Protein AF-A0A1I7S7J5-F1 (afdb_monomer_lite)

Organism: Bursaphelenchus xylophilus (NCBI:txid6326)

Structure (mmCIF, N/CA/C/O backbone):
data_AF-A0A1I7S7J5-F1
#
_entry.id   AF-A0A1I7S7J5-F1
#
loop_
_atom_site.group_PDB
_atom_site.id
_atom_site.type_symbol
_atom_site.label_atom_id
_atom_site.label_alt_id
_atom_site.label_comp_id
_atom_site.label_asym_id
_atom_site.label_entity_id
_atom_site.label_seq_id
_atom_site.pdbx_PDB_ins_code
_atom_site.Cartn_x
_atom_site.Cartn_y
_atom_site.Cartn_z
_atom_site.occupancy
_atom_site.B_iso_or_equiv
_atom_site.auth_seq_id
_atom_site.auth_comp_id
_atom_site.auth_asym_id
_atom_site.auth_atom_id
_atom_site.pdbx_PDB_model_num
ATOM 1 N N . MET A 1 1 ? -36.003 3.820 9.749 1.00 61.28 1 MET A N 1
ATOM 2 C CA . MET A 1 1 ? -36.556 2.445 9.796 1.00 61.28 1 MET A CA 1
ATOM 3 C C . MET A 1 1 ? -35.470 1.401 9.605 1.00 61.28 1 MET A C 1
ATOM 5 O O . MET A 1 1 ? -35.300 0.583 10.490 1.00 61.28 1 MET A O 1
ATOM 9 N N . PHE A 1 2 ? -34.703 1.450 8.512 1.00 73.94 2 PHE A N 1
ATOM 10 C CA . PHE A 1 2 ? -33.714 0.410 8.192 1.00 73.94 2 PHE A CA 1
ATOM 11 C C . PHE A 1 2 ? -32.561 0.244 9.200 1.00 73.94 2 PHE A C 1
ATOM 13 O O . PHE A 1 2 ? -32.012 -0.849 9.291 1.00 73.94 2 PHE A O 1
ATOM 20 N N . LEU A 1 3 ? -32.242 1.285 9.982 1.00 80.06 3 LEU A N 1
ATOM 21 C CA . LEU A 1 3 ? -31.241 1.225 11.055 1.00 80.06 3 LEU A CA 1
ATOM 22 C C . LEU A 1 3 ? -31.742 0.599 12.364 1.00 80.06 3 LEU A C 1
ATOM 24 O O . LEU A 1 3 ? -30.927 0.306 13.228 1.00 80.06 3 LEU A O 1
ATOM 28 N N . PHE A 1 4 ? -33.052 0.405 12.549 1.00 82.25 4 PHE A N 1
ATOM 29 C CA . PHE A 1 4 ? -33.548 -0.169 13.799 1.00 82.25 4 PHE A CA 1
ATOM 30 C C . PHE A 1 4 ? -33.227 -1.677 13.847 1.00 82.25 4 PHE A C 1
ATOM 32 O O . PHE A 1 4 ? -33.572 -2.376 12.887 1.00 82.25 4 PHE A O 1
ATOM 39 N N . PRO A 1 5 ? -32.599 -2.197 14.920 1.00 84.88 5 PRO A N 1
ATOM 40 C CA . PRO A 1 5 ? -32.248 -3.613 15.021 1.00 84.88 5 PRO A CA 1
ATOM 41 C C . PRO A 1 5 ? -33.494 -4.498 15.022 1.00 84.88 5 PRO A C 1
ATOM 43 O O . PRO A 1 5 ? -34.408 -4.321 15.830 1.00 84.88 5 PRO A O 1
ATOM 46 N N . GLN A 1 6 ? -33.524 -5.500 14.149 1.00 84.44 6 GLN A N 1
ATOM 47 C CA . GLN A 1 6 ? -34.589 -6.497 14.128 1.00 84.44 6 GLN A CA 1
ATOM 48 C C . GLN A 1 6 ? -34.577 -7.337 15.406 1.00 84.44 6 GLN A C 1
ATOM 50 O O . GLN A 1 6 ? -35.642 -7.674 15.921 1.00 84.44 6 GLN A O 1
ATOM 55 N N . LYS A 1 7 ? -33.397 -7.621 15.967 1.00 84.94 7 LYS A N 1
ATOM 56 C CA . LYS A 1 7 ? -33.289 -8.350 17.237 1.00 84.94 7 LYS A CA 1
ATOM 57 C C . LYS A 1 7 ? -33.946 -7.607 18.403 1.00 84.94 7 LYS A C 1
ATOM 59 O O . LYS A 1 7 ? -34.554 -8.248 19.255 1.00 84.94 7 LYS A O 1
ATOM 64 N N . ALA A 1 8 ? -33.926 -6.271 18.405 1.00 83.12 8 ALA A N 1
ATOM 65 C CA . ALA A 1 8 ? -34.649 -5.484 19.406 1.00 83.12 8 ALA A CA 1
ATOM 66 C C . ALA A 1 8 ? -36.178 -5.650 19.279 1.00 83.12 8 ALA A C 1
ATOM 68 O O . ALA A 1 8 ? -36.872 -5.752 20.289 1.00 83.12 8 ALA A O 1
ATOM 69 N N . LEU A 1 9 ? -36.704 -5.761 18.051 1.00 83.56 9 LEU A N 1
ATOM 70 C CA . LEU A 1 9 ? -38.131 -6.028 17.813 1.00 83.56 9 LEU A CA 1
ATOM 71 C C . LEU A 1 9 ? -38.544 -7.415 18.307 1.00 83.56 9 LEU A C 1
ATOM 73 O O . LEU A 1 9 ? -39.596 -7.562 18.924 1.00 83.56 9 LEU A O 1
ATOM 77 N N . VAL A 1 10 ? -37.703 -8.425 18.068 1.00 83.06 10 VAL A N 1
ATOM 78 C CA . VAL A 1 10 ? -37.949 -9.804 18.524 1.00 83.06 10 VAL A CA 1
ATOM 79 C C . VAL A 1 10 ? -38.017 -9.878 20.051 1.00 83.06 10 VAL A C 1
ATOM 81 O O . VAL A 1 10 ? -38.804 -10.650 20.591 1.00 83.06 10 VAL A O 1
ATOM 84 N N . ARG A 1 11 ? -37.262 -9.029 20.756 1.00 80.06 11 ARG A N 1
ATOM 85 C CA . ARG A 1 11 ? -37.282 -8.929 22.222 1.00 80.06 11 ARG A CA 1
ATOM 86 C C . ARG A 1 11 ? -38.403 -8.044 22.786 1.00 80.06 11 ARG A C 1
ATOM 88 O O . ARG A 1 11 ? -38.412 -7.760 23.979 1.00 80.06 11 ARG A O 1
ATOM 95 N N . GLY A 1 12 ? -39.364 -7.634 21.956 1.00 77.00 12 GLY A N 1
ATOM 96 C CA . GLY A 1 12 ? -40.575 -6.939 22.399 1.00 77.00 12 GLY A CA 1
ATOM 97 C C . GLY A 1 12 ? -40.443 -5.421 22.542 1.00 77.00 12 GLY A C 1
ATOM 98 O O . GLY A 1 12 ? -41.333 -4.794 23.114 1.00 77.00 12 GLY A O 1
ATOM 99 N N . VAL A 1 13 ? -39.376 -4.804 22.019 1.00 78.56 13 VAL A N 1
ATOM 100 C CA . VAL A 1 13 ? -39.244 -3.339 22.012 1.00 78.56 13 VAL A CA 1
ATOM 101 C C . VAL A 1 13 ? -40.207 -2.743 20.982 1.00 78.56 13 VAL A C 1
ATOM 103 O O . VAL A 1 13 ? -40.106 -3.018 19.785 1.00 78.56 13 VAL A O 1
ATOM 106 N N . SER A 1 14 ? -41.145 -1.905 21.433 1.00 73.25 14 SER A N 1
ATOM 107 C CA . SER A 1 14 ? -42.100 -1.230 20.550 1.00 73.25 14 SER A CA 1
ATOM 108 C C . SER A 1 14 ? -41.447 -0.070 19.796 1.00 73.25 14 SER A C 1
ATOM 110 O O . SER A 1 14 ? -40.882 0.833 20.415 1.00 73.25 14 SER A O 1
ATOM 112 N N . LEU A 1 15 ? -41.594 -0.046 18.470 1.00 74.44 15 LEU A N 1
ATOM 113 C CA . LEU A 1 15 ? -41.206 1.094 17.637 1.00 74.44 15 LEU A CA 1
ATOM 114 C C . LEU A 1 15 ? -42.117 2.291 17.920 1.00 74.44 15 LEU A C 1
ATOM 116 O O . LEU A 1 15 ? -43.295 2.277 17.562 1.00 74.44 15 LEU A O 1
ATOM 120 N N . GLN A 1 16 ? -41.563 3.343 18.517 1.00 74.62 16 GLN A N 1
ATOM 121 C CA . GLN A 1 16 ? -42.233 4.637 18.575 1.00 74.62 16 GLN A CA 1
ATOM 122 C C . GLN A 1 16 ? -42.064 5.324 17.220 1.00 74.62 16 GLN A C 1
ATOM 124 O O . GLN A 1 16 ? -40.948 5.537 16.757 1.00 74.62 16 GLN A O 1
ATOM 129 N N . ILE A 1 17 ? -43.175 5.601 16.542 1.00 77.12 17 ILE A N 1
ATOM 130 C CA . ILE A 1 17 ? -43.172 6.252 15.234 1.00 77.12 17 ILE A CA 1
ATOM 131 C C . ILE A 1 17 ? -43.688 7.672 15.420 1.00 77.12 17 ILE A C 1
ATOM 133 O O . ILE A 1 17 ? -44.834 7.862 15.822 1.00 77.12 17 ILE A O 1
ATOM 137 N N . GLU A 1 18 ? -42.859 8.657 15.087 1.00 76.56 18 GLU A N 1
ATOM 138 C CA . GLU A 1 18 ? -43.246 10.062 15.096 1.00 76.56 18 GLU A CA 1
ATOM 139 C C . GLU A 1 18 ? -43.580 10.503 13.661 1.00 76.56 18 GLU A C 1
ATOM 141 O O . GLU A 1 18 ? -42.694 10.577 12.801 1.00 76.56 18 GLU A O 1
ATOM 146 N N . PRO A 1 19 ? -44.861 10.762 13.344 1.00 70.00 19 PRO A N 1
ATOM 147 C CA . PRO A 1 19 ? -45.235 11.266 12.033 1.00 70.00 19 PRO A CA 1
ATOM 148 C C . PRO A 1 19 ? -44.874 12.754 11.919 1.00 70.00 19 PRO A C 1
ATOM 150 O O . PRO A 1 19 ? -45.478 13.607 12.569 1.00 70.00 19 PRO A O 1
ATOM 153 N N . GLN A 1 20 ? -43.914 13.087 11.054 1.00 72.81 20 GLN A N 1
ATOM 154 C CA . GLN A 1 20 ? -43.698 14.454 10.573 1.00 72.81 20 GLN A CA 1
ATOM 155 C C . GLN A 1 20 ? -44.439 14.665 9.245 1.00 72.81 20 GLN A C 1
ATOM 157 O O . GLN A 1 20 ? -44.692 13.709 8.516 1.00 72.81 20 GLN A O 1
ATOM 162 N N . LYS A 1 21 ? -44.768 15.928 8.922 1.00 60.84 21 LYS A N 1
ATOM 163 C CA . LYS A 1 21 ? -45.687 16.322 7.829 1.00 60.84 21 LYS A CA 1
ATOM 164 C C . LYS A 1 21 ? -45.470 15.598 6.486 1.00 60.84 21 LYS A C 1
ATOM 166 O O . LYS A 1 21 ? -46.463 15.328 5.830 1.00 60.84 21 LYS A O 1
ATOM 171 N N . ASP A 1 22 ? -44.230 15.225 6.145 1.00 69.06 22 ASP A N 1
ATOM 172 C CA . ASP A 1 22 ? -43.885 14.464 4.928 1.00 69.06 22 ASP A CA 1
ATOM 173 C C . ASP A 1 22 ? -42.917 13.279 5.173 1.00 69.06 22 ASP A C 1
ATOM 175 O O . ASP A 1 22 ? -42.373 12.708 4.224 1.00 69.06 22 ASP A O 1
ATOM 179 N N . LYS A 1 23 ? -42.619 12.921 6.436 1.00 70.62 23 LYS A N 1
ATOM 180 C CA . LYS A 1 23 ? -41.615 11.892 6.781 1.00 70.62 23 LYS A CA 1
ATOM 181 C C . LYS A 1 23 ? -41.987 11.114 8.038 1.00 70.62 23 LYS A C 1
ATOM 183 O O . LYS A 1 23 ? -42.498 11.665 9.003 1.00 70.62 23 LYS A O 1
ATOM 188 N N . ILE A 1 24 ? -41.641 9.832 8.042 1.00 74.56 24 ILE A N 1
ATOM 189 C CA . ILE A 1 24 ? -41.693 8.974 9.227 1.00 74.56 24 ILE A CA 1
ATOM 190 C C . ILE A 1 24 ? -40.340 9.102 9.942 1.00 74.56 24 ILE A C 1
ATOM 192 O O . ILE A 1 24 ? -39.336 8.610 9.418 1.00 74.56 24 ILE A O 1
ATOM 196 N N . SER A 1 25 ? -40.291 9.764 11.104 1.00 69.12 25 SER A N 1
ATOM 197 C CA . SER A 1 25 ? -39.109 9.749 11.975 1.00 69.12 25 SER A CA 1
ATOM 198 C C . SER A 1 25 ? -39.245 8.633 13.005 1.00 69.12 25 SER A C 1
ATOM 200 O O . SER A 1 25 ? -40.279 8.469 13.649 1.00 69.12 25 SER A O 1
ATOM 202 N N . ILE A 1 26 ? -38.195 7.825 13.119 1.00 73.75 26 ILE A N 1
ATOM 203 C CA . ILE A 1 26 ? -38.079 6.786 14.141 1.00 73.75 26 ILE A CA 1
ATOM 204 C C . ILE A 1 26 ? -36.909 7.221 15.021 1.00 73.75 26 ILE A C 1
ATOM 206 O O . ILE A 1 26 ? -35.827 7.429 14.460 1.00 73.75 26 ILE A O 1
ATOM 210 N N . PRO A 1 27 ? -37.115 7.396 16.337 1.00 74.25 27 PRO A N 1
ATOM 211 C CA . PRO A 1 27 ? -36.052 7.772 17.247 1.00 74.25 27 PRO A CA 1
ATOM 212 C C . PRO A 1 27 ? -34.992 6.671 17.292 1.00 74.25 27 PRO A C 1
ATOM 214 O O . PRO A 1 27 ? -35.269 5.488 17.062 1.00 74.25 27 PRO A O 1
ATOM 217 N N . MET A 1 28 ? -33.761 7.079 17.575 1.00 76.44 28 MET A N 1
ATOM 218 C CA . MET A 1 28 ? -32.652 6.154 17.762 1.00 76.44 28 MET A CA 1
ATOM 219 C C . MET A 1 28 ? -32.898 5.233 18.960 1.00 76.44 28 MET A C 1
ATOM 221 O O . MET A 1 28 ? -33.593 5.586 19.915 1.00 76.44 28 MET A O 1
ATOM 225 N N . ILE A 1 29 ? -32.351 4.020 18.883 1.00 81.75 29 ILE A N 1
ATOM 226 C CA . ILE A 1 29 ? -32.473 3.030 19.952 1.00 81.75 29 ILE A CA 1
ATOM 227 C C . ILE A 1 29 ? -31.782 3.537 21.229 1.00 81.75 29 ILE A C 1
ATOM 229 O O . ILE A 1 29 ? -30.736 4.178 21.170 1.00 81.75 29 ILE A O 1
ATOM 233 N N . SER A 1 30 ? -32.384 3.263 22.390 1.00 82.38 30 SER A N 1
ATOM 234 C CA . SER A 1 30 ? -31.824 3.648 23.691 1.00 82.38 30 SER A CA 1
ATOM 235 C C . SER A 1 30 ? -30.464 2.989 23.939 1.00 82.38 30 SER A C 1
ATOM 237 O O . SER A 1 30 ? -30.290 1.802 23.663 1.00 82.38 30 SER A O 1
ATOM 239 N N . ILE A 1 31 ? -29.543 3.739 24.552 1.00 82.25 31 ILE A N 1
ATOM 240 C CA . ILE A 1 31 ? -28.198 3.277 24.928 1.00 82.25 31 ILE A CA 1
ATOM 241 C C . ILE A 1 31 ? -28.264 2.016 25.805 1.00 82.25 31 ILE A C 1
ATOM 243 O O . ILE A 1 31 ? -27.487 1.092 25.599 1.00 82.25 31 ILE A O 1
ATOM 247 N N . HIS A 1 32 ? -29.243 1.914 26.713 1.00 81.31 32 HIS A N 1
ATOM 248 C CA . HIS A 1 32 ? -29.390 0.748 27.596 1.00 81.31 32 HIS A CA 1
ATOM 249 C C . HIS A 1 32 ? -29.667 -0.560 26.841 1.00 81.31 32 HIS A C 1
ATOM 251 O O . HIS A 1 32 ? -29.297 -1.632 27.308 1.00 81.31 32 HIS A O 1
ATOM 257 N N . LEU A 1 33 ? -30.313 -0.484 25.673 1.00 82.19 33 LEU A N 1
ATOM 258 C CA . LEU A 1 33 ? -30.558 -1.650 24.819 1.00 82.19 33 LEU A CA 1
ATOM 259 C C . LEU A 1 33 ? -29.338 -1.990 23.954 1.00 82.19 33 LEU A C 1
ATOM 261 O O . LEU A 1 33 ? -29.201 -3.130 23.524 1.00 82.19 33 LEU A O 1
ATOM 265 N N . LEU A 1 34 ? -28.462 -1.013 23.700 1.00 83.69 34 LEU A N 1
ATOM 266 C CA . LEU A 1 34 ? -27.206 -1.201 22.970 1.00 83.69 34 LEU A CA 1
ATOM 267 C C . LEU A 1 34 ? -26.094 -1.807 23.833 1.00 83.69 34 LEU A C 1
ATOM 269 O O . LEU A 1 34 ? -25.092 -2.250 23.284 1.00 83.69 34 LEU A O 1
ATOM 273 N N . SER A 1 35 ? -26.263 -1.862 25.157 1.00 81.88 35 SER A N 1
ATOM 274 C CA . SER A 1 35 ? -25.363 -2.614 26.039 1.00 81.88 35 SER A CA 1
ATOM 275 C C . SER A 1 35 ? -25.429 -4.127 25.798 1.00 81.88 35 SER A C 1
ATOM 277 O O . SER A 1 35 ? -24.507 -4.840 26.179 1.00 81.88 35 SER A O 1
ATOM 279 N N . ASP A 1 36 ? -26.495 -4.627 25.164 1.00 85.69 36 ASP A N 1
ATOM 280 C CA . ASP A 1 36 ? -26.590 -6.029 24.768 1.00 85.69 36 ASP A CA 1
ATOM 281 C C . ASP A 1 36 ? -25.830 -6.289 23.461 1.00 85.69 36 ASP A C 1
ATOM 283 O O . ASP A 1 36 ? -26.126 -5.695 22.417 1.00 85.69 36 ASP A O 1
ATOM 287 N N . PHE A 1 37 ? -24.893 -7.236 23.513 1.00 86.81 37 PHE A N 1
ATOM 288 C CA . PHE A 1 37 ? -24.047 -7.622 22.388 1.00 86.81 37 PHE A CA 1
ATOM 289 C C . PHE A 1 37 ? -24.837 -7.983 21.121 1.00 86.81 37 PHE A C 1
ATOM 291 O O . PHE A 1 37 ? -24.465 -7.581 20.016 1.00 86.81 37 PHE A O 1
ATOM 298 N N . GLU A 1 38 ? -25.939 -8.727 21.238 1.00 87.38 38 GLU A N 1
ATOM 299 C CA . GLU A 1 38 ? -26.677 -9.192 20.066 1.00 87.38 38 GLU A CA 1
ATOM 300 C C . GLU A 1 38 ? -27.387 -8.046 19.351 1.00 87.38 38 GLU A C 1
ATOM 302 O O . GLU A 1 38 ? -27.398 -8.006 18.115 1.00 87.38 38 GLU A O 1
ATOM 307 N N . ILE A 1 39 ? -27.989 -7.142 20.129 1.00 89.06 39 ILE A N 1
ATOM 308 C CA . ILE A 1 39 ? -28.694 -5.964 19.620 1.00 89.06 39 ILE A CA 1
ATOM 309 C C . ILE A 1 39 ? -27.687 -5.003 18.992 1.00 89.06 39 ILE A C 1
ATOM 311 O O . ILE A 1 39 ? -27.927 -4.522 17.882 1.00 89.06 39 ILE A O 1
ATOM 315 N N . LEU A 1 40 ? -26.550 -4.778 19.656 1.00 90.12 40 LEU A N 1
ATOM 316 C CA . LEU A 1 40 ? -25.463 -3.954 19.140 1.00 90.12 40 LEU A CA 1
ATOM 317 C C . LEU A 1 40 ? -24.906 -4.519 17.829 1.00 90.12 40 LEU A C 1
ATOM 319 O O . LEU A 1 40 ? -24.760 -3.785 16.859 1.00 90.12 40 LEU A O 1
ATOM 323 N N . SER A 1 41 ? -24.666 -5.826 17.748 1.00 90.75 41 SER A N 1
ATOM 324 C CA . SER A 1 41 ? -24.162 -6.467 16.528 1.00 90.75 41 SER A CA 1
ATOM 325 C C . SER A 1 41 ? -25.105 -6.283 15.326 1.00 90.75 41 SER A C 1
ATOM 327 O O . SER A 1 41 ? -24.659 -5.876 14.252 1.00 90.75 41 SER A O 1
ATOM 329 N N . ASP A 1 42 ? -26.417 -6.493 15.501 1.00 90.25 42 ASP A N 1
ATOM 330 C CA . ASP A 1 42 ? -27.421 -6.263 14.441 1.00 90.25 42 ASP A CA 1
ATOM 331 C C . ASP A 1 42 ? -27.533 -4.772 14.075 1.00 90.25 42 ASP A C 1
ATOM 333 O O . ASP A 1 42 ? -27.651 -4.415 12.900 1.00 90.25 42 ASP A O 1
ATOM 337 N N . PHE A 1 43 ? -27.429 -3.880 15.065 1.00 91.06 43 PHE A N 1
ATOM 338 C CA . PHE A 1 43 ? -27.383 -2.437 14.838 1.00 91.06 43 PHE A CA 1
ATOM 339 C C . PHE A 1 43 ? -26.194 -2.031 13.955 1.00 91.06 43 PHE A C 1
ATOM 341 O O . PHE A 1 43 ? -26.357 -1.315 12.965 1.00 91.06 43 PHE A O 1
ATOM 348 N N . LEU A 1 44 ? -25.003 -2.539 14.271 1.00 91.50 44 LEU A N 1
ATOM 349 C CA . LEU A 1 44 ? -23.766 -2.205 13.573 1.00 91.50 44 LEU A CA 1
ATOM 350 C C . LEU A 1 44 ? -23.709 -2.763 12.158 1.00 91.50 44 LEU A C 1
ATOM 352 O O . LEU A 1 44 ? -23.295 -2.050 11.247 1.00 91.50 44 LEU A O 1
ATOM 356 N N . GLN A 1 45 ? -24.176 -3.993 11.938 1.00 90.12 45 GLN A N 1
ATOM 357 C CA . GLN A 1 45 ? -24.266 -4.557 10.587 1.00 90.12 45 GLN A CA 1
ATOM 358 C C . GLN A 1 45 ? -25.095 -3.662 9.656 1.00 90.12 45 GLN A C 1
ATOM 360 O O . GLN A 1 45 ? -24.730 -3.458 8.499 1.00 90.12 45 GLN A O 1
ATOM 365 N N . ARG A 1 46 ? -26.181 -3.069 10.166 1.00 89.94 46 ARG A N 1
ATOM 366 C CA . ARG A 1 46 ? -27.029 -2.143 9.398 1.00 89.94 46 ARG A CA 1
ATOM 367 C C . ARG A 1 46 ? -26.332 -0.820 9.129 1.00 89.94 46 ARG A C 1
ATOM 369 O O . ARG A 1 46 ? -26.432 -0.319 8.012 1.00 89.94 46 ARG A O 1
ATOM 376 N N . ILE A 1 47 ? -25.627 -0.277 10.121 1.00 90.25 47 ILE A N 1
ATOM 377 C CA . ILE A 1 47 ? -24.840 0.949 9.958 1.00 90.25 47 ILE A CA 1
ATOM 378 C C . ILE A 1 47 ? -23.750 0.751 8.904 1.00 90.25 47 ILE A C 1
ATOM 380 O O . ILE A 1 47 ? -23.634 1.574 8.008 1.00 90.25 47 ILE A O 1
ATOM 384 N N . PHE A 1 48 ? -22.989 -0.342 8.953 1.00 89.19 48 PHE A N 1
ATOM 385 C CA . PHE A 1 48 ? -21.909 -0.581 7.992 1.00 89.19 48 PHE A CA 1
ATOM 386 C C . PHE A 1 48 ? -22.399 -0.950 6.593 1.00 89.19 48 PHE A C 1
ATOM 388 O O . PHE A 1 48 ? -21.700 -0.696 5.615 1.00 89.19 48 PHE A O 1
ATOM 395 N N . LEU A 1 49 ? -23.601 -1.516 6.473 1.00 88.44 49 LEU A N 1
ATOM 396 C CA . LEU A 1 49 ? -24.203 -1.791 5.173 1.00 88.44 49 LEU A CA 1
ATOM 397 C C . LEU A 1 49 ? -24.761 -0.522 4.519 1.00 88.44 49 LEU A C 1
ATOM 399 O O . LEU A 1 49 ? -24.544 -0.302 3.331 1.00 88.44 49 LEU A O 1
ATOM 403 N N . LEU A 1 50 ? -25.506 0.286 5.278 1.00 87.88 50 LEU A N 1
ATOM 404 C CA . LEU A 1 50 ? -26.266 1.427 4.754 1.00 87.88 50 LEU A CA 1
ATOM 405 C C . LEU A 1 50 ? -25.505 2.749 4.830 1.00 87.88 50 LEU A C 1
ATOM 407 O O . LEU A 1 50 ? -25.840 3.688 4.109 1.00 87.88 50 LEU A O 1
ATOM 411 N N . GLY A 1 51 ? -24.540 2.835 5.738 1.00 87.94 51 GLY A N 1
ATOM 412 C CA . GLY A 1 51 ? -23.854 4.065 6.063 1.00 87.94 51 GLY A CA 1
ATOM 413 C C . GLY A 1 51 ? -24.757 5.099 6.739 1.00 87.94 51 GLY A C 1
ATOM 414 O O . GLY A 1 51 ? -25.769 4.783 7.377 1.00 87.94 51 GLY A O 1
ATOM 415 N N . TRP A 1 52 ? -24.390 6.368 6.595 1.00 88.94 52 TRP A N 1
ATOM 416 C CA . TRP A 1 52 ? -25.146 7.506 7.116 1.00 88.94 52 TRP A CA 1
ATOM 417 C C . TRP A 1 52 ? -25.228 8.616 6.066 1.00 88.94 52 TRP A C 1
ATOM 419 O O . TRP A 1 52 ? -24.376 8.748 5.197 1.00 88.94 52 TRP A O 1
ATOM 429 N N . THR A 1 53 ? -26.301 9.406 6.128 1.00 84.81 53 THR A N 1
ATOM 430 C CA . THR A 1 53 ? -26.644 10.386 5.076 1.00 84.81 53 THR A CA 1
ATOM 431 C C . THR A 1 53 ? -26.563 11.833 5.543 1.00 84.81 53 THR A C 1
ATOM 433 O O . THR A 1 53 ? -26.451 12.746 4.729 1.00 84.81 53 THR A O 1
ATOM 436 N N . LYS A 1 54 ? -26.663 12.064 6.856 1.00 85.06 54 LYS A N 1
ATOM 437 C CA . LYS A 1 54 ? -26.680 13.397 7.463 1.00 85.06 54 LYS A CA 1
ATOM 438 C C . LYS A 1 54 ? -25.700 13.466 8.622 1.00 85.06 54 LYS A C 1
ATOM 440 O O . LYS A 1 54 ? -25.559 12.499 9.364 1.00 85.06 54 LYS A O 1
ATOM 445 N N . LYS A 1 55 ? -25.149 14.657 8.855 1.00 85.50 55 LYS A N 1
ATOM 446 C CA . LYS A 1 55 ? -24.326 14.958 10.033 1.00 85.50 55 LYS A CA 1
ATOM 447 C C . LYS A 1 55 ? -25.027 14.633 11.356 1.00 85.50 55 LYS A C 1
ATOM 449 O O . LYS A 1 55 ? -24.444 13.955 12.187 1.00 85.50 55 LYS A O 1
ATOM 454 N N . SER A 1 56 ? -26.291 15.030 11.518 1.00 86.69 56 SER A N 1
ATOM 455 C CA . SER A 1 56 ? -27.041 14.739 12.751 1.00 86.69 56 SER A CA 1
ATOM 456 C C . SER A 1 56 ? -27.155 13.234 13.018 1.00 86.69 56 SER A C 1
ATOM 458 O O . SER A 1 56 ? -27.041 12.789 14.149 1.00 86.69 56 SER A O 1
ATOM 460 N N . GLN A 1 57 ? -27.316 12.435 11.958 1.00 88.19 57 GLN A N 1
ATOM 461 C CA . GLN A 1 57 ? -27.372 10.979 12.052 1.00 88.19 57 GLN A CA 1
ATOM 462 C C . GLN A 1 57 ? -26.020 10.395 12.482 1.00 88.19 57 GLN A C 1
ATOM 464 O O . GLN A 1 57 ? -25.991 9.472 13.290 1.00 88.19 57 GLN A O 1
ATOM 469 N N . PHE A 1 58 ? -24.911 10.935 11.965 1.00 90.12 58 PHE A N 1
ATOM 470 C CA . PHE A 1 58 ? -23.567 10.572 12.417 1.00 90.12 58 PHE A CA 1
ATOM 471 C C . PHE A 1 58 ? -23.384 10.874 13.910 1.00 90.12 58 PHE A C 1
ATOM 473 O O . PHE A 1 58 ? -22.994 9.980 14.652 1.00 90.12 58 PHE A O 1
ATOM 480 N N . GLU A 1 59 ? -23.721 12.087 14.358 1.00 89.75 59 GLU A N 1
ATOM 481 C CA . GLU A 1 59 ? -23.574 12.516 15.757 1.00 89.75 59 GLU A CA 1
ATOM 482 C C . GLU A 1 59 ? -24.440 11.679 16.716 1.00 89.75 59 GLU A C 1
ATOM 484 O O . GLU A 1 59 ? -23.964 11.250 17.764 1.00 89.75 59 GLU A O 1
ATOM 489 N N . GLU A 1 60 ? -25.686 11.373 16.344 1.00 89.38 60 GLU A N 1
ATOM 490 C CA . GLU A 1 60 ? -26.580 10.517 17.139 1.00 89.38 60 GLU A CA 1
ATOM 491 C C . GLU A 1 60 ? -26.049 9.079 17.275 1.00 89.38 60 GLU A C 1
ATOM 493 O O . GLU A 1 60 ? -26.055 8.514 18.375 1.00 89.38 60 GLU A O 1
ATOM 498 N N . ILE A 1 61 ? -25.572 8.481 16.173 1.00 90.44 61 ILE A N 1
ATOM 499 C CA . ILE A 1 61 ? -24.953 7.145 16.191 1.00 90.44 61 ILE A CA 1
ATOM 500 C C . ILE A 1 61 ? -23.676 7.179 17.036 1.00 90.44 61 ILE A C 1
ATOM 502 O O . ILE A 1 61 ? -23.487 6.312 17.889 1.00 90.44 61 ILE A O 1
ATOM 506 N N . TRP A 1 62 ? -22.830 8.191 16.829 1.00 91.94 62 TRP A N 1
ATOM 507 C CA . TRP A 1 62 ? -21.573 8.376 17.547 1.00 91.94 62 TRP A CA 1
ATOM 508 C C . TRP A 1 62 ? -21.794 8.432 19.057 1.00 91.94 62 TRP A C 1
ATOM 510 O O . TRP A 1 62 ? -21.228 7.623 19.786 1.00 91.94 62 TRP A O 1
ATOM 520 N N . MET A 1 63 ? -22.676 9.318 19.527 1.00 91.00 63 MET A N 1
ATOM 521 C CA . MET A 1 63 ? -22.964 9.474 20.956 1.00 91.00 63 MET A CA 1
ATOM 522 C C . MET A 1 63 ? -23.558 8.208 21.578 1.00 91.00 63 MET A C 1
ATOM 524 O O . MET A 1 63 ? -23.254 7.889 22.726 1.00 91.00 63 MET A O 1
ATOM 528 N N . SER A 1 64 ? -24.368 7.462 20.823 1.00 90.81 64 SER A N 1
ATOM 529 C CA .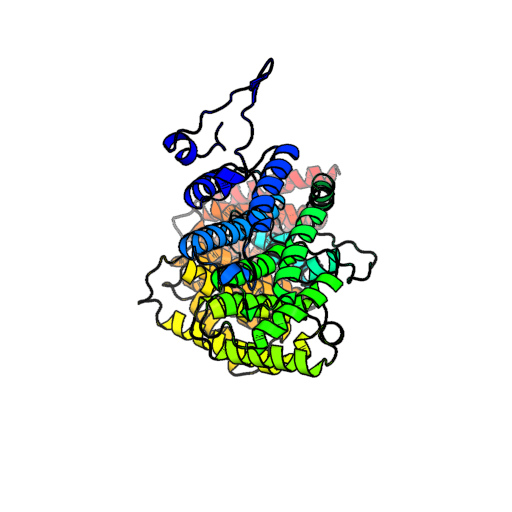 SER A 1 64 ? -24.945 6.201 21.300 1.00 90.81 64 SER A CA 1
ATOM 530 C C . SER A 1 64 ? -23.869 5.131 21.515 1.00 90.81 64 SER A C 1
ATOM 532 O O . SER A 1 64 ? -23.847 4.482 22.559 1.00 90.81 64 SER A O 1
ATOM 534 N N . LEU A 1 65 ? -22.951 4.973 20.555 1.00 92.56 65 LEU A N 1
ATOM 535 C CA . LEU A 1 65 ? -21.833 4.025 20.645 1.00 92.56 65 LEU A CA 1
ATOM 536 C C . LEU A 1 65 ? -20.805 4.448 21.699 1.00 92.56 65 LEU A C 1
ATOM 538 O O . LEU A 1 65 ? -20.309 3.612 22.452 1.00 92.56 65 LEU A O 1
ATOM 542 N N . PHE A 1 66 ? -20.522 5.746 21.792 1.00 91.94 66 PHE A N 1
ATOM 543 C CA . PHE A 1 66 ? -19.628 6.294 22.804 1.00 91.94 66 PHE A CA 1
ATOM 544 C C . PHE A 1 66 ? -20.197 6.107 24.218 1.00 91.94 66 PHE A C 1
ATOM 546 O O . PHE A 1 66 ? -19.457 5.765 25.131 1.00 91.94 66 PHE A O 1
ATOM 553 N N . GLY A 1 67 ? -21.518 6.217 24.403 1.00 91.19 67 GLY A N 1
ATOM 554 C CA . GLY A 1 67 ? -22.170 5.910 25.681 1.00 91.19 67 GLY A CA 1
ATOM 555 C C . GLY A 1 67 ? -21.989 4.454 26.132 1.00 91.19 67 GLY A C 1
ATOM 556 O O . GLY A 1 67 ? -21.763 4.202 27.318 1.00 91.19 67 GLY A O 1
ATOM 557 N N . VAL A 1 68 ? -22.020 3.498 25.193 1.00 90.19 68 VAL A N 1
ATOM 558 C CA . VAL A 1 68 ? -21.680 2.089 25.476 1.00 90.19 68 VAL A CA 1
ATOM 559 C C . VAL A 1 68 ? -20.212 1.976 25.894 1.00 90.19 68 VAL A C 1
ATOM 561 O O . VAL A 1 68 ? -19.910 1.345 26.902 1.00 90.19 68 VAL A O 1
ATOM 564 N N . LEU A 1 69 ? -19.308 2.654 25.180 1.00 90.75 69 LEU A N 1
ATOM 565 C CA . LEU A 1 69 ? -17.876 2.663 25.478 1.00 90.75 69 LEU A CA 1
ATOM 566 C C . LEU A 1 69 ? -17.551 3.250 26.864 1.00 90.75 69 LEU A C 1
ATOM 568 O O . LEU A 1 69 ? -16.726 2.696 27.586 1.00 90.75 69 LEU A O 1
ATOM 572 N N . CYS A 1 70 ? -18.207 4.337 27.270 1.00 87.44 70 CYS A N 1
ATOM 573 C CA . CYS A 1 70 ? -18.013 4.947 28.590 1.00 87.44 70 CYS A CA 1
ATOM 574 C C . CYS A 1 70 ? -18.475 4.053 29.749 1.00 87.44 70 CYS A C 1
ATOM 576 O O . CYS A 1 70 ? -18.112 4.312 30.890 1.00 87.44 70 CYS A O 1
ATOM 578 N N . SER A 1 71 ? -19.260 3.010 29.467 1.00 85.19 71 SER A N 1
ATOM 579 C CA . SER A 1 71 ? -19.730 2.037 30.460 1.00 85.19 71 SER A CA 1
ATOM 580 C C . SER A 1 71 ? -18.779 0.838 30.611 1.00 85.19 71 SER A C 1
ATOM 582 O O . SER A 1 71 ? -19.164 -0.179 31.181 1.00 85.19 71 SER A O 1
ATOM 584 N N . THR A 1 72 ? -17.563 0.921 30.059 1.00 86.19 72 THR A N 1
ATOM 585 C CA . THR A 1 72 ? -16.580 -0.170 30.114 1.00 86.19 72 THR A CA 1
ATOM 586 C C . THR A 1 72 ? -16.077 -0.365 31.548 1.00 86.19 72 THR A C 1
ATOM 588 O O . THR A 1 72 ? -15.535 0.590 32.103 1.00 86.19 72 THR A O 1
ATOM 591 N N . PRO A 1 73 ? -16.184 -1.576 32.128 1.00 82.38 73 PRO A N 1
ATOM 592 C CA . PRO A 1 73 ? -15.672 -1.846 33.467 1.00 82.38 73 PRO A CA 1
ATOM 593 C C . PRO A 1 73 ? -14.137 -1.861 33.472 1.00 82.38 73 PRO A C 1
ATOM 595 O O . PRO A 1 73 ? -13.518 -2.501 32.616 1.00 82.38 73 PRO A O 1
ATOM 598 N N . ILE A 1 74 ? -13.508 -1.171 34.431 1.00 76.81 74 ILE A N 1
ATOM 599 C CA . ILE A 1 74 ? -12.037 -1.047 34.516 1.00 76.81 74 ILE A CA 1
ATOM 600 C C . ILE A 1 74 ? -11.534 -1.364 35.932 1.00 76.81 74 ILE A C 1
ATOM 602 O O . ILE A 1 74 ? -12.147 -1.015 36.942 1.00 76.81 74 ILE A O 1
ATOM 606 N N . GLY A 1 75 ? -10.364 -2.004 36.017 1.00 75.31 75 GLY A N 1
ATOM 607 C CA . GLY A 1 75 ? -9.631 -2.183 37.270 1.00 75.31 75 GLY A CA 1
ATOM 608 C C . GLY A 1 75 ? -10.400 -3.022 38.291 1.00 75.31 75 GLY A C 1
ATOM 609 O O . GLY A 1 75 ? -10.681 -4.194 38.054 1.00 75.31 75 GLY A O 1
ATOM 610 N N . ASN A 1 76 ? -10.733 -2.428 39.439 1.00 70.44 76 ASN A N 1
ATOM 611 C CA . ASN A 1 76 ? -11.407 -3.130 40.538 1.00 70.44 76 ASN A CA 1
ATOM 612 C C . ASN A 1 76 ? -12.831 -3.587 40.176 1.00 70.44 76 ASN A C 1
ATOM 614 O O . ASN A 1 76 ? -13.325 -4.546 40.762 1.00 70.44 76 ASN A O 1
ATOM 618 N N . GLU A 1 77 ? -13.475 -2.948 39.195 1.00 73.56 77 GLU A N 1
ATOM 619 C CA . GLU A 1 77 ? -14.816 -3.322 38.720 1.00 73.56 77 GLU A CA 1
ATOM 620 C C . GLU A 1 77 ? -14.825 -4.684 38.012 1.00 73.56 77 GLU A C 1
ATOM 622 O O . GLU A 1 77 ? -15.844 -5.369 37.991 1.00 73.56 77 GLU A O 1
ATOM 627 N N . LEU A 1 78 ? -13.669 -5.126 37.503 1.00 73.50 78 LEU A N 1
ATOM 628 C CA . LEU A 1 78 ? -13.500 -6.445 36.888 1.00 73.50 78 LEU A CA 1
ATOM 629 C C . LEU A 1 78 ? -13.542 -7.592 37.911 1.00 73.50 78 LEU A C 1
ATOM 631 O O . LEU A 1 78 ? -13.670 -8.749 37.522 1.00 73.50 78 LEU A O 1
ATOM 635 N N . GLN A 1 79 ? -13.424 -7.289 39.209 1.00 69.62 79 GLN A N 1
ATOM 636 C CA . GLN A 1 79 ? -13.461 -8.272 40.300 1.00 69.62 79 GLN A CA 1
ATOM 637 C C . GLN A 1 79 ? -14.867 -8.441 40.908 1.00 69.62 79 GLN A C 1
ATOM 639 O O . GLN A 1 79 ? -15.000 -9.039 41.975 1.00 69.62 79 GLN A O 1
ATOM 644 N N . GLY A 1 80 ? -15.905 -7.894 40.265 1.00 69.38 80 GLY A N 1
ATOM 645 C CA . GLY A 1 80 ? -17.292 -7.996 40.725 1.00 69.38 80 GLY A CA 1
ATOM 646 C C . GLY A 1 80 ? -17.845 -9.429 40.731 1.00 69.38 80 GLY A C 1
ATOM 647 O O . GLY A 1 80 ? -17.335 -10.318 40.051 1.00 69.38 80 GLY A O 1
ATOM 648 N N . GLU A 1 81 ? -18.915 -9.648 41.503 1.00 62.59 81 GLU A N 1
ATOM 649 C CA . GLU A 1 81 ? -19.538 -10.971 41.689 1.00 62.59 81 GLU A CA 1
ATOM 650 C C . GLU A 1 81 ? -20.228 -11.495 40.409 1.00 62.59 81 GLU A C 1
ATOM 652 O O . GLU A 1 81 ? -20.215 -12.699 40.147 1.00 62.59 81 GLU A O 1
ATOM 657 N N . ASP A 1 82 ? -20.750 -10.601 39.559 1.00 79.06 82 ASP A N 1
ATOM 658 C CA . ASP A 1 82 ? -21.475 -10.939 38.324 1.00 79.06 82 ASP A CA 1
ATOM 659 C C . ASP A 1 82 ? -20.554 -11.013 37.093 1.00 79.06 82 ASP A C 1
ATOM 661 O O . ASP A 1 82 ? -20.641 -10.222 36.149 1.00 79.06 82 ASP A O 1
ATOM 665 N N . VAL A 1 83 ? -19.676 -12.020 37.080 1.00 80.00 83 VAL A N 1
ATOM 666 C CA . VAL A 1 83 ? -18.680 -12.249 36.012 1.00 80.00 83 VAL A CA 1
ATOM 667 C C . VAL A 1 83 ? -19.309 -12.281 34.612 1.00 80.00 83 VAL A C 1
ATOM 669 O O . VAL A 1 83 ? -18.743 -11.728 33.672 1.00 80.00 83 VAL A O 1
ATOM 672 N N . GLN A 1 84 ? -20.491 -12.886 34.457 1.00 80.81 84 GLN A N 1
ATOM 673 C CA . GLN A 1 84 ? -21.153 -12.996 33.152 1.00 80.81 84 GLN A CA 1
ATOM 674 C C . GLN A 1 84 ? -21.562 -11.627 32.592 1.00 80.81 84 GLN A C 1
ATOM 676 O O . GLN A 1 84 ? -21.350 -11.354 31.414 1.00 80.81 84 GLN A O 1
ATOM 681 N N . GLN A 1 85 ? -22.095 -10.745 33.440 1.00 82.62 85 GLN A N 1
ATOM 682 C CA . GLN A 1 85 ? -22.516 -9.410 33.024 1.00 82.62 85 GLN A CA 1
ATOM 683 C C . GLN A 1 85 ? -21.312 -8.539 32.644 1.00 82.62 85 GLN A C 1
ATOM 685 O O . GLN A 1 85 ? -21.376 -7.792 31.670 1.00 82.62 85 GLN A O 1
ATOM 690 N N . ILE A 1 86 ? -20.199 -8.680 33.371 1.00 83.81 86 ILE A N 1
ATOM 691 C CA . ILE A 1 86 ? -18.931 -8.006 33.060 1.00 83.81 86 ILE A CA 1
ATOM 692 C C . ILE A 1 86 ? -18.401 -8.471 31.697 1.00 83.81 86 ILE A C 1
ATOM 694 O O . ILE A 1 86 ? -18.000 -7.645 30.879 1.00 83.81 86 ILE A O 1
ATOM 698 N N . VAL A 1 87 ? -18.427 -9.778 31.419 1.00 85.56 87 VAL A N 1
ATOM 699 C CA . VAL A 1 87 ? -17.995 -10.333 30.124 1.00 85.56 87 VAL A CA 1
ATOM 700 C C . VAL A 1 87 ? -18.857 -9.804 28.977 1.00 85.56 87 VAL A C 1
ATOM 702 O O . VAL A 1 87 ? -18.314 -9.365 27.960 1.00 85.56 87 VAL A O 1
ATOM 705 N N . ASP A 1 88 ? -20.180 -9.780 29.147 1.00 84.88 88 ASP A N 1
ATOM 706 C CA . ASP A 1 88 ? -21.098 -9.268 28.128 1.00 84.88 88 ASP A CA 1
ATOM 707 C C . ASP A 1 88 ? -20.856 -7.769 27.871 1.00 84.88 88 ASP A C 1
ATOM 709 O O . ASP A 1 88 ? -20.742 -7.352 26.715 1.00 84.88 88 ASP A O 1
ATOM 713 N N . GLN A 1 89 ? -20.654 -6.968 28.923 1.00 86.69 89 GLN A N 1
ATOM 714 C CA . GLN A 1 89 ? -20.302 -5.548 28.806 1.00 86.69 89 GLN A CA 1
ATOM 715 C C . GLN A 1 89 ? -18.956 -5.331 28.107 1.00 86.69 89 GLN A C 1
ATOM 717 O O . GLN A 1 89 ? -18.866 -4.506 27.204 1.00 86.69 89 GLN A O 1
ATOM 722 N N . LEU A 1 90 ? -17.920 -6.099 28.453 1.00 88.50 90 LEU A N 1
ATOM 723 C CA . LEU A 1 90 ? -16.610 -6.020 27.799 1.00 88.50 90 LEU A CA 1
ATOM 724 C C . LEU A 1 90 ? -16.680 -6.390 26.316 1.00 88.50 90 LEU A C 1
ATOM 726 O O . LEU A 1 90 ? -16.005 -5.772 25.486 1.00 88.50 90 LEU A O 1
ATOM 730 N N . SER A 1 91 ? -17.504 -7.380 25.966 1.00 88.81 91 SER A N 1
ATOM 731 C CA . SER A 1 91 ? -17.736 -7.754 24.571 1.00 88.81 91 SER A CA 1
ATOM 732 C C . SER A 1 91 ? -18.430 -6.627 23.798 1.00 88.81 91 SER A C 1
ATOM 734 O O . SER A 1 91 ? -18.013 -6.298 22.684 1.00 88.81 91 SER A O 1
ATOM 736 N N . ALA A 1 92 ? -19.414 -5.963 24.416 1.00 90.50 92 ALA A N 1
ATOM 737 C CA . ALA A 1 92 ? -20.091 -4.804 23.848 1.00 90.50 92 ALA A CA 1
ATOM 738 C C . ALA A 1 92 ? -19.137 -3.609 23.697 1.00 90.50 92 ALA A C 1
ATOM 740 O O . ALA A 1 92 ? -19.125 -2.982 22.641 1.00 90.50 92 ALA A O 1
ATOM 741 N N . SER A 1 93 ? -18.278 -3.340 24.685 1.00 91.94 93 SER A N 1
ATOM 742 C CA . SER A 1 93 ? -17.243 -2.302 24.612 1.00 91.94 93 SER A CA 1
ATOM 743 C C . SER A 1 93 ? -16.222 -2.572 23.510 1.00 91.94 93 SER A C 1
ATOM 745 O O . SER A 1 93 ? -15.881 -1.666 22.754 1.00 91.94 93 SER A O 1
ATOM 747 N N . THR A 1 94 ? -15.768 -3.820 23.367 1.00 93.44 94 THR A N 1
ATOM 748 C CA . THR A 1 94 ? -14.838 -4.220 22.297 1.00 93.44 94 THR A CA 1
ATOM 749 C C . THR A 1 94 ? -15.463 -3.968 20.924 1.00 93.44 94 THR A C 1
ATOM 751 O O . THR A 1 94 ? -14.843 -3.359 20.052 1.00 93.44 94 THR A O 1
ATOM 754 N N . LEU A 1 95 ? -16.727 -4.359 20.755 1.00 93.56 95 LEU A N 1
ATOM 755 C CA . LEU A 1 95 ? -17.478 -4.130 19.526 1.00 93.56 95 LEU A CA 1
ATOM 756 C C . LEU A 1 95 ? -17.766 -2.634 19.288 1.00 93.56 95 LEU A C 1
ATOM 758 O O . LEU A 1 95 ? -17.735 -2.176 18.147 1.00 93.56 95 LEU A O 1
ATOM 762 N N . ALA A 1 96 ? -17.994 -1.855 20.348 1.00 94.38 96 ALA A N 1
ATOM 763 C CA . ALA A 1 96 ? -18.160 -0.406 20.274 1.00 94.38 96 ALA A CA 1
ATOM 764 C C . ALA A 1 96 ? -16.872 0.297 19.817 1.00 94.38 96 ALA A C 1
ATOM 766 O O . ALA A 1 96 ? -16.952 1.217 19.005 1.00 94.38 96 ALA A O 1
ATOM 767 N N . VAL A 1 97 ? -15.689 -0.157 20.256 1.00 95.44 97 VAL A N 1
ATOM 768 C CA . VAL A 1 97 ? -14.402 0.344 19.738 1.00 95.44 97 VAL A CA 1
ATOM 769 C C . VAL A 1 97 ? -14.322 0.133 18.229 1.00 95.44 97 VAL A C 1
ATOM 771 O O . VAL A 1 97 ? -14.114 1.097 17.496 1.00 95.44 97 VAL A O 1
ATOM 774 N N . GLU A 1 98 ? -14.551 -1.095 17.750 1.00 94.00 98 GLU A N 1
ATOM 775 C CA . GLU A 1 98 ? -14.519 -1.394 16.312 1.00 94.00 98 GLU A CA 1
ATOM 776 C C . GLU A 1 98 ? -15.558 -0.581 15.528 1.00 94.00 98 GLU A C 1
ATOM 778 O O . GLU A 1 98 ? -15.284 -0.099 14.425 1.00 94.00 98 GLU A O 1
ATOM 783 N N . ALA A 1 99 ? -16.737 -0.377 16.118 1.00 94.06 99 ALA A N 1
ATOM 784 C CA . ALA A 1 99 ? -17.796 0.430 15.542 1.00 94.06 99 ALA A CA 1
ATOM 785 C C . ALA A 1 99 ? -17.398 1.899 15.371 1.00 94.06 99 ALA A C 1
ATOM 787 O O . ALA A 1 99 ? -17.595 2.473 14.300 1.00 94.06 99 ALA A O 1
ATOM 788 N N . LEU A 1 100 ? -16.825 2.503 16.414 1.00 95.25 100 LEU A N 1
ATOM 789 C CA . LEU A 1 100 ? -16.371 3.893 16.409 1.00 95.25 100 LEU A CA 1
ATOM 790 C C . LEU A 1 100 ? -15.216 4.086 15.416 1.00 95.25 100 LEU A C 1
ATOM 792 O O . LEU A 1 100 ? -15.233 5.045 14.640 1.00 95.25 100 LEU A O 1
ATOM 796 N N . THR A 1 101 ? -14.275 3.137 15.346 1.00 94.94 101 THR A N 1
ATOM 797 C CA . THR A 1 101 ? -13.239 3.101 14.299 1.00 94.94 101 THR A CA 1
ATOM 798 C C . THR A 1 101 ? -13.862 3.065 12.903 1.00 94.94 101 THR A C 1
ATOM 800 O O . THR A 1 101 ? -13.482 3.832 12.017 1.00 94.94 101 THR A O 1
ATOM 803 N N . GLY A 1 102 ? -14.848 2.195 12.692 1.00 92.88 102 GLY A N 1
ATOM 804 C CA . GLY A 1 102 ? -15.561 2.077 11.426 1.00 92.88 102 GLY A CA 1
ATOM 805 C C . GLY A 1 102 ? -16.338 3.347 11.046 1.00 92.88 102 GLY A C 1
ATOM 806 O O . GLY A 1 102 ? -16.330 3.765 9.892 1.00 92.88 102 GLY A O 1
ATOM 807 N N . MET A 1 103 ? -16.971 4.011 12.013 1.00 92.31 103 MET A N 1
ATOM 808 C CA . MET A 1 103 ? -17.687 5.273 11.801 1.00 92.31 103 MET A CA 1
ATOM 809 C C . MET A 1 103 ? -16.748 6.404 11.378 1.00 92.31 103 MET A C 1
ATOM 811 O O . MET A 1 103 ? -17.045 7.120 10.418 1.00 92.31 103 MET A O 1
ATOM 815 N N . LEU A 1 104 ? -15.600 6.537 12.051 1.00 92.19 104 LEU A N 1
ATOM 816 C CA . LEU A 1 104 ? -14.576 7.514 11.681 1.00 92.19 104 LEU A CA 1
ATOM 817 C C . LEU A 1 104 ? -13.962 7.195 10.320 1.00 92.19 104 LEU A C 1
ATOM 819 O O . LEU A 1 104 ? -13.829 8.094 9.496 1.00 92.19 104 LEU A O 1
ATOM 823 N N . THR A 1 105 ? -13.662 5.931 10.020 1.00 91.19 105 THR A N 1
ATOM 824 C CA . THR A 1 105 ? -13.160 5.576 8.684 1.00 91.19 105 THR A CA 1
ATOM 825 C C . THR A 1 105 ? -14.182 5.873 7.594 1.00 91.19 105 THR A C 1
ATOM 827 O O . THR A 1 105 ? -13.804 6.455 6.587 1.00 91.19 105 THR A O 1
ATOM 830 N N . MET A 1 106 ? -15.479 5.601 7.783 1.00 89.94 106 MET A N 1
ATOM 831 C CA . MET A 1 106 ? -16.519 5.963 6.803 1.00 89.94 106 MET A CA 1
ATOM 832 C C . MET A 1 106 ? -16.587 7.469 6.499 1.00 89.94 106 MET A C 1
ATOM 834 O O . MET A 1 106 ? -17.045 7.849 5.419 1.00 89.94 106 MET A O 1
ATOM 838 N N . SER A 1 107 ? -16.105 8.337 7.395 1.00 88.62 107 SER A N 1
ATOM 839 C CA . SER A 1 107 ? -15.969 9.772 7.102 1.00 88.62 107 SER A CA 1
ATOM 840 C C . SER A 1 107 ? -14.910 10.078 6.027 1.00 88.62 107 SER A C 1
ATOM 842 O O . SER A 1 107 ? -14.975 11.120 5.385 1.00 88.62 107 SER A O 1
ATOM 844 N N . LEU A 1 108 ? -13.986 9.144 5.766 1.00 86.75 108 LEU A N 1
ATOM 845 C CA . LEU A 1 108 ? -12.929 9.240 4.750 1.00 86.75 108 LEU A CA 1
ATOM 846 C C . LEU A 1 108 ? -13.384 8.795 3.345 1.00 86.75 108 LEU A C 1
ATOM 848 O O . LEU A 1 108 ? -12.579 8.784 2.408 1.00 86.75 108 LEU A O 1
ATOM 852 N N . LEU A 1 109 ? -14.647 8.388 3.183 1.00 87.75 109 LEU A N 1
ATOM 853 C CA . LEU A 1 109 ? -15.206 7.960 1.900 1.00 87.75 109 LEU A CA 1
ATOM 854 C C . LEU A 1 109 ? -15.388 9.142 0.929 1.00 87.75 109 LEU A C 1
ATOM 856 O O . LEU A 1 109 ? -15.890 10.200 1.298 1.00 87.75 109 LEU A O 1
ATOM 860 N N . TYR A 1 110 ? -15.020 8.935 -0.340 1.00 82.19 110 TYR A N 1
ATOM 861 C CA . TYR A 1 110 ? -15.137 9.918 -1.427 1.00 82.19 110 TYR A CA 1
ATOM 862 C C . TYR A 1 110 ? -15.999 9.371 -2.582 1.00 82.19 110 TYR A C 1
ATOM 864 O O . TYR A 1 110 ? -15.769 8.231 -2.990 1.00 82.19 110 TYR A O 1
ATOM 872 N N . PRO A 1 111 ? -16.940 10.141 -3.171 1.00 80.19 111 PRO A N 1
ATOM 873 C CA . PRO A 1 111 ? -17.119 11.589 -3.044 1.00 80.19 111 PRO A CA 1
ATOM 874 C C . PRO A 1 111 ? -18.011 12.047 -1.893 1.00 80.19 111 PRO A C 1
ATOM 876 O O . PRO A 1 111 ? -17.974 13.227 -1.590 1.00 80.19 111 PRO A O 1
ATOM 879 N N . THR A 1 112 ? -18.810 11.175 -1.280 1.00 83.44 112 THR A N 1
ATOM 880 C CA . THR A 1 112 ? -19.714 11.529 -0.175 1.00 83.44 112 THR A CA 1
ATOM 881 C C . THR A 1 112 ? -19.376 10.717 1.076 1.00 83.44 112 THR A C 1
ATOM 883 O O . THR A 1 112 ? -19.389 9.481 1.007 1.00 83.44 112 THR A O 1
ATOM 886 N N . PRO A 1 113 ? -19.091 11.364 2.222 1.00 85.38 113 PRO A N 1
ATOM 887 C CA . PRO A 1 113 ? -18.737 10.654 3.441 1.00 85.38 113 PRO A CA 1
ATOM 888 C C . PRO A 1 113 ? -19.959 9.901 3.975 1.00 85.38 113 PRO A C 1
ATOM 890 O O . PRO A 1 113 ? -21.093 10.362 3.840 1.00 85.38 113 PRO A O 1
ATOM 893 N N . GLY A 1 114 ? -19.730 8.715 4.535 1.00 85.50 114 GLY A N 1
ATOM 894 C CA . GLY A 1 114 ? -20.802 7.854 5.029 1.00 85.50 114 GLY A CA 1
ATOM 895 C C . GLY A 1 114 ? -21.570 7.065 3.965 1.00 85.50 114 GLY A C 1
ATOM 896 O O . GLY A 1 114 ? -22.323 6.185 4.354 1.00 85.50 114 GLY A O 1
ATOM 897 N N . ASP A 1 115 ? -21.387 7.302 2.659 1.00 87.75 115 ASP A N 1
ATOM 898 C CA . ASP A 1 115 ? -22.046 6.515 1.599 1.00 87.75 115 ASP A CA 1
ATOM 899 C C . ASP A 1 115 ? -21.194 5.306 1.190 1.00 87.75 115 ASP A C 1
ATOM 901 O O . ASP A 1 115 ? -20.249 5.420 0.415 1.00 87.75 115 ASP A O 1
ATOM 905 N N . THR A 1 116 ? -21.542 4.119 1.675 1.00 85.94 116 THR A N 1
ATOM 906 C CA . THR A 1 116 ? -20.807 2.876 1.391 1.00 85.94 116 THR A CA 1
ATOM 907 C C . THR A 1 116 ? -21.043 2.327 -0.021 1.00 85.94 116 THR A C 1
ATOM 909 O O . THR A 1 116 ? -20.273 1.488 -0.492 1.00 85.94 116 THR A O 1
ATOM 912 N N . VAL A 1 117 ? -22.080 2.791 -0.730 1.00 86.62 117 VAL A N 1
ATOM 913 C CA . VAL A 1 117 ? -22.482 2.250 -2.036 1.00 86.62 117 VAL A CA 1
ATOM 914 C C . VAL A 1 117 ? -21.751 2.963 -3.165 1.00 86.62 117 VAL A C 1
ATOM 916 O O . VAL A 1 117 ? -21.124 2.305 -4.004 1.00 86.62 117 VAL A O 1
ATOM 919 N N . ASN A 1 118 ? -21.796 4.298 -3.179 1.00 86.88 118 ASN A N 1
ATOM 920 C CA . ASN A 1 118 ? -21.244 5.093 -4.282 1.00 86.88 118 ASN A CA 1
ATOM 921 C C . ASN A 1 118 ? -19.833 5.615 -4.010 1.00 86.88 118 ASN A C 1
ATOM 923 O O . ASN A 1 118 ? -19.112 5.918 -4.963 1.00 86.88 118 ASN A O 1
ATOM 927 N N . SER A 1 119 ? -19.426 5.708 -2.744 1.00 86.81 119 SER A N 1
ATOM 928 C CA . SER A 1 119 ? -18.110 6.228 -2.386 1.00 86.81 119 SER A CA 1
ATOM 929 C C . SER A 1 119 ? -17.080 5.123 -2.184 1.00 86.81 119 SER A C 1
ATOM 931 O O . SER A 1 119 ? -17.405 3.964 -1.916 1.00 86.81 119 SER A O 1
ATOM 933 N N . ARG A 1 120 ? -15.806 5.485 -2.332 1.00 87.38 120 ARG A N 1
ATOM 934 C CA . ARG A 1 120 ? -14.642 4.617 -2.136 1.00 87.38 120 ARG A CA 1
ATOM 935 C C . ARG A 1 120 ? -13.586 5.327 -1.297 1.00 87.38 120 ARG A C 1
ATOM 937 O O . ARG A 1 120 ? -13.508 6.556 -1.276 1.00 87.38 120 ARG A O 1
ATOM 944 N N . PHE A 1 121 ? -12.763 4.543 -0.615 1.00 88.00 121 PHE A N 1
ATOM 945 C CA . PHE A 1 121 ? -11.590 5.026 0.094 1.00 88.00 121 PHE A CA 1
ATOM 946 C C . PHE A 1 121 ? -10.520 5.476 -0.894 1.00 88.00 121 PHE A C 1
ATOM 948 O O . PHE A 1 121 ? -10.166 4.762 -1.835 1.00 88.00 121 PHE A O 1
ATOM 955 N N . MET A 1 122 ? -9.994 6.673 -0.657 1.00 82.25 122 MET A N 1
ATOM 956 C CA . MET A 1 122 ? -8.949 7.259 -1.482 1.00 82.25 122 MET A CA 1
ATOM 957 C C . MET A 1 122 ? -7.575 6.873 -0.948 1.00 82.25 122 MET A C 1
ATOM 959 O O . MET A 1 122 ? -7.170 7.334 0.116 1.00 82.25 122 MET A O 1
ATOM 963 N N . ILE A 1 123 ? -6.826 6.110 -1.740 1.00 84.50 123 ILE A N 1
ATOM 964 C CA . ILE A 1 123 ? -5.443 5.759 -1.415 1.00 84.50 123 ILE A CA 1
ATOM 965 C C . ILE A 1 123 ? -4.554 6.987 -1.641 1.00 84.50 123 ILE A C 1
ATOM 967 O O . ILE A 1 123 ? -4.478 7.523 -2.753 1.00 84.50 123 ILE A O 1
ATOM 971 N N . LYS A 1 124 ? -3.848 7.428 -0.598 1.00 83.69 124 LYS A N 1
ATOM 972 C CA . LYS A 1 124 ? -2.769 8.413 -0.712 1.00 83.69 124 LYS A CA 1
ATOM 973 C C . LYS A 1 124 ? -1.485 7.669 -1.032 1.00 83.69 124 LYS A C 1
ATOM 975 O O . LYS A 1 124 ? -0.942 6.916 -0.227 1.00 83.69 124 LYS A O 1
ATOM 980 N N . THR A 1 125 ? -1.024 7.859 -2.256 1.00 82.81 125 THR A N 1
ATOM 981 C CA . THR A 1 125 ? 0.084 7.090 -2.802 1.00 82.81 125 THR A CA 1
ATOM 982 C C . THR A 1 125 ? 1.394 7.364 -2.075 1.00 82.81 125 THR A C 1
ATOM 984 O O . THR A 1 125 ? 1.675 8.480 -1.629 1.00 82.81 125 THR A O 1
ATOM 987 N N . ARG A 1 126 ? 2.218 6.320 -1.979 1.00 81.31 126 ARG A N 1
ATOM 988 C CA . ARG A 1 126 ? 3.569 6.364 -1.411 1.00 81.31 126 ARG A CA 1
ATOM 989 C C . ARG A 1 126 ? 4.544 7.120 -2.302 1.00 81.31 126 ARG A C 1
ATOM 991 O O . ARG A 1 126 ? 5.415 7.816 -1.796 1.00 81.31 126 ARG A O 1
ATOM 998 N N . GLN A 1 127 ? 4.384 6.981 -3.615 1.00 71.62 127 GLN A N 1
ATOM 999 C CA . GLN A 1 127 ? 5.122 7.752 -4.609 1.00 71.62 127 GLN A CA 1
ATOM 1000 C C . GLN A 1 127 ? 4.378 9.049 -4.910 1.00 71.62 127 GLN A C 1
ATOM 1002 O O . GLN A 1 127 ? 3.163 9.054 -5.138 1.00 71.62 127 GLN A O 1
ATOM 1007 N N . THR A 1 128 ? 5.123 10.144 -4.958 1.00 63.19 128 THR A N 1
ATOM 1008 C CA . THR A 1 128 ? 4.676 11.409 -5.532 1.00 63.19 128 THR A CA 1
ATOM 1009 C C . THR A 1 128 ? 5.275 11.562 -6.926 1.00 63.19 128 THR A C 1
ATOM 1011 O O . THR A 1 128 ? 6.207 10.861 -7.317 1.00 63.19 128 THR A O 1
ATOM 1014 N N . ARG A 1 129 ? 4.750 12.500 -7.716 1.00 56.66 129 ARG A N 1
ATOM 1015 C CA . ARG A 1 129 ? 5.322 12.819 -9.032 1.00 56.66 129 ARG A CA 1
ATOM 1016 C C . ARG A 1 129 ? 6.794 13.246 -8.936 1.00 56.66 129 ARG A C 1
ATOM 1018 O O . ARG A 1 129 ? 7.559 12.991 -9.860 1.00 56.66 129 ARG A O 1
ATOM 1025 N N . ASP A 1 130 ? 7.173 13.855 -7.816 1.00 58.34 130 ASP A N 1
ATOM 1026 C CA . ASP A 1 130 ? 8.543 14.286 -7.548 1.00 58.34 130 ASP A CA 1
ATOM 1027 C C . ASP A 1 130 ? 9.448 13.139 -7.077 1.00 58.34 130 ASP A C 1
ATOM 1029 O O . ASP A 1 130 ? 10.666 13.270 -7.167 1.00 58.34 130 ASP A O 1
ATOM 1033 N N . SER A 1 131 ? 8.886 11.982 -6.693 1.00 65.31 131 SER A N 1
ATOM 1034 C CA . SER A 1 131 ? 9.663 10.759 -6.432 1.00 65.31 131 SER A CA 1
ATOM 1035 C C . SER A 1 131 ? 10.430 10.282 -7.668 1.00 65.31 131 SER A C 1
ATOM 1037 O O . SER A 1 131 ? 11.464 9.635 -7.539 1.00 65.31 131 SER A O 1
ATOM 1039 N N . TYR A 1 132 ? 9.957 10.628 -8.871 1.00 75.94 132 TYR A N 1
ATOM 1040 C CA . TYR A 1 132 ? 10.611 10.285 -10.130 1.00 75.94 132 TYR A CA 1
ATOM 1041 C C . TYR A 1 132 ? 10.986 11.537 -10.913 1.00 75.94 132 TYR A C 1
ATOM 1043 O O . TYR A 1 132 ? 10.239 12.000 -11.779 1.00 75.94 132 TYR A O 1
ATOM 1051 N N . LEU A 1 133 ? 12.200 12.046 -10.685 1.00 78.75 133 LEU A N 1
ATOM 1052 C CA . LEU A 1 133 ? 12.756 13.172 -11.449 1.00 78.75 133 LEU A CA 1
ATOM 1053 C C . LEU A 1 133 ? 12.686 12.937 -12.969 1.00 78.75 133 LEU A C 1
ATOM 1055 O O . LEU A 1 133 ? 12.456 13.875 -13.737 1.00 78.75 133 LEU A O 1
ATOM 1059 N N . PHE A 1 134 ? 12.811 11.678 -13.401 1.00 82.88 134 PHE A N 1
ATOM 1060 C CA . PHE A 1 134 ? 12.632 11.256 -14.789 1.00 82.88 134 PHE A CA 1
ATOM 1061 C C . PHE A 1 134 ? 11.272 11.679 -15.370 1.00 82.88 134 PHE A C 1
ATOM 1063 O O . PHE A 1 134 ? 11.227 12.256 -16.455 1.00 82.88 134 PHE A O 1
ATOM 1070 N N . LEU A 1 135 ? 10.166 11.490 -14.642 1.00 82.56 135 LEU A N 1
ATOM 1071 C CA . LEU A 1 135 ? 8.808 11.784 -15.127 1.00 82.56 135 LEU A CA 1
ATOM 1072 C C . LEU A 1 135 ? 8.542 13.282 -15.334 1.00 82.56 135 LEU A C 1
ATOM 1074 O O . LEU A 1 135 ? 7.627 13.665 -16.071 1.00 82.56 135 LEU A O 1
ATOM 1078 N N . ASN A 1 136 ? 9.346 14.148 -14.718 1.00 82.75 136 ASN A N 1
ATOM 1079 C CA . ASN A 1 136 ? 9.265 15.588 -14.933 1.00 82.75 136 ASN A CA 1
ATOM 1080 C C . ASN A 1 136 ? 9.886 16.023 -16.272 1.00 82.75 136 ASN A C 1
ATOM 1082 O O . ASN A 1 136 ? 9.520 17.089 -16.787 1.00 82.75 136 ASN A O 1
ATOM 1086 N N . SER A 1 137 ? 10.741 15.187 -16.871 1.00 85.94 137 SER A N 1
ATOM 1087 C CA . SER A 1 137 ? 11.357 15.425 -18.176 1.00 85.94 137 SER A CA 1
ATOM 1088 C C . SER A 1 137 ? 10.371 15.242 -19.339 1.00 85.94 137 SER A C 1
ATOM 1090 O O . SER A 1 137 ? 9.284 14.674 -19.203 1.00 85.94 137 SER A O 1
ATOM 1092 N N . LEU A 1 138 ? 10.759 15.715 -20.527 1.00 83.50 138 LEU A N 1
ATOM 1093 C CA . LEU A 1 138 ? 9.975 15.513 -21.746 1.00 83.50 138 LEU A CA 1
ATOM 1094 C C . LEU A 1 138 ? 9.863 14.022 -22.106 1.00 83.50 138 LEU A C 1
ATOM 1096 O O . LEU A 1 138 ? 8.778 13.570 -22.463 1.00 83.50 138 LEU A O 1
ATOM 1100 N N . ASN A 1 139 ? 10.945 13.254 -21.958 1.00 83.25 139 ASN A N 1
ATOM 1101 C CA . ASN A 1 139 ? 10.958 11.818 -22.253 1.00 83.25 139 ASN A CA 1
ATOM 1102 C C . ASN A 1 139 ? 10.172 11.011 -21.213 1.00 83.25 139 ASN A C 1
ATOM 1104 O O . ASN A 1 139 ? 9.452 10.091 -21.588 1.00 83.25 139 ASN A O 1
ATOM 1108 N N . GLY A 1 140 ? 10.207 11.401 -19.936 1.00 84.12 140 GLY A N 1
ATOM 1109 C CA . GLY A 1 140 ? 9.394 10.767 -18.900 1.00 84.12 140 GLY A CA 1
ATOM 1110 C C . GLY A 1 140 ? 7.894 10.982 -19.102 1.00 84.12 140 GLY A C 1
ATOM 1111 O O . GLY A 1 140 ? 7.104 10.054 -18.938 1.00 84.12 140 GLY A O 1
ATOM 1112 N N . ARG A 1 141 ? 7.479 12.167 -19.571 1.00 83.94 141 ARG A N 1
ATOM 1113 C CA . ARG A 1 141 ? 6.078 12.408 -19.971 1.00 83.94 141 ARG A CA 1
ATOM 1114 C C . ARG A 1 141 ? 5.661 11.541 -21.156 1.00 83.94 141 ARG A C 1
ATOM 1116 O O . ARG A 1 141 ? 4.547 11.026 -21.161 1.00 83.94 141 ARG A O 1
ATOM 1123 N N . LYS A 1 142 ? 6.544 11.362 -22.143 1.00 83.25 142 LYS A N 1
ATOM 1124 C CA . LYS A 1 142 ? 6.298 10.467 -23.284 1.00 83.25 142 LYS A CA 1
ATOM 1125 C C . LYS A 1 142 ? 6.181 9.007 -22.850 1.00 83.25 142 LYS A C 1
ATOM 1127 O O . LYS A 1 142 ? 5.271 8.324 -23.313 1.00 83.25 142 LYS A O 1
ATOM 1132 N N . ALA A 1 143 ? 7.023 8.560 -21.917 1.00 84.94 143 ALA A N 1
ATOM 1133 C CA . ALA A 1 143 ? 6.925 7.229 -21.323 1.00 84.94 143 ALA A CA 1
ATOM 1134 C C . ALA A 1 143 ? 5.571 7.023 -20.624 1.00 84.94 143 ALA A C 1
ATOM 1136 O O . ALA A 1 143 ? 4.894 6.030 -20.878 1.00 84.94 143 ALA A O 1
ATOM 1137 N N . ALA A 1 144 ? 5.120 8.000 -19.830 1.00 85.06 144 ALA A N 1
ATOM 1138 C CA . ALA A 1 144 ? 3.819 7.950 -19.161 1.00 85.06 144 ALA A CA 1
ATOM 1139 C C . ALA A 1 144 ? 2.636 7.903 -20.133 1.00 85.06 144 ALA A C 1
ATOM 1141 O O . ALA A 1 144 ? 1.737 7.080 -19.965 1.00 85.06 144 ALA A O 1
ATOM 1142 N N . ILE A 1 145 ? 2.649 8.734 -21.177 1.00 84.50 145 ILE A N 1
ATOM 1143 C CA . ILE A 1 145 ? 1.613 8.714 -22.219 1.00 84.50 145 ILE A CA 1
ATOM 1144 C C . ILE A 1 145 ? 1.616 7.361 -22.935 1.00 84.50 145 ILE A C 1
ATOM 1146 O O . ILE A 1 145 ? 0.562 6.748 -23.092 1.00 84.50 145 ILE A O 1
ATOM 1150 N N . SER A 1 146 ? 2.794 6.857 -23.300 1.00 83.12 146 SER A N 1
ATOM 1151 C CA . SER A 1 146 ? 2.919 5.577 -23.996 1.00 83.12 146 SER A CA 1
ATOM 1152 C C . SER A 1 146 ? 2.361 4.440 -23.151 1.00 83.12 146 SER A C 1
ATOM 1154 O O . SER A 1 146 ? 1.505 3.689 -23.612 1.00 83.12 146 SER A O 1
ATOM 1156 N N . ARG A 1 147 ? 2.740 4.379 -21.873 1.00 85.69 147 ARG A N 1
ATOM 1157 C CA . ARG A 1 147 ? 2.202 3.406 -20.924 1.00 85.69 147 ARG A CA 1
ATOM 1158 C C . ARG A 1 147 ? 0.681 3.497 -20.800 1.00 85.69 147 ARG A C 1
ATOM 1160 O O . ARG A 1 147 ? 0.015 2.473 -20.875 1.00 85.69 147 ARG A O 1
ATOM 1167 N N . THR A 1 148 ? 0.108 4.698 -20.681 1.00 84.31 148 THR A N 1
ATOM 1168 C CA . THR A 1 148 ? -1.359 4.844 -20.562 1.00 84.31 148 THR A CA 1
ATOM 1169 C C . THR A 1 148 ? -2.117 4.337 -21.774 1.00 84.31 148 THR A C 1
ATOM 1171 O O . THR A 1 148 ? -3.203 3.782 -21.627 1.00 84.31 148 THR A O 1
ATOM 1174 N N . GLN A 1 149 ? -1.536 4.500 -22.962 1.00 81.88 149 GLN A N 1
ATOM 1175 C CA . GLN A 1 149 ? -2.123 4.030 -24.209 1.00 81.88 149 GLN A CA 1
ATOM 1176 C C . GLN A 1 149 ? -2.054 2.505 -24.285 1.00 81.88 149 GLN A C 1
ATOM 1178 O O . GLN A 1 149 ? -3.049 1.865 -24.614 1.00 81.88 149 GLN A O 1
ATOM 1183 N N . VAL A 1 150 ? -0.911 1.924 -23.909 1.00 80.25 150 VAL A N 1
ATOM 1184 C CA . VAL A 1 150 ? -0.695 0.472 -23.901 1.00 80.25 150 VAL A CA 1
ATOM 1185 C C . VAL A 1 150 ? -1.548 -0.240 -22.838 1.00 80.25 150 VAL A C 1
ATOM 1187 O O . VAL A 1 150 ? -2.123 -1.289 -23.122 1.00 80.25 150 VAL A O 1
ATOM 1190 N N . GLU A 1 151 ? -1.675 0.329 -21.638 1.00 76.38 151 GLU A N 1
ATOM 1191 C CA . GLU A 1 151 ? -2.404 -0.264 -20.501 1.00 76.38 151 GLU A CA 1
ATOM 1192 C C . GLU A 1 151 ? -3.888 0.161 -20.437 1.00 76.38 151 GLU A C 1
ATOM 1194 O O . GLU A 1 151 ? -4.634 -0.332 -19.596 1.00 76.38 151 GLU A O 1
ATOM 1199 N N . ASN A 1 152 ? -4.346 1.028 -21.353 1.00 75.06 152 ASN A N 1
ATOM 1200 C CA . ASN A 1 152 ? -5.711 1.574 -21.408 1.00 75.06 152 ASN A CA 1
ATOM 1201 C C . ASN A 1 152 ? -6.155 2.257 -20.097 1.00 75.06 152 ASN A C 1
ATOM 1203 O O . ASN A 1 152 ? -7.289 2.102 -19.639 1.00 75.06 152 ASN A O 1
ATOM 1207 N N . SER A 1 153 ? -5.241 3.019 -19.500 1.00 74.00 153 SER A N 1
ATOM 1208 C CA . SER A 1 153 ? -5.440 3.725 -18.232 1.00 74.00 153 SER A CA 1
ATOM 1209 C C . SER A 1 153 ? -5.865 5.177 -18.458 1.00 74.00 153 SER A C 1
ATOM 1211 O O . SER A 1 153 ? -5.426 5.830 -19.403 1.00 74.00 153 SER A O 1
ATOM 1213 N N . PHE A 1 154 ? -6.685 5.721 -17.555 1.00 65.00 154 PHE A N 1
ATOM 1214 C CA . PHE A 1 154 ? -7.316 7.035 -17.737 1.00 65.00 154 PHE A CA 1
ATOM 1215 C C . PHE A 1 154 ? -6.403 8.241 -17.456 1.00 65.00 154 PHE A C 1
ATOM 1217 O O . PHE A 1 154 ? -6.677 9.326 -17.969 1.00 65.00 154 PHE A O 1
ATOM 1224 N N . ASN A 1 155 ? -5.339 8.094 -16.651 1.00 73.56 155 ASN A N 1
ATOM 1225 C CA . ASN A 1 155 ? -4.530 9.236 -16.207 1.00 73.56 155 ASN A CA 1
ATOM 1226 C C . ASN A 1 155 ? -3.003 9.006 -16.315 1.00 73.56 155 ASN A C 1
ATOM 1228 O O . ASN A 1 155 ? -2.448 8.233 -15.530 1.00 73.56 155 ASN A O 1
ATOM 1232 N N . PRO A 1 156 ? -2.289 9.730 -17.204 1.00 68.25 156 PRO A N 1
ATOM 1233 C CA . PRO A 1 156 ? -0.831 9.638 -17.333 1.00 68.25 156 PRO A CA 1
ATOM 1234 C C . PRO A 1 156 ? -0.059 10.148 -16.124 1.00 68.25 156 PRO A C 1
ATOM 1236 O O . PRO A 1 156 ? 1.049 9.685 -15.878 1.00 68.25 156 PRO A O 1
ATOM 1239 N N . ALA A 1 157 ? -0.615 11.081 -15.352 1.00 67.00 157 ALA A N 1
ATOM 1240 C CA . ALA A 1 157 ? 0.095 11.644 -14.208 1.00 67.00 157 ALA A CA 1
ATOM 1241 C C . ALA A 1 157 ? 0.174 10.677 -13.015 1.00 67.00 157 ALA A C 1
ATOM 1243 O O . ALA A 1 157 ? 1.062 10.826 -12.183 1.00 67.00 157 ALA A O 1
ATOM 1244 N N . GLN A 1 158 ? -0.747 9.711 -12.932 1.00 72.31 158 GLN A N 1
ATOM 1245 C CA . GLN A 1 158 ? -0.903 8.821 -11.775 1.00 72.31 158 GLN A CA 1
ATOM 1246 C C . GLN A 1 158 ? -0.497 7.368 -12.052 1.00 72.31 158 GLN A C 1
ATOM 1248 O O . GLN A 1 158 ? -0.467 6.547 -11.140 1.00 72.31 158 GLN A O 1
ATOM 1253 N N . ILE A 1 159 ? -0.161 7.032 -13.299 1.00 77.31 159 ILE A N 1
ATOM 1254 C CA . ILE A 1 159 ? 0.098 5.640 -13.687 1.00 77.31 159 ILE A CA 1
ATOM 1255 C C . ILE A 1 159 ? 1.329 5.039 -12.991 1.00 77.31 159 ILE A C 1
ATOM 1257 O O . ILE 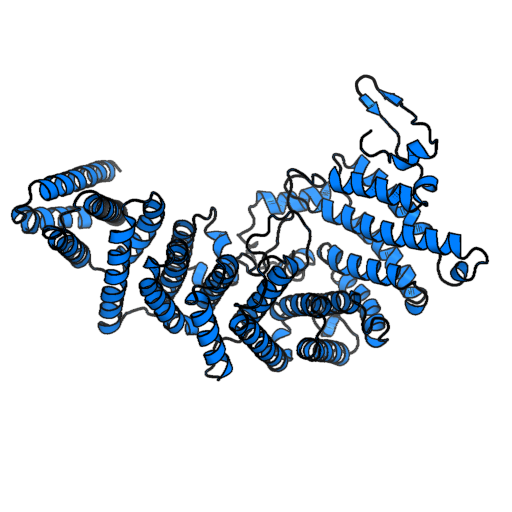A 1 159 ? 1.348 3.858 -12.664 1.00 77.31 159 ILE A O 1
ATOM 1261 N N . PHE A 1 160 ? 2.334 5.872 -12.711 1.00 78.94 160 PHE A N 1
ATOM 1262 C CA . PHE A 1 160 ? 3.535 5.482 -11.972 1.00 78.94 160 PHE A CA 1
ATOM 1263 C C . PHE A 1 160 ? 3.426 5.709 -10.466 1.00 78.94 160 PHE A C 1
ATOM 1265 O O . PHE A 1 160 ? 4.349 5.331 -9.766 1.00 78.94 160 PHE A O 1
ATOM 1272 N N . SER A 1 161 ? 2.361 6.343 -9.965 1.00 76.81 161 SER A N 1
ATOM 1273 C CA . SER A 1 161 ? 2.233 6.632 -8.532 1.00 76.81 161 SER A CA 1
ATOM 1274 C C . SER A 1 161 ? 1.457 5.563 -7.767 1.00 76.81 161 SER A C 1
ATOM 1276 O O . SER A 1 161 ? 1.379 5.639 -6.549 1.00 76.81 161 SER A O 1
ATOM 1278 N N . ALA A 1 162 ? 0.830 4.598 -8.444 1.00 81.44 162 ALA A N 1
ATOM 1279 C CA . ALA A 1 162 ? 0.014 3.586 -7.783 1.00 81.44 162 ALA A CA 1
ATOM 1280 C C . ALA A 1 162 ? 0.849 2.692 -6.846 1.00 81.44 162 ALA A C 1
ATOM 1282 O O . ALA A 1 162 ? 1.892 2.164 -7.228 1.00 81.44 162 ALA A O 1
ATOM 1283 N N . ASN A 1 163 ? 0.348 2.486 -5.628 1.00 86.81 163 ASN A N 1
ATOM 1284 C CA . ASN A 1 163 ? 0.933 1.564 -4.657 1.00 86.81 163 ASN A CA 1
ATOM 1285 C C . ASN A 1 163 ? 0.833 0.121 -5.185 1.00 86.81 163 ASN A C 1
ATOM 1287 O O . ASN A 1 163 ? -0.267 -0.341 -5.497 1.00 86.81 163 ASN A O 1
ATOM 1291 N N . LEU A 1 164 ? 1.967 -0.583 -5.283 1.00 87.25 164 LEU A N 1
ATOM 1292 C CA . LEU A 1 164 ? 2.041 -1.937 -5.850 1.00 87.25 164 LEU A CA 1
ATOM 1293 C C . LEU A 1 164 ? 1.175 -2.934 -5.063 1.00 87.25 164 LEU A C 1
ATOM 1295 O O . LEU A 1 164 ? 0.489 -3.769 -5.654 1.00 87.25 164 LEU A O 1
ATOM 1299 N N . GLU A 1 165 ? 1.125 -2.784 -3.739 1.00 88.06 165 GLU A N 1
ATOM 1300 C CA . GLU A 1 165 ? 0.342 -3.617 -2.832 1.00 88.06 165 GLU A CA 1
ATOM 1301 C C . GLU A 1 165 ? -1.172 -3.396 -2.975 1.00 88.06 165 GLU A C 1
ATOM 1303 O O . GLU A 1 165 ? -1.966 -4.255 -2.600 1.00 88.06 165 GLU A O 1
ATOM 1308 N N . LYS A 1 166 ? -1.591 -2.265 -3.561 1.00 86.31 166 LYS A N 1
ATOM 1309 C CA . LYS A 1 166 ? -3.002 -1.912 -3.794 1.00 86.31 166 LYS A CA 1
ATOM 1310 C C . LYS A 1 166 ? -3.405 -1.963 -5.270 1.00 86.31 166 LYS A C 1
ATOM 1312 O O . LYS A 1 166 ? -4.471 -1.466 -5.637 1.00 86.31 166 LYS A O 1
ATOM 1317 N N . LEU A 1 167 ? -2.592 -2.572 -6.134 1.00 81.19 167 LEU A N 1
ATOM 1318 C CA . LEU A 1 167 ? -2.968 -2.779 -7.533 1.00 81.19 167 LEU A CA 1
ATOM 1319 C C . LEU A 1 167 ? -4.238 -3.644 -7.616 1.00 81.19 167 LEU A C 1
ATOM 1321 O O . LEU A 1 167 ? -4.301 -4.722 -7.017 1.00 81.19 167 LEU A O 1
ATOM 1325 N N . ALA A 1 168 ? -5.230 -3.161 -8.372 1.00 74.75 168 ALA A N 1
ATOM 1326 C CA . ALA A 1 168 ? -6.584 -3.720 -8.490 1.00 74.75 168 ALA A CA 1
ATOM 1327 C C . ALA A 1 168 ? -7.448 -3.671 -7.210 1.00 74.75 168 ALA A C 1
ATOM 1329 O O . ALA A 1 168 ? -8.416 -4.415 -7.104 1.00 74.75 168 ALA A O 1
ATOM 1330 N N . ALA A 1 169 ? -7.125 -2.811 -6.238 1.00 76.75 169 ALA A N 1
ATOM 1331 C CA . ALA A 1 169 ? -8.020 -2.562 -5.111 1.00 76.75 169 ALA A CA 1
ATOM 1332 C C . ALA A 1 169 ? -9.199 -1.667 -5.535 1.00 76.75 169 ALA A C 1
ATOM 1334 O O . ALA A 1 169 ? -8.995 -0.551 -6.012 1.00 76.75 169 ALA A O 1
ATOM 1335 N N . ASP A 1 170 ? -10.429 -2.118 -5.279 1.00 75.38 170 ASP A N 1
ATOM 1336 C CA . ASP A 1 170 ? -11.660 -1.380 -5.614 1.00 75.38 170 ASP A CA 1
ATOM 1337 C C . ASP A 1 170 ? -11.944 -0.191 -4.680 1.00 75.38 170 ASP A C 1
ATOM 1339 O O . ASP A 1 170 ? -12.928 0.525 -4.865 1.00 75.38 170 ASP A O 1
ATOM 1343 N N . GLY A 1 171 ? -11.126 0.001 -3.639 1.00 81.50 171 GLY A N 1
ATOM 1344 C CA . GLY A 1 171 ? -11.304 1.056 -2.636 1.00 81.50 171 GLY A CA 1
ATOM 1345 C C . GLY A 1 171 ? -12.528 0.863 -1.734 1.00 81.50 171 GLY A C 1
ATOM 1346 O O . GLY A 1 171 ? -12.966 1.813 -1.100 1.00 81.50 171 GLY A O 1
ATOM 1347 N N . GLN A 1 172 ? -13.115 -0.337 -1.672 1.00 84.06 172 GLN A N 1
ATOM 1348 C CA . GLN A 1 172 ? -14.295 -0.608 -0.834 1.00 84.06 172 GLN A CA 1
ATOM 1349 C C . GLN A 1 172 ? -13.964 -0.798 0.651 1.00 84.06 172 GLN A C 1
ATOM 1351 O O . GLN A 1 172 ? -14.809 -0.545 1.502 1.00 84.06 172 GLN A O 1
ATOM 1356 N N . LYS A 1 173 ? -12.748 -1.256 0.969 1.00 85.69 173 LYS A N 1
ATOM 1357 C CA . LYS A 1 173 ? -12.301 -1.510 2.343 1.00 85.69 173 LYS A CA 1
ATOM 1358 C C . LYS A 1 173 ? -11.144 -0.592 2.713 1.00 85.69 173 LYS A C 1
ATOM 1360 O O . LYS A 1 173 ? -10.224 -0.387 1.915 1.00 85.69 173 LYS A O 1
ATOM 1365 N N . TYR A 1 174 ? -11.180 -0.082 3.939 1.00 89.31 174 TYR A N 1
ATOM 1366 C CA . TYR A 1 174 ? -10.022 0.560 4.542 1.00 89.31 174 TYR A CA 1
ATOM 1367 C C . TYR A 1 174 ? -9.007 -0.518 4.928 1.00 89.31 174 TYR A C 1
ATOM 1369 O O . TYR A 1 174 ? -9.389 -1.576 5.422 1.00 89.31 174 TYR A O 1
ATOM 1377 N N . ALA A 1 175 ? -7.726 -0.280 4.671 1.00 87.69 175 ALA A N 1
ATOM 1378 C CA . ALA A 1 175 ? -6.675 -1.278 4.860 1.00 87.69 175 ALA A CA 1
ATOM 1379 C C . ALA A 1 175 ? -5.376 -0.603 5.314 1.00 87.69 175 ALA A C 1
ATOM 1381 O O . ALA A 1 175 ? -5.258 0.616 5.260 1.00 87.69 175 ALA A O 1
ATOM 1382 N N . LEU A 1 176 ? -4.377 -1.382 5.721 1.00 90.62 176 LEU A N 1
ATOM 1383 C CA . LEU A 1 176 ? -3.058 -0.833 6.044 1.00 90.62 176 LEU A CA 1
ATOM 1384 C C . LEU A 1 176 ? -2.404 -0.222 4.792 1.00 90.62 176 LEU A C 1
ATOM 1386 O O . LEU A 1 176 ? -2.593 -0.720 3.672 1.00 90.62 176 LEU A O 1
ATOM 1390 N N . GLY A 1 177 ? -1.653 0.869 4.973 1.00 86.31 177 GLY A N 1
ATOM 1391 C CA . GLY A 1 177 ? -0.985 1.583 3.878 1.00 86.31 177 GLY A CA 1
ATOM 1392 C C . GLY A 1 177 ? -1.904 2.435 2.991 1.00 86.31 177 GLY A C 1
ATOM 1393 O O . GLY A 1 177 ? -1.598 2.629 1.814 1.00 86.31 177 GLY A O 1
ATOM 1394 N N . GLN A 1 178 ? -3.039 2.909 3.521 1.00 88.44 178 GLN A N 1
ATOM 1395 C CA . GLN A 1 178 ? -3.921 3.868 2.833 1.00 88.44 178 GLN A CA 1
ATOM 1396 C C . GLN A 1 178 ? -3.289 5.257 2.724 1.00 88.44 178 GLN A C 1
ATOM 1398 O O . GLN A 1 178 ? -3.535 5.965 1.748 1.00 88.44 178 GLN A O 1
ATOM 1403 N N . THR A 1 179 ? -2.458 5.633 3.696 1.00 88.50 179 THR A N 1
ATOM 1404 C CA . THR A 1 179 ? -1.711 6.891 3.703 1.00 88.50 179 THR A CA 1
ATOM 1405 C C . THR A 1 179 ? -0.220 6.671 3.476 1.00 88.50 179 THR A C 1
ATOM 1407 O O . THR A 1 179 ? 0.326 5.608 3.769 1.00 88.50 179 THR A O 1
ATOM 1410 N N . SER A 1 180 ? 0.466 7.693 2.971 1.00 89.25 180 SER A N 1
ATOM 1411 C CA . SER A 1 180 ? 1.925 7.718 2.888 1.00 89.25 180 SER A CA 1
ATOM 1412 C C . SER A 1 180 ? 2.524 8.634 3.949 1.00 89.25 180 SER A C 1
ATOM 1414 O O . SER A 1 180 ? 1.870 9.590 4.363 1.00 89.25 180 SER A O 1
ATOM 1416 N N . VAL A 1 181 ? 3.785 8.392 4.337 1.00 88.06 181 VAL A N 1
ATOM 1417 C CA . VAL A 1 181 ? 4.528 9.282 5.257 1.00 88.06 181 VAL A CA 1
ATOM 1418 C C . VAL A 1 181 ? 4.470 10.735 4.778 1.00 88.06 181 VAL A C 1
ATOM 1420 O O . VAL A 1 181 ? 4.122 11.628 5.540 1.00 88.06 181 VAL A O 1
ATOM 1423 N N . PHE A 1 182 ? 4.698 10.961 3.480 1.00 84.12 182 PHE A N 1
ATOM 1424 C CA . PHE A 1 182 ? 4.661 12.296 2.880 1.00 84.12 182 PHE A CA 1
ATOM 1425 C C . PHE A 1 182 ? 3.308 13.002 3.060 1.00 84.12 182 PHE A C 1
ATOM 1427 O O . PHE A 1 182 ? 3.258 14.205 3.312 1.00 84.12 182 PHE A O 1
ATOM 1434 N N . TYR A 1 183 ? 2.198 12.268 2.934 1.00 84.56 183 TYR A N 1
ATOM 1435 C CA . TYR A 1 183 ? 0.875 12.830 3.195 1.00 84.56 183 TYR A CA 1
ATOM 1436 C C . TYR A 1 183 ? 0.702 13.190 4.673 1.00 84.56 183 TYR A C 1
ATOM 1438 O O . TYR A 1 183 ? 0.200 14.272 4.971 1.00 84.56 183 TYR A O 1
ATOM 1446 N N . LEU A 1 184 ? 1.162 12.336 5.586 1.00 87.06 184 LEU A N 1
ATOM 1447 C CA . LEU A 1 184 ? 1.067 12.591 7.023 1.00 87.06 184 LEU A CA 1
ATOM 1448 C C . LEU A 1 184 ? 1.898 13.814 7.425 1.00 87.06 184 LEU A C 1
ATOM 1450 O O . LEU A 1 184 ? 1.348 14.708 8.057 1.00 87.06 184 LEU A O 1
ATOM 1454 N N . TRP A 1 185 ? 3.133 13.954 6.933 1.00 84.81 185 TRP A N 1
ATOM 1455 C CA . TRP A 1 185 ? 3.926 15.174 7.139 1.00 84.81 185 TRP A CA 1
ATOM 1456 C C . TRP A 1 185 ? 3.272 16.435 6.564 1.00 84.81 185 TRP A C 1
ATOM 1458 O O . TRP A 1 185 ? 3.467 17.532 7.087 1.00 84.81 185 TRP A O 1
ATOM 1468 N N . SER A 1 186 ? 2.485 16.302 5.488 1.00 82.38 186 SER A N 1
ATOM 1469 C CA . SER A 1 186 ? 1.747 17.436 4.919 1.00 82.38 186 SER A CA 1
ATOM 1470 C C . SER A 1 186 ? 0.579 17.892 5.792 1.00 82.38 186 SER A C 1
ATOM 1472 O O . SER A 1 186 ? 0.251 19.076 5.777 1.00 82.38 186 SER A O 1
ATOM 1474 N N . ILE A 1 187 ? -0.038 16.974 6.544 1.00 81.38 187 ILE A N 1
ATOM 1475 C CA . ILE A 1 187 ? -1.124 17.292 7.478 1.00 81.38 187 ILE A CA 1
ATOM 1476 C C . ILE A 1 187 ? -0.553 17.817 8.794 1.00 81.38 187 ILE A C 1
ATOM 1478 O O . ILE A 1 187 ? -1.043 18.824 9.293 1.00 81.38 187 ILE A O 1
ATOM 1482 N N . THR A 1 188 ? 0.492 17.177 9.328 1.00 81.69 188 THR A N 1
ATOM 1483 C CA . THR A 1 188 ? 1.104 17.563 10.611 1.00 81.69 188 THR A CA 1
ATOM 1484 C C . THR A 1 188 ? 1.938 18.840 10.529 1.00 81.69 188 THR A C 1
ATOM 1486 O O . THR A 1 188 ? 2.383 19.351 11.552 1.00 81.69 188 THR A O 1
ATOM 1489 N N . GLY A 1 189 ? 2.163 19.371 9.323 1.00 76.50 189 GLY A N 1
ATOM 1490 C CA . GLY A 1 189 ? 2.915 20.608 9.111 1.00 76.50 189 GLY A CA 1
ATOM 1491 C C . GLY A 1 189 ? 4.435 20.458 9.222 1.00 76.50 189 GLY A C 1
ATOM 1492 O O . GLY A 1 189 ? 5.126 21.468 9.305 1.00 76.50 189 GLY A O 1
ATOM 1493 N N . GLU A 1 190 ? 4.960 19.230 9.196 1.00 74.88 190 GLU A N 1
ATOM 1494 C CA . GLU A 1 190 ? 6.408 18.951 9.241 1.00 74.88 190 GLU A CA 1
ATOM 1495 C C . GLU A 1 190 ? 7.100 19.199 7.887 1.00 74.88 190 GLU A C 1
ATOM 1497 O O . GLU A 1 190 ? 8.305 19.434 7.826 1.00 74.88 190 GLU A O 1
ATOM 1502 N N . LEU A 1 191 ? 6.352 19.196 6.777 1.00 67.31 191 LEU A N 1
ATOM 1503 C CA . LEU A 1 191 ? 6.886 19.659 5.495 1.00 67.31 191 LEU A CA 1
ATOM 1504 C C . LEU A 1 191 ? 6.978 21.189 5.498 1.00 67.31 191 LEU A C 1
ATOM 1506 O O . LEU A 1 191 ? 5.950 21.870 5.483 1.00 67.31 191 LEU A O 1
ATOM 1510 N N . GLU A 1 192 ? 8.200 21.734 5.430 1.00 49.88 192 GLU A N 1
ATOM 1511 C CA . GLU A 1 192 ? 8.391 23.161 5.157 1.00 49.88 192 GLU A CA 1
ATOM 1512 C C . GLU A 1 192 ? 7.573 23.558 3.913 1.00 49.88 192 GLU A C 1
ATOM 1514 O O . GLU A 1 192 ? 7.601 22.834 2.905 1.00 49.88 192 GLU A O 1
ATOM 1519 N N . PRO A 1 193 ? 6.863 24.705 3.926 1.00 42.69 193 PRO A N 1
ATOM 1520 C CA . PRO A 1 193 ? 6.135 25.201 2.769 1.00 42.69 193 PRO A CA 1
ATOM 1521 C C . PRO A 1 193 ? 7.133 25.704 1.721 1.00 42.69 193 PRO A C 1
ATOM 1523 O O . PRO A 1 193 ? 7.254 26.896 1.439 1.00 42.69 193 PRO A O 1
ATOM 1526 N N . THR A 1 194 ? 7.860 24.785 1.092 1.00 36.19 194 THR A N 1
ATOM 1527 C CA . THR A 1 194 ? 8.497 25.062 -0.183 1.00 36.19 194 THR A CA 1
ATOM 1528 C C . THR A 1 194 ? 7.377 25.476 -1.137 1.00 36.19 194 THR A C 1
ATOM 1530 O O . THR A 1 194 ? 6.301 24.879 -1.169 1.00 36.19 194 THR A O 1
ATOM 1533 N N . ASN A 1 195 ? 7.595 26.571 -1.867 1.00 33.50 195 ASN A N 1
ATOM 1534 C CA . ASN A 1 195 ? 6.611 27.316 -2.670 1.00 33.50 195 ASN A CA 1
ATOM 1535 C C . ASN A 1 195 ? 5.982 26.543 -3.856 1.00 33.50 195 ASN A C 1
ATOM 1537 O O . ASN A 1 195 ? 5.602 27.120 -4.876 1.00 33.50 195 ASN A O 1
ATOM 1541 N N . LYS A 1 196 ? 5.853 25.223 -3.762 1.00 36.66 196 LYS A N 1
ATOM 1542 C CA . LYS A 1 196 ? 5.159 24.363 -4.706 1.00 36.66 196 LYS A CA 1
ATOM 1543 C C . LYS A 1 196 ? 4.296 23.391 -3.914 1.00 36.66 196 LYS A C 1
ATOM 1545 O O . LYS A 1 196 ? 4.724 22.295 -3.578 1.00 36.66 196 LYS A O 1
ATOM 1550 N N . LYS A 1 197 ? 3.041 23.792 -3.675 1.00 33.41 197 LYS A N 1
ATOM 1551 C CA . LYS A 1 197 ? 1.959 22.846 -3.362 1.00 33.41 197 LYS A CA 1
ATOM 1552 C C . LYS A 1 197 ? 2.102 21.639 -4.304 1.00 33.41 197 LYS A C 1
ATOM 1554 O O . LYS A 1 197 ? 2.242 21.883 -5.508 1.00 33.41 197 LYS A O 1
ATOM 1559 N N . PRO A 1 198 ? 2.065 20.386 -3.815 1.00 36.81 198 PRO A N 1
ATOM 1560 C CA . PRO A 1 198 ? 2.222 19.207 -4.656 1.00 36.81 198 PRO A CA 1
ATOM 1561 C C . PRO A 1 198 ? 1.182 19.241 -5.778 1.00 36.81 198 PRO A C 1
ATOM 1563 O O . PRO A 1 198 ? -0.017 19.037 -5.580 1.00 36.81 198 PRO A O 1
ATOM 1566 N N . SER A 1 199 ? 1.644 19.576 -6.982 1.00 36.06 199 SER A N 1
ATOM 1567 C CA . SER A 1 199 ? 0.813 19.686 -8.174 1.00 36.06 199 SER A CA 1
ATOM 1568 C C . SER A 1 199 ? 0.480 18.281 -8.673 1.00 36.06 199 SER A C 1
ATOM 1570 O O . SER A 1 199 ? 1.156 17.739 -9.546 1.00 36.06 199 SER A O 1
ATOM 1572 N N . GLY A 1 200 ? -0.527 17.662 -8.060 1.00 42.62 200 GLY A N 1
ATOM 1573 C CA . GLY A 1 200 ? -0.908 16.282 -8.366 1.00 42.62 200 GLY A CA 1
ATOM 1574 C C . GLY A 1 200 ? -2.237 15.813 -7.778 1.00 42.62 200 GLY A C 1
ATOM 1575 O O . GLY A 1 200 ? -2.850 14.919 -8.358 1.00 42.62 200 GLY A O 1
ATOM 1576 N N . MET A 1 201 ? -2.741 16.429 -6.704 1.00 39.16 201 MET A N 1
ATOM 1577 C CA . MET A 1 201 ? -4.158 16.275 -6.368 1.00 39.16 201 MET A CA 1
ATOM 1578 C C . MET A 1 201 ? -4.976 17.226 -7.252 1.00 39.16 201 MET A C 1
ATOM 1580 O O . MET A 1 201 ? -4.583 18.387 -7.416 1.00 39.16 201 MET A O 1
ATOM 1584 N N . PRO A 1 202 ? -6.099 16.780 -7.850 1.00 34.59 202 PRO A N 1
ATOM 1585 C CA . PRO A 1 202 ? -7.051 17.712 -8.435 1.00 34.59 202 PRO A CA 1
ATOM 1586 C C . PRO A 1 202 ? -7.352 18.775 -7.376 1.00 34.59 202 PRO A C 1
ATOM 1588 O O . PRO A 1 202 ? -7.682 18.417 -6.248 1.00 34.59 202 PRO A O 1
ATOM 1591 N N . LYS A 1 203 ? -7.223 20.066 -7.714 1.00 38.62 203 LYS A N 1
ATOM 1592 C CA . LYS A 1 203 ? -7.505 21.178 -6.782 1.00 38.62 203 LYS A CA 1
ATOM 1593 C C . LYS A 1 203 ? -8.872 21.004 -6.093 1.00 38.62 203 LYS A C 1
ATOM 1595 O O . LYS A 1 203 ? -9.008 21.278 -4.915 1.00 38.62 203 LYS A O 1
ATOM 1600 N N . SER A 1 204 ? -9.824 20.391 -6.799 1.00 43.34 204 SER A N 1
ATOM 1601 C CA . SER A 1 204 ? -11.148 20.008 -6.303 1.00 43.34 204 SER A CA 1
ATOM 1602 C C . SER A 1 204 ? -11.176 18.968 -5.169 1.00 43.34 204 SER A C 1
ATOM 1604 O O . SER A 1 204 ? -12.177 18.913 -4.474 1.00 43.34 204 SER A O 1
ATOM 1606 N N . VAL A 1 205 ? -10.162 18.114 -4.995 1.00 42.94 205 VAL A N 1
ATOM 1607 C CA . VAL A 1 205 ? -10.187 16.982 -4.041 1.00 42.94 205 VAL A CA 1
ATOM 1608 C C . VAL A 1 205 ? -9.477 17.330 -2.735 1.00 42.94 205 VAL A C 1
ATOM 1610 O O . VAL A 1 205 ? -9.938 16.935 -1.671 1.00 42.94 205 VAL A O 1
ATOM 1613 N N . SER A 1 206 ? -8.381 18.091 -2.792 1.00 44.16 206 SER A N 1
ATOM 1614 C CA . SER A 1 206 ? -7.728 18.611 -1.582 1.00 44.16 206 SER A CA 1
ATOM 1615 C C . SER A 1 206 ? -8.609 19.640 -0.882 1.00 44.16 206 SER A C 1
ATOM 1617 O O . SER A 1 206 ? -8.804 19.534 0.323 1.00 44.16 206 SER A O 1
ATOM 1619 N N . ASP A 1 207 ? -9.206 20.562 -1.644 1.00 39.66 207 ASP A N 1
ATOM 1620 C CA . ASP A 1 207 ? -10.154 21.535 -1.099 1.00 39.66 207 ASP A CA 1
ATOM 1621 C C . ASP A 1 207 ? -11.417 20.831 -0.569 1.00 39.66 207 ASP A C 1
ATOM 1623 O O . ASP A 1 207 ? -11.914 21.217 0.480 1.00 39.66 207 ASP A O 1
ATOM 1627 N N . TYR A 1 208 ? -11.879 19.747 -1.213 1.00 45.69 208 TYR A N 1
ATOM 1628 C CA . TYR A 1 208 ? -13.021 18.957 -0.734 1.00 45.69 208 TYR A CA 1
ATOM 1629 C C . TYR A 1 208 ? -12.723 18.150 0.531 1.00 45.69 208 TYR A C 1
ATOM 1631 O O . TYR A 1 208 ? -13.569 18.101 1.403 1.00 45.69 208 TYR A O 1
ATOM 1639 N N . LEU A 1 209 ? -11.560 17.506 0.668 1.00 48.12 209 LEU A N 1
ATOM 1640 C CA . LEU A 1 209 ? -11.238 16.745 1.885 1.00 48.12 209 LEU A CA 1
ATOM 1641 C C . LEU A 1 209 ? -11.051 17.666 3.090 1.00 48.12 209 LEU A C 1
ATOM 1643 O O . LEU A 1 209 ? -11.514 17.342 4.179 1.00 48.12 209 LEU A O 1
ATOM 1647 N N . ILE A 1 210 ? -10.448 18.837 2.867 1.00 49.94 210 ILE A N 1
ATOM 1648 C CA . ILE A 1 210 ? -10.395 19.898 3.871 1.00 49.94 210 ILE A CA 1
ATOM 1649 C C . ILE A 1 210 ? -11.827 20.378 4.175 1.00 49.94 210 ILE A C 1
ATOM 1651 O O . ILE A 1 210 ? -12.197 20.457 5.340 1.00 49.94 210 ILE A O 1
ATOM 1655 N N . GLN A 1 211 ? -12.678 20.590 3.163 1.00 41.88 211 GLN A N 1
ATOM 1656 C CA . GLN A 1 211 ? -14.081 20.987 3.362 1.00 41.88 211 GLN A CA 1
ATOM 1657 C C . GLN A 1 211 ? -14.953 19.913 4.051 1.00 41.88 211 GLN A C 1
ATOM 1659 O O . GLN A 1 211 ? -15.777 20.231 4.905 1.00 41.88 211 GLN A O 1
ATOM 1664 N N . ALA A 1 212 ? -14.753 18.632 3.749 1.00 44.41 212 ALA A N 1
ATOM 1665 C CA . ALA A 1 212 ? -15.470 17.511 4.350 1.00 44.41 212 ALA A CA 1
ATOM 1666 C C . ALA A 1 212 ? -15.080 17.336 5.825 1.00 44.41 212 ALA A C 1
ATOM 1668 O O . ALA A 1 212 ? -15.948 17.067 6.655 1.00 44.41 212 ALA A O 1
ATOM 1669 N N . SER A 1 213 ? -13.806 17.584 6.161 1.00 48.12 213 SER A N 1
ATOM 1670 C CA . SER A 1 213 ? -13.348 17.695 7.552 1.00 48.12 213 SER A CA 1
ATOM 1671 C C . SER A 1 213 ? -13.824 18.968 8.261 1.00 48.12 213 SER A C 1
ATOM 1673 O O . SER A 1 213 ? -13.815 19.010 9.485 1.00 48.12 213 SER A O 1
ATOM 1675 N N . THR A 1 214 ? -14.254 20.008 7.531 1.00 49.81 214 THR A N 1
ATOM 1676 C CA . THR A 1 214 ? -14.820 21.220 8.153 1.00 49.81 214 THR A CA 1
ATOM 1677 C C . THR A 1 214 ? -16.322 21.118 8.415 1.00 49.81 214 THR A C 1
ATOM 1679 O O . THR A 1 214 ? -16.814 21.770 9.333 1.00 49.81 214 THR A O 1
ATOM 1682 N N . ASP A 1 215 ? -17.053 20.290 7.660 1.00 58.91 215 ASP A N 1
ATOM 1683 C CA . ASP A 1 215 ? -18.497 20.114 7.860 1.00 58.91 215 ASP A CA 1
ATOM 1684 C C . ASP A 1 215 ? -18.823 19.099 8.972 1.00 58.91 215 ASP A C 1
ATOM 1686 O O . ASP A 1 215 ? -19.808 19.283 9.692 1.00 58.91 215 ASP A O 1
ATOM 1690 N N . LEU A 1 216 ? -17.999 18.065 9.176 1.00 69.75 216 LEU A N 1
ATOM 1691 C CA . LEU A 1 216 ? -18.129 17.072 10.254 1.00 69.75 216 LEU A CA 1
ATOM 1692 C C . LEU A 1 216 ? -17.023 17.267 11.292 1.00 69.75 216 LEU A C 1
ATOM 1694 O O . LEU A 1 216 ? -15.854 17.307 10.931 1.00 69.75 216 LEU A O 1
ATOM 1698 N N . ASP A 1 217 ? -17.368 17.323 12.583 1.00 75.38 217 ASP A N 1
ATOM 1699 C CA . ASP A 1 217 ? -16.368 17.445 13.654 1.00 75.38 217 ASP A CA 1
ATOM 1700 C C . ASP A 1 217 ? -15.729 16.083 13.991 1.00 75.38 217 ASP A C 1
ATOM 1702 O O . ASP A 1 217 ? -15.896 15.498 15.068 1.00 75.38 217 ASP A O 1
ATOM 1706 N N . THR A 1 218 ? -15.017 15.527 13.011 1.00 81.81 218 THR A N 1
ATOM 1707 C CA . THR A 1 218 ? -14.299 14.257 13.158 1.00 81.81 218 THR A CA 1
ATOM 1708 C C . THR A 1 218 ? -13.093 14.396 14.080 1.00 81.81 218 THR A C 1
ATOM 1710 O O . THR A 1 218 ? -12.692 13.411 14.690 1.00 81.81 218 THR A O 1
ATOM 1713 N N . VAL A 1 219 ? -12.532 15.603 14.217 1.00 83.81 219 VAL A N 1
ATOM 1714 C CA . VAL A 1 219 ? -11.371 15.876 15.075 1.00 83.81 219 VAL A CA 1
ATOM 1715 C C . VAL A 1 219 ? -11.748 15.757 16.551 1.00 83.81 219 VAL A C 1
ATOM 1717 O O . VAL A 1 219 ? -11.055 15.062 17.292 1.00 83.81 219 VAL A O 1
ATOM 1720 N N . SER A 1 220 ? -12.858 16.359 16.991 1.00 86.75 220 SER A N 1
ATOM 1721 C CA . SER A 1 220 ? -13.324 16.197 18.378 1.00 86.75 220 SER A CA 1
ATOM 1722 C C . SER A 1 220 ? -13.745 14.755 18.673 1.00 86.75 220 SER A C 1
ATOM 1724 O O . SER A 1 220 ? -13.439 14.215 19.737 1.00 86.75 220 SER A O 1
ATOM 1726 N N . SER A 1 221 ? -14.384 14.097 17.702 1.00 90.56 221 SER A N 1
ATOM 1727 C CA . SER A 1 221 ? -14.749 12.676 17.791 1.00 90.56 221 SER A CA 1
ATOM 1728 C C . SER A 1 221 ? -13.502 11.798 17.979 1.00 90.56 221 SER A C 1
ATOM 1730 O O . SER A 1 221 ? -13.437 10.976 18.888 1.00 90.56 221 SER A O 1
ATOM 1732 N N . LEU A 1 222 ? -12.456 12.035 17.188 1.00 91.12 222 LEU A N 1
ATOM 1733 C CA . LEU A 1 222 ? -11.176 11.345 17.313 1.00 91.12 222 LEU A CA 1
ATOM 1734 C C . LEU A 1 222 ? -10.524 11.598 18.680 1.00 91.12 222 LEU A C 1
ATOM 1736 O O . LEU A 1 222 ? -10.146 10.648 19.358 1.00 91.12 222 LEU A O 1
ATOM 1740 N N . LYS A 1 223 ? -10.442 12.859 19.121 1.00 90.31 223 LYS A N 1
ATOM 1741 C CA . LYS A 1 223 ? -9.845 13.222 20.417 1.00 90.31 223 LYS A CA 1
ATOM 1742 C C . LYS A 1 223 ? -10.554 12.540 21.587 1.00 90.31 223 LYS A C 1
ATOM 1744 O O . LYS A 1 223 ? -9.883 11.898 22.386 1.00 90.31 223 LYS A O 1
ATOM 1749 N N . SER A 1 224 ? -11.887 12.590 21.634 1.00 91.25 224 SER A N 1
ATOM 1750 C CA . SER A 1 224 ? -12.671 11.948 22.704 1.00 91.25 224 SER A CA 1
ATOM 1751 C C . SER A 1 224 ? -12.477 10.426 22.770 1.00 91.25 224 SER A C 1
ATOM 1753 O O . SER A 1 224 ? -12.371 9.861 23.859 1.00 91.25 224 SER A O 1
ATOM 1755 N N . LEU A 1 225 ? -12.359 9.747 21.622 1.00 94.00 225 LEU A N 1
ATOM 1756 C CA . LEU A 1 225 ? -12.051 8.314 21.577 1.00 94.00 225 LEU A CA 1
ATOM 1757 C C . LEU A 1 225 ? -10.652 8.012 22.136 1.00 94.00 225 LEU A C 1
ATOM 1759 O O . LEU A 1 225 ? -10.484 7.079 22.921 1.00 94.00 225 LEU A O 1
ATOM 1763 N N . PHE A 1 226 ? -9.654 8.807 21.754 1.00 93.25 226 PHE A N 1
ATOM 1764 C CA . PHE A 1 226 ? -8.277 8.622 22.209 1.00 93.25 226 PHE A CA 1
ATOM 1765 C C . PHE A 1 226 ? -8.071 8.999 23.676 1.00 93.25 226 PHE A C 1
ATOM 1767 O O . PHE A 1 226 ? -7.301 8.329 24.353 1.00 93.25 226 PHE A O 1
ATOM 1774 N N . GLU A 1 227 ? -8.781 9.997 24.201 1.00 92.81 227 GLU A N 1
ATOM 1775 C CA . GLU A 1 227 ? -8.797 10.306 25.637 1.00 92.81 227 GLU A CA 1
ATOM 1776 C C . GLU A 1 227 ? -9.236 9.097 26.467 1.00 92.81 227 GLU A C 1
ATOM 1778 O O . GLU A 1 227 ? -8.618 8.791 27.487 1.00 92.81 227 GLU A O 1
ATOM 1783 N N . ASN A 1 228 ? -10.236 8.355 25.988 1.00 91.38 228 ASN A N 1
ATOM 1784 C CA . ASN A 1 228 ? -10.666 7.123 26.636 1.00 91.38 228 ASN A CA 1
ATOM 1785 C C . ASN A 1 228 ? -9.599 6.016 26.547 1.00 91.38 228 ASN A C 1
ATOM 1787 O O . ASN A 1 228 ? -9.337 5.332 27.534 1.00 91.38 228 ASN A O 1
ATOM 1791 N N . PHE A 1 229 ? -8.914 5.875 25.406 1.00 92.62 229 PHE A N 1
ATOM 1792 C CA . PHE A 1 229 ? -7.772 4.959 25.303 1.00 92.62 229 PHE A CA 1
ATOM 1793 C C . PHE A 1 229 ? -6.645 5.346 26.264 1.00 92.62 229 PHE A C 1
ATOM 1795 O O . PHE A 1 229 ? -6.123 4.483 26.962 1.00 92.62 229 PHE A O 1
ATOM 1802 N N . PHE A 1 230 ? -6.288 6.628 26.350 1.00 91.75 230 PHE A N 1
ATOM 1803 C CA . PHE A 1 230 ? -5.260 7.105 27.277 1.00 91.75 230 PHE A CA 1
ATOM 1804 C C . PHE A 1 230 ? -5.629 6.808 28.724 1.00 91.75 230 PHE A C 1
ATOM 1806 O O . PHE A 1 230 ? -4.792 6.292 29.457 1.00 91.75 230 PHE A O 1
ATOM 1813 N N . HIS A 1 231 ? -6.888 7.025 29.104 1.00 90.31 231 HIS A N 1
ATOM 1814 C CA . HIS A 1 231 ? -7.382 6.653 30.424 1.00 90.31 231 HIS A CA 1
ATOM 1815 C C . HIS A 1 231 ? -7.189 5.154 30.715 1.00 90.31 231 HIS A C 1
ATOM 1817 O O . HIS A 1 231 ? -6.743 4.775 31.798 1.00 90.31 231 HIS A O 1
ATOM 1823 N N . TRP A 1 232 ? -7.466 4.289 29.738 1.00 88.50 232 TRP A N 1
ATOM 1824 C CA . TRP A 1 232 ? -7.253 2.846 29.862 1.00 88.50 232 TRP A CA 1
ATOM 1825 C C . TRP A 1 232 ? -5.776 2.461 29.991 1.00 88.50 232 TRP A C 1
ATOM 1827 O O . TRP A 1 232 ? -5.438 1.609 30.812 1.00 88.50 232 TRP A O 1
ATOM 1837 N N . PHE A 1 233 ? -4.890 3.087 29.213 1.00 87.31 233 PHE A N 1
ATOM 1838 C CA . PHE A 1 233 ? -3.451 2.837 29.303 1.00 87.31 233 PHE A CA 1
ATOM 1839 C C . PHE A 1 233 ? -2.867 3.326 30.639 1.00 87.31 233 PHE A C 1
ATOM 1841 O O . PHE A 1 233 ? -2.100 2.591 31.263 1.00 87.31 233 PHE A O 1
ATOM 1848 N N . GLU A 1 234 ? -3.272 4.511 31.111 1.00 86.94 234 GLU A N 1
ATOM 1849 C CA . GLU A 1 234 ? -2.816 5.121 32.372 1.00 86.94 234 GLU A CA 1
ATOM 1850 C C . GLU A 1 234 ? -3.246 4.322 33.611 1.00 86.94 234 GLU A C 1
ATOM 1852 O O . GLU A 1 234 ? -2.465 4.172 34.550 1.00 86.94 234 GLU A O 1
ATOM 1857 N N . ASN A 1 235 ? -4.447 3.735 33.597 1.00 81.81 235 ASN A N 1
ATOM 1858 C CA . ASN A 1 235 ? -4.922 2.850 34.669 1.00 81.81 235 ASN A CA 1
ATOM 1859 C C . ASN A 1 235 ? -4.261 1.456 34.659 1.00 81.81 235 ASN A C 1
ATOM 1861 O O . ASN A 1 235 ? -4.561 0.615 35.509 1.00 81.81 235 ASN A O 1
ATOM 1865 N N . GLY A 1 236 ? -3.340 1.210 33.724 1.00 73.88 236 GLY A N 1
ATOM 1866 C CA . GLY A 1 236 ? -2.551 -0.008 33.620 1.00 73.88 236 GLY A CA 1
ATOM 1867 C C . GLY A 1 236 ? -3.099 -0.966 32.570 1.00 73.88 236 GLY A C 1
ATOM 1868 O O . GLY A 1 236 ? -3.978 -1.784 32.848 1.00 73.88 236 GLY A O 1
ATOM 1869 N N . TYR A 1 237 ? -2.475 -0.963 31.391 1.00 76.81 237 TYR A N 1
ATOM 1870 C CA . TYR A 1 237 ? -2.838 -1.827 30.260 1.00 76.81 237 TYR A CA 1
ATOM 1871 C C . TYR A 1 237 ? -2.863 -3.328 30.582 1.00 76.81 237 TYR A C 1
ATOM 1873 O O . TYR A 1 237 ? -3.601 -4.074 29.954 1.00 76.81 237 TYR A O 1
ATOM 1881 N N . LYS A 1 238 ? -2.095 -3.785 31.581 1.00 74.94 238 LYS A N 1
ATOM 1882 C CA . LYS A 1 238 ? -2.072 -5.193 32.021 1.00 74.94 238 LYS A CA 1
ATOM 1883 C C . LYS A 1 238 ? -3.387 -5.650 32.652 1.00 74.94 238 LYS A C 1
ATOM 1885 O O . LYS A 1 238 ? -3.621 -6.848 32.762 1.00 74.94 238 LYS A O 1
ATOM 1890 N N . THR A 1 239 ? -4.204 -4.706 33.117 1.00 76.25 239 THR A N 1
ATOM 1891 C CA . THR A 1 239 ? -5.529 -4.983 33.684 1.00 76.25 239 THR A CA 1
ATOM 1892 C C . THR A 1 239 ? -6.624 -4.989 32.620 1.00 76.25 239 THR A C 1
ATOM 1894 O O . THR A 1 239 ? -7.720 -5.475 32.887 1.00 76.25 239 THR A O 1
ATOM 1897 N N . LEU A 1 240 ? -6.333 -4.492 31.410 1.00 83.62 240 LEU A N 1
ATOM 1898 C CA . LEU A 1 240 ? -7.284 -4.511 30.309 1.00 83.62 240 LEU A CA 1
ATOM 1899 C C . LEU A 1 240 ? -7.420 -5.933 29.760 1.00 83.62 240 LEU A C 1
ATOM 1901 O O . LEU A 1 240 ? -6.415 -6.577 29.450 1.00 83.62 240 LEU A O 1
ATOM 1905 N N . PRO A 1 241 ? -8.653 -6.417 29.560 1.00 87.81 241 PRO A N 1
ATOM 1906 C CA . PRO A 1 241 ? -8.883 -7.665 28.855 1.00 87.81 241 PRO A CA 1
ATOM 1907 C C . PRO A 1 241 ? -8.259 -7.644 27.454 1.00 87.81 241 PRO A C 1
ATOM 1909 O O . PRO A 1 241 ? -8.422 -6.683 26.697 1.00 87.81 241 PRO A O 1
ATOM 1912 N N . LEU A 1 242 ? -7.589 -8.740 27.090 1.00 89.25 242 LEU A N 1
ATOM 1913 C CA . LEU A 1 242 ? -6.857 -8.877 25.827 1.00 89.25 242 LEU A CA 1
ATOM 1914 C C . LEU A 1 242 ? -7.678 -8.511 24.569 1.00 89.25 242 LEU A C 1
ATOM 1916 O O . LEU A 1 242 ? -7.131 -7.810 23.716 1.00 89.25 242 LEU A O 1
ATOM 1920 N N . PRO A 1 243 ? -8.969 -8.893 24.428 1.00 90.62 243 PRO A N 1
ATOM 1921 C CA . PRO A 1 243 ? -9.770 -8.502 23.263 1.00 90.62 243 PRO A CA 1
ATOM 1922 C C . PRO A 1 243 ? -9.943 -6.986 23.131 1.00 90.62 243 PRO A C 1
ATOM 1924 O O . PRO A 1 243 ? -9.841 -6.445 22.030 1.00 90.62 243 PRO A O 1
ATOM 1927 N N . LEU A 1 244 ? -10.147 -6.293 24.254 1.00 91.44 244 LEU A N 1
ATOM 1928 C CA . LEU A 1 244 ? -10.318 -4.844 24.278 1.00 91.44 244 LEU A CA 1
ATOM 1929 C C . LEU A 1 244 ? -8.999 -4.131 23.964 1.00 91.44 244 LEU A C 1
ATOM 1931 O O . LEU A 1 244 ? -8.984 -3.179 23.182 1.00 91.44 244 LEU A O 1
ATOM 1935 N N . LEU A 1 245 ? -7.882 -4.623 24.512 1.00 92.62 245 LEU A N 1
ATOM 1936 C CA . LEU A 1 245 ? -6.545 -4.126 24.183 1.00 92.62 245 LEU A CA 1
ATOM 1937 C C . LEU A 1 245 ? -6.244 -4.301 22.685 1.00 92.62 245 LEU A C 1
ATOM 1939 O O . LEU A 1 245 ? -5.824 -3.351 22.024 1.00 92.62 245 LEU A O 1
ATOM 1943 N N . ALA A 1 246 ? -6.513 -5.484 22.127 1.00 93.38 246 ALA A N 1
ATOM 1944 C CA . ALA A 1 246 ? -6.313 -5.770 20.709 1.00 93.38 246 ALA A CA 1
ATOM 1945 C C . ALA A 1 246 ? -7.183 -4.878 19.805 1.00 93.38 246 ALA A C 1
ATOM 1947 O O . ALA A 1 246 ? -6.678 -4.323 18.826 1.00 93.38 246 ALA A O 1
ATOM 1948 N N . ALA A 1 247 ? -8.462 -4.683 20.146 1.00 94.19 247 ALA A N 1
ATOM 1949 C CA . ALA A 1 247 ? -9.356 -3.779 19.421 1.00 94.19 247 ALA A CA 1
ATOM 1950 C C . ALA A 1 247 ? -8.894 -2.315 19.507 1.00 94.19 247 ALA A C 1
ATOM 1952 O O . ALA A 1 247 ? -8.948 -1.592 18.512 1.00 94.19 247 ALA A O 1
ATOM 1953 N N . SER A 1 248 ? -8.369 -1.894 20.660 1.00 94.94 248 SER A N 1
ATOM 1954 C CA . SER A 1 248 ? -7.810 -0.551 20.852 1.00 94.94 248 SER A CA 1
ATOM 1955 C C . SER A 1 248 ? -6.569 -0.335 19.984 1.00 94.94 248 SER A C 1
ATOM 1957 O O . SER A 1 248 ? -6.495 0.652 19.260 1.00 94.94 248 SER A O 1
ATOM 1959 N N . ILE A 1 249 ? -5.630 -1.288 19.956 1.00 95.69 249 ILE A N 1
ATOM 1960 C CA . ILE A 1 249 ? -4.431 -1.216 19.100 1.00 95.69 249 ILE A CA 1
ATOM 1961 C C . ILE A 1 249 ? -4.812 -1.209 17.615 1.00 95.69 249 ILE A C 1
ATOM 1963 O O . ILE A 1 249 ? -4.273 -0.416 16.844 1.00 95.69 249 ILE A O 1
ATOM 1967 N N . LYS A 1 250 ? -5.783 -2.034 17.205 1.00 95.50 250 LYS A N 1
ATOM 1968 C CA . LYS A 1 250 ? -6.332 -2.035 15.839 1.00 95.50 250 LYS A CA 1
ATOM 1969 C C . LYS A 1 250 ? -6.965 -0.688 15.479 1.00 95.50 250 LYS A C 1
ATOM 1971 O O . LYS A 1 250 ? -6.729 -0.176 14.386 1.00 95.50 250 LYS A O 1
ATOM 1976 N N . SER A 1 251 ? -7.727 -0.098 16.400 1.00 96.06 251 SER A N 1
ATOM 1977 C CA . SER A 1 251 ? -8.300 1.241 16.245 1.00 96.06 251 SER A CA 1
ATOM 1978 C C . SER A 1 251 ? -7.205 2.292 16.059 1.00 96.06 251 SER A C 1
ATOM 1980 O O . SER A 1 251 ? -7.261 3.071 15.111 1.00 96.06 251 SER A O 1
ATOM 1982 N N . ILE A 1 252 ? -6.152 2.253 16.882 1.00 96.25 252 ILE A N 1
ATOM 1983 C CA . ILE A 1 252 ? -4.993 3.148 16.773 1.00 96.25 252 ILE A CA 1
ATOM 1984 C C . ILE A 1 252 ? -4.284 2.987 15.418 1.00 96.25 252 ILE A C 1
ATOM 1986 O O . ILE A 1 252 ? -3.983 3.984 14.757 1.00 96.25 252 ILE A O 1
ATOM 1990 N N . ALA A 1 253 ? -4.061 1.752 14.962 1.00 95.56 253 ALA A N 1
ATOM 1991 C CA . ALA A 1 253 ? -3.407 1.471 13.682 1.00 95.56 253 ALA A CA 1
ATOM 1992 C C . ALA A 1 253 ? -4.141 2.112 12.496 1.00 95.56 253 ALA A C 1
ATOM 1994 O O . ALA A 1 253 ? -3.506 2.683 11.610 1.00 95.56 253 ALA A O 1
ATOM 1995 N N . ILE A 1 254 ? -5.474 2.058 12.510 1.00 93.94 254 ILE A N 1
ATOM 1996 C CA . ILE A 1 254 ? -6.334 2.591 11.451 1.00 93.94 254 ILE A CA 1
ATOM 1997 C C . ILE A 1 254 ? -6.502 4.112 11.575 1.00 93.94 254 ILE A C 1
ATOM 1999 O O . ILE A 1 254 ? -6.331 4.838 10.598 1.00 93.94 254 ILE A O 1
ATOM 2003 N N . LEU A 1 255 ? -6.828 4.611 12.769 1.00 94.00 255 LEU A N 1
ATOM 2004 C CA . LEU A 1 255 ? -7.180 6.017 12.989 1.00 94.00 255 LEU A CA 1
ATOM 2005 C C . LEU A 1 255 ? -5.976 6.947 13.101 1.00 94.00 255 LEU A C 1
ATOM 2007 O O . LEU A 1 255 ? -6.135 8.154 12.940 1.00 94.00 255 LEU A O 1
ATOM 2011 N N . SER A 1 256 ? -4.770 6.413 13.306 1.00 93.62 256 SER A N 1
ATOM 2012 C CA . SER A 1 256 ? -3.543 7.216 13.253 1.00 93.62 256 SER A CA 1
ATOM 2013 C C . SER A 1 256 ? -3.321 7.896 11.899 1.00 93.62 256 SER A C 1
ATOM 2015 O O . SER A 1 256 ? -2.479 8.771 11.791 1.00 93.62 256 SER A O 1
ATOM 2017 N N . ASP A 1 257 ? -4.052 7.520 10.847 1.00 90.25 257 ASP A N 1
ATOM 2018 C CA . ASP A 1 257 ? -4.067 8.233 9.563 1.00 90.25 257 ASP A CA 1
ATOM 2019 C C . ASP A 1 257 ? -4.792 9.591 9.607 1.00 90.25 257 ASP A C 1
ATOM 2021 O O . ASP A 1 257 ? -4.629 10.400 8.695 1.00 90.25 257 ASP A O 1
ATOM 2025 N N . MET A 1 258 ? -5.588 9.841 10.651 1.00 88.94 258 MET A N 1
ATOM 2026 C CA . MET A 1 258 ? -6.380 11.062 10.838 1.00 88.94 258 MET A CA 1
ATOM 2027 C C . MET A 1 258 ? -5.732 12.062 11.805 1.00 88.94 258 MET A C 1
ATOM 2029 O O . MET A 1 258 ? -6.321 13.107 12.073 1.00 88.94 258 MET A O 1
ATOM 2033 N N . PHE A 1 259 ? -4.559 11.750 12.362 1.00 89.50 259 PHE A N 1
ATOM 2034 C CA . PHE A 1 259 ? -3.880 12.640 13.302 1.00 89.50 259 PHE A CA 1
ATOM 2035 C C . PHE A 1 259 ? -3.368 13.894 12.594 1.00 89.50 259 PHE A C 1
ATOM 2037 O O . PHE A 1 259 ? -2.689 13.812 11.569 1.00 89.50 259 PHE A O 1
ATOM 2044 N N . ASP A 1 260 ? -3.671 15.041 13.189 1.00 84.25 260 ASP A N 1
ATOM 2045 C CA . ASP A 1 260 ? -3.256 16.369 12.750 1.00 84.25 260 ASP A CA 1
ATOM 2046 C C . ASP A 1 260 ? -2.069 16.926 13.550 1.00 84.25 260 ASP A C 1
ATOM 2048 O O . ASP A 1 260 ? -1.357 17.796 13.059 1.00 84.25 260 ASP A O 1
ATOM 2052 N N . ASP A 1 261 ? -1.819 16.398 14.749 1.00 86.38 261 ASP A N 1
ATOM 2053 C CA . ASP A 1 261 ? -0.748 16.837 15.644 1.00 86.38 261 ASP A CA 1
ATOM 2054 C C . ASP A 1 261 ? 0.332 15.760 15.819 1.00 86.38 261 ASP A C 1
ATOM 2056 O O . ASP A 1 261 ? 0.050 14.609 16.167 1.00 86.38 261 ASP A O 1
ATOM 2060 N N . ILE A 1 262 ? 1.595 16.151 15.637 1.00 88.94 262 ILE A N 1
ATOM 2061 C CA . ILE A 1 262 ? 2.748 15.278 15.855 1.00 88.94 262 ILE A CA 1
ATOM 2062 C C . ILE A 1 262 ? 2.896 14.832 17.316 1.00 88.94 262 ILE A C 1
ATOM 2064 O O . ILE A 1 262 ? 3.331 13.712 17.582 1.00 88.94 262 ILE A O 1
ATOM 2068 N N . GLN A 1 263 ? 2.481 15.664 18.274 1.00 90.44 263 GLN A N 1
ATOM 2069 C CA . GLN A 1 263 ? 2.549 15.328 19.699 1.00 90.44 263 GLN A CA 1
ATOM 2070 C C . GLN A 1 263 ? 1.641 14.147 20.049 1.00 90.44 263 GLN A C 1
ATOM 2072 O O . GLN A 1 263 ? 1.950 13.365 20.950 1.00 90.44 263 GLN A O 1
ATOM 2077 N N . LEU A 1 264 ? 0.545 13.969 19.304 1.00 91.00 264 LEU A N 1
ATOM 2078 C CA . LEU A 1 264 ? -0.340 12.825 19.477 1.00 91.00 264 LEU A CA 1
ATOM 2079 C C . LEU A 1 264 ? 0.368 11.517 19.099 1.00 91.00 264 LEU A C 1
ATOM 2081 O O . LEU A 1 264 ? 0.238 10.531 19.821 1.00 91.00 264 LEU A O 1
ATOM 2085 N N . TYR A 1 265 ? 1.176 11.519 18.034 1.00 93.06 265 TYR A N 1
ATOM 2086 C CA . TYR A 1 265 ? 1.994 10.362 17.660 1.00 93.06 265 TYR A CA 1
ATOM 2087 C C . TYR A 1 265 ? 3.016 10.012 18.745 1.00 93.06 265 TYR A C 1
ATOM 2089 O O . TYR A 1 265 ? 3.097 8.848 19.131 1.00 93.06 265 TYR A O 1
ATOM 2097 N N . VAL A 1 266 ? 3.743 11.004 19.275 1.00 93.44 266 VAL A N 1
ATOM 2098 C CA . VAL A 1 266 ? 4.723 10.810 20.364 1.00 93.44 266 VAL A CA 1
ATOM 2099 C C . VAL A 1 266 ? 4.049 10.219 21.602 1.00 93.44 266 VAL A C 1
ATOM 2101 O O . VAL A 1 266 ? 4.508 9.222 22.158 1.00 93.44 266 VAL A O 1
ATOM 2104 N N . ARG A 1 267 ? 2.915 10.796 22.019 1.00 93.31 267 ARG A N 1
ATOM 2105 C CA . ARG A 1 267 ? 2.186 10.334 23.205 1.00 93.31 267 ARG A CA 1
ATOM 2106 C C . ARG A 1 267 ? 1.688 8.897 23.043 1.00 93.31 267 ARG A C 1
ATOM 2108 O O . ARG A 1 267 ? 1.879 8.082 23.940 1.00 93.31 267 ARG A O 1
ATOM 2115 N N . VAL A 1 268 ? 1.060 8.576 21.909 1.00 94.75 268 VAL A N 1
ATOM 2116 C CA . VAL A 1 268 ? 0.564 7.216 21.636 1.00 94.75 268 VAL A CA 1
ATOM 2117 C C . VAL A 1 268 ? 1.731 6.228 21.541 1.00 94.75 268 VAL A C 1
ATOM 2119 O O . VAL A 1 268 ? 1.631 5.125 22.078 1.00 94.75 268 VAL A O 1
ATOM 2122 N N . TYR A 1 269 ? 2.843 6.620 20.913 1.00 94.81 269 TYR A N 1
ATOM 2123 C CA . TYR A 1 269 ? 4.058 5.808 20.842 1.00 94.81 269 TYR A CA 1
ATOM 2124 C C . TYR A 1 269 ? 4.555 5.410 22.236 1.00 94.81 269 TYR A C 1
ATOM 2126 O O . TYR A 1 269 ? 4.838 4.234 22.448 1.00 94.81 269 TYR A O 1
ATOM 2134 N N . GLY A 1 270 ? 4.575 6.342 23.197 1.00 92.94 270 GLY A N 1
ATOM 2135 C CA . GLY A 1 270 ? 4.967 6.065 24.583 1.00 92.94 270 GLY A CA 1
ATOM 2136 C C . GLY A 1 270 ? 4.182 4.908 25.215 1.00 92.94 270 GLY A C 1
ATOM 2137 O O . GLY A 1 270 ? 4.784 3.959 25.711 1.00 92.94 270 GLY A O 1
ATOM 2138 N N . TYR A 1 271 ? 2.847 4.919 25.119 1.00 93.38 271 TYR A N 1
ATOM 2139 C CA . TYR A 1 271 ? 2.022 3.827 25.659 1.00 93.38 271 TYR A CA 1
ATOM 2140 C C . TYR A 1 271 ? 2.215 2.506 24.899 1.00 93.38 271 TYR A C 1
ATOM 2142 O O . TYR A 1 271 ? 2.299 1.440 25.507 1.00 93.38 271 TYR A O 1
ATOM 2150 N N . LEU A 1 272 ? 2.301 2.551 23.566 1.00 94.44 272 LEU A N 1
ATOM 2151 C CA . LEU A 1 272 ? 2.494 1.346 22.751 1.00 94.44 272 LEU A CA 1
ATOM 2152 C C . LEU A 1 272 ? 3.871 0.705 22.980 1.00 94.44 272 LEU A C 1
ATOM 2154 O O . LEU A 1 272 ? 3.978 -0.522 23.018 1.00 94.44 272 LEU A O 1
ATOM 2158 N N . LYS A 1 273 ? 4.909 1.521 23.185 1.00 93.19 273 LYS A N 1
ATOM 2159 C CA . LYS A 1 273 ? 6.257 1.074 23.551 1.00 93.19 273 LYS A CA 1
ATOM 2160 C C . LYS A 1 273 ? 6.225 0.245 24.835 1.00 93.19 273 LYS A C 1
ATOM 2162 O O . LYS A 1 273 ? 6.820 -0.829 24.879 1.00 93.19 273 LYS A O 1
ATOM 2167 N N . GLU A 1 274 ? 5.506 0.695 25.862 1.00 91.38 274 GLU A N 1
ATOM 2168 C CA . GLU A 1 274 ? 5.387 -0.052 27.121 1.00 91.38 274 GLU A CA 1
ATOM 2169 C C . GLU A 1 274 ? 4.722 -1.420 26.928 1.00 91.38 274 GLU A C 1
ATOM 2171 O O . GLU A 1 274 ? 5.173 -2.416 27.502 1.00 91.38 274 GLU A O 1
ATOM 2176 N N . VAL A 1 275 ? 3.685 -1.492 26.084 1.00 91.69 275 VAL A N 1
ATOM 2177 C CA . VAL A 1 275 ? 3.034 -2.763 25.732 1.00 91.69 275 VAL A CA 1
ATOM 2178 C C . VAL A 1 275 ? 4.016 -3.689 25.011 1.00 91.69 275 VAL A C 1
ATOM 2180 O O . VAL A 1 275 ? 4.087 -4.869 25.359 1.00 91.69 275 VAL A O 1
ATOM 2183 N N . PHE A 1 276 ? 4.812 -3.166 24.074 1.00 91.44 276 PHE A N 1
ATOM 2184 C CA . PHE A 1 276 ? 5.817 -3.938 23.337 1.00 91.44 276 PHE A CA 1
ATOM 2185 C C . PHE A 1 276 ? 6.877 -4.540 24.268 1.00 91.44 276 PHE A C 1
ATOM 2187 O O . PHE A 1 276 ? 7.064 -5.755 24.290 1.00 91.44 276 PHE A O 1
ATOM 2194 N N . VAL A 1 277 ? 7.505 -3.712 25.109 1.00 90.38 277 VAL A N 1
ATOM 2195 C CA . VAL A 1 277 ? 8.578 -4.138 26.031 1.00 90.38 277 VAL A CA 1
ATOM 2196 C C . VAL A 1 277 ? 8.081 -5.142 27.076 1.00 90.38 277 VAL A C 1
ATOM 2198 O O . VAL A 1 277 ? 8.842 -5.971 27.569 1.00 90.38 277 VAL A O 1
ATOM 2201 N N . SER A 1 278 ? 6.793 -5.102 27.417 1.00 86.94 278 SER A N 1
ATOM 2202 C CA . SER A 1 278 ? 6.204 -6.036 28.379 1.00 86.94 278 SER A CA 1
ATOM 2203 C C . SER A 1 278 ? 5.994 -7.459 27.851 1.00 86.94 278 SER A C 1
ATOM 2205 O O . SER A 1 278 ? 5.624 -8.329 28.641 1.00 86.94 278 SER A O 1
ATOM 2207 N N . PHE A 1 279 ? 6.188 -7.694 26.544 1.00 85.25 279 PHE A N 1
ATOM 2208 C CA . PHE A 1 279 ? 5.906 -8.961 25.851 1.00 85.25 279 PHE A CA 1
ATOM 2209 C C . PHE A 1 279 ? 4.469 -9.480 26.046 1.00 85.25 279 PHE A C 1
ATOM 2211 O O . PHE A 1 279 ? 4.184 -10.659 25.852 1.00 85.25 279 PHE A O 1
ATOM 2218 N N . HIS A 1 280 ? 3.528 -8.602 26.407 1.00 85.19 280 HIS A N 1
ATOM 2219 C CA . HIS A 1 280 ? 2.164 -9.001 26.759 1.00 85.19 280 HIS A CA 1
ATOM 2220 C C . HIS A 1 280 ? 1.368 -9.583 25.580 1.00 85.19 280 HIS A C 1
ATOM 2222 O O . HIS A 1 280 ? 0.445 -10.366 25.785 1.00 85.19 280 HIS A O 1
ATOM 2228 N N . LEU A 1 281 ? 1.732 -9.217 24.348 1.00 87.00 281 LEU A N 1
ATOM 2229 C CA . LEU A 1 281 ? 1.095 -9.688 23.114 1.00 87.00 281 LEU A CA 1
ATOM 2230 C C . LEU A 1 281 ? 1.887 -10.792 22.403 1.00 87.00 281 LEU A C 1
ATOM 2232 O O . LEU A 1 281 ? 1.613 -11.065 21.238 1.00 87.00 281 LEU A O 1
ATOM 2236 N N . GLN A 1 282 ? 2.861 -11.418 23.067 1.0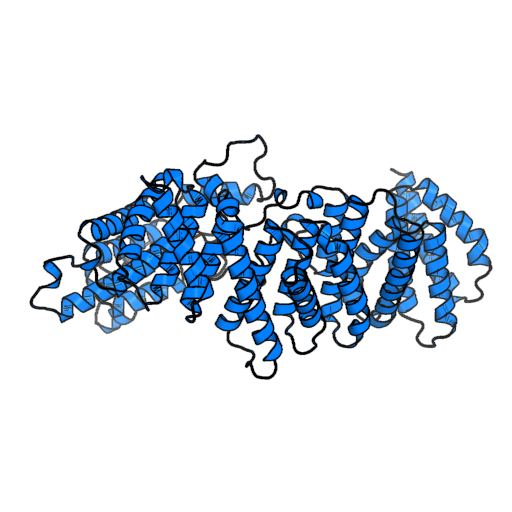0 85.25 282 GLN A N 1
ATOM 2237 C CA . GLN A 1 282 ? 3.659 -12.472 22.447 1.00 85.25 282 GLN A CA 1
ATOM 2238 C C . GLN A 1 282 ? 2.761 -13.617 21.943 1.00 85.25 282 GLN A C 1
ATOM 2240 O O . GLN A 1 282 ? 1.911 -14.116 22.682 1.00 85.25 282 GLN A O 1
ATOM 2245 N N . ASN A 1 283 ? 2.966 -14.042 20.691 1.00 85.56 283 ASN A N 1
ATOM 2246 C CA . ASN A 1 283 ? 2.164 -15.063 19.994 1.00 85.56 283 ASN A CA 1
ATOM 2247 C C . ASN A 1 283 ? 0.686 -14.680 19.771 1.00 85.56 283 ASN A C 1
ATOM 2249 O O . ASN A 1 283 ? -0.154 -15.554 19.552 1.00 85.56 283 ASN A O 1
ATOM 2253 N N . HIS A 1 284 ? 0.343 -13.392 19.843 1.00 91.44 284 HIS A N 1
ATOM 2254 C CA . HIS A 1 284 ? -0.997 -12.893 19.544 1.00 91.44 284 HIS A CA 1
ATOM 2255 C C . HIS A 1 284 ? -0.973 -12.039 18.264 1.00 91.44 284 HIS A C 1
ATOM 2257 O O . HIS A 1 284 ? -0.108 -11.173 18.137 1.00 91.44 284 HIS A O 1
ATOM 2263 N N . PRO A 1 285 ? -1.950 -12.159 17.341 1.00 91.12 285 PRO A N 1
ATOM 2264 C CA . PRO A 1 285 ? -1.934 -11.441 16.057 1.00 91.12 285 PRO A CA 1
ATOM 2265 C C . PRO A 1 285 ? -1.879 -9.911 16.203 1.00 91.12 285 PRO A C 1
ATOM 2267 O O . PRO A 1 285 ? -1.321 -9.215 15.356 1.00 91.12 285 PRO A O 1
ATOM 2270 N N . ALA A 1 286 ? -2.402 -9.362 17.306 1.00 93.06 286 ALA A N 1
ATOM 2271 C CA . ALA A 1 286 ? -2.301 -7.928 17.605 1.00 93.06 286 ALA A CA 1
ATOM 2272 C C . ALA A 1 286 ? -0.850 -7.422 17.748 1.00 93.06 286 ALA A C 1
ATOM 2274 O O . ALA A 1 286 ? -0.626 -6.221 17.600 1.00 93.06 286 ALA A O 1
ATOM 2275 N N . GLN A 1 287 ? 0.127 -8.307 17.978 1.00 93.94 287 GLN A N 1
ATOM 2276 C CA . GLN A 1 287 ? 1.552 -7.971 17.939 1.00 93.94 287 GLN A CA 1
ATOM 2277 C C . GLN A 1 287 ? 1.954 -7.389 16.579 1.00 93.94 287 GLN A C 1
ATOM 2279 O O . GLN A 1 287 ? 2.671 -6.395 16.530 1.00 93.94 287 GLN A O 1
ATOM 2284 N N . GLY A 1 288 ? 1.419 -7.919 15.474 1.00 93.50 288 GLY A N 1
ATOM 2285 C CA . GLY A 1 288 ? 1.665 -7.367 14.141 1.00 93.50 288 GLY A CA 1
ATOM 2286 C C . GLY A 1 288 ? 1.192 -5.919 14.012 1.00 93.50 288 GLY A C 1
ATOM 2287 O O . GLY A 1 288 ? 1.915 -5.063 13.504 1.00 93.50 288 GLY A O 1
ATOM 2288 N N . LEU A 1 289 ? -0.010 -5.618 14.512 1.00 96.00 289 LEU A N 1
ATOM 2289 C CA . LEU A 1 289 ? -0.571 -4.260 14.496 1.00 96.00 289 LEU A CA 1
ATOM 2290 C C . LEU A 1 289 ? 0.216 -3.305 15.402 1.00 96.00 289 LEU A C 1
ATOM 2292 O O . LEU A 1 289 ? 0.374 -2.132 15.067 1.00 96.00 289 LEU A O 1
ATOM 2296 N N . LEU A 1 290 ? 0.739 -3.806 16.522 1.00 96.06 290 LEU A N 1
ATOM 2297 C CA . LEU A 1 290 ? 1.633 -3.051 17.392 1.00 96.06 290 LEU A CA 1
ATOM 2298 C C . LEU A 1 290 ? 2.943 -2.697 16.670 1.00 96.06 290 LEU A C 1
ATOM 2300 O O . LEU A 1 290 ? 3.314 -1.523 16.640 1.00 96.06 290 LEU A O 1
ATOM 2304 N N . ASN A 1 291 ? 3.587 -3.678 16.027 1.00 95.44 291 ASN A N 1
ATOM 2305 C CA . ASN A 1 291 ? 4.792 -3.471 15.217 1.00 95.44 291 ASN A CA 1
ATOM 2306 C C . ASN A 1 291 ? 4.538 -2.452 14.098 1.00 95.44 291 ASN A C 1
ATOM 2308 O O . ASN A 1 291 ? 5.325 -1.527 13.901 1.00 95.44 291 ASN A O 1
ATOM 2312 N N . TYR A 1 292 ? 3.404 -2.578 13.402 1.00 96.44 292 TYR A N 1
ATOM 2313 C CA . TYR A 1 292 ? 2.973 -1.631 12.374 1.00 96.44 292 TYR A CA 1
ATOM 2314 C C . TYR A 1 292 ? 2.906 -0.194 12.906 1.00 96.44 292 TYR A C 1
ATOM 2316 O O . TYR A 1 292 ? 3.480 0.707 12.296 1.00 96.44 292 TYR A O 1
ATOM 2324 N N . CYS A 1 293 ? 2.232 0.025 14.041 1.00 96.38 293 CYS A N 1
ATOM 2325 C CA . CYS A 1 293 ? 2.104 1.349 14.650 1.00 96.38 293 CYS A CA 1
ATOM 2326 C C . CYS A 1 293 ? 3.462 1.932 15.039 1.00 96.38 293 CYS A C 1
ATOM 2328 O O . CYS A 1 293 ? 3.755 3.072 14.691 1.00 96.38 293 CYS A O 1
ATOM 2330 N N . LEU A 1 294 ? 4.297 1.153 15.732 1.00 96.00 294 LEU A N 1
ATOM 2331 C CA . LEU A 1 294 ? 5.593 1.619 16.225 1.00 96.00 294 LEU A CA 1
ATOM 2332 C C . LEU A 1 294 ? 6.534 1.985 15.067 1.00 96.00 294 LEU A C 1
ATOM 2334 O O . LEU A 1 294 ? 7.100 3.077 15.072 1.00 96.00 294 LEU A O 1
ATOM 2338 N N . LEU A 1 295 ? 6.613 1.150 14.024 1.00 95.75 295 LEU A N 1
ATOM 2339 C CA . LEU A 1 295 ? 7.394 1.444 12.815 1.00 95.75 295 LEU A CA 1
ATOM 2340 C C . LEU A 1 295 ? 6.838 2.647 12.040 1.00 95.75 295 LEU A C 1
ATOM 2342 O O . LEU A 1 295 ? 7.603 3.491 11.571 1.00 95.75 295 LEU A O 1
ATOM 2346 N N . LYS A 1 296 ? 5.509 2.759 11.920 1.00 95.00 296 LYS A N 1
ATOM 2347 C CA . LYS A 1 296 ? 4.858 3.906 11.274 1.00 95.00 296 LYS A CA 1
ATOM 2348 C C . LYS A 1 296 ? 5.170 5.207 12.015 1.00 95.00 296 LYS A C 1
ATOM 2350 O O . LYS A 1 296 ? 5.475 6.204 11.372 1.00 95.00 296 LYS A O 1
ATOM 2355 N N . PHE A 1 297 ? 5.093 5.218 13.343 1.00 94.81 297 PHE A N 1
ATOM 2356 C CA . PHE A 1 297 ? 5.341 6.423 14.139 1.00 94.81 297 PHE A CA 1
ATOM 2357 C C . PHE A 1 297 ? 6.820 6.796 14.127 1.00 94.81 297 PHE A C 1
ATOM 2359 O O . PHE A 1 297 ? 7.138 7.975 13.968 1.00 94.81 297 PHE A O 1
ATOM 2366 N N . ALA A 1 298 ? 7.708 5.798 14.163 1.00 93.06 298 ALA A N 1
ATOM 2367 C CA . ALA A 1 298 ? 9.137 6.007 13.971 1.00 93.06 298 ALA A CA 1
ATOM 2368 C C . ALA A 1 298 ? 9.469 6.658 12.627 1.00 93.06 298 ALA A C 1
ATOM 2370 O O . ALA A 1 298 ? 10.298 7.562 12.569 1.00 93.06 298 ALA A O 1
ATOM 2371 N N . ALA A 1 299 ? 8.762 6.269 11.567 1.00 91.50 299 ALA A N 1
ATOM 2372 C CA . ALA A 1 299 ? 8.929 6.864 10.250 1.00 91.50 299 ALA A CA 1
ATOM 2373 C C . ALA A 1 299 ? 8.415 8.314 10.131 1.00 91.50 299 ALA A C 1
ATOM 2375 O O . ALA A 1 299 ? 8.840 9.019 9.219 1.00 91.50 299 ALA A O 1
ATOM 2376 N N . ILE A 1 300 ? 7.484 8.745 10.992 1.00 89.94 300 ILE A N 1
ATOM 2377 C CA . ILE A 1 300 ? 6.840 10.070 10.919 1.00 89.94 300 ILE A CA 1
ATOM 2378 C C . ILE A 1 300 ? 7.555 11.103 11.796 1.00 89.94 300 ILE A C 1
ATOM 2380 O O . ILE A 1 300 ? 7.673 12.252 11.384 1.00 89.94 300 ILE A O 1
ATOM 2384 N N . VAL A 1 301 ? 7.964 10.729 13.010 1.00 87.75 301 VAL A N 1
ATOM 2385 C CA . VAL A 1 301 ? 8.360 11.686 14.060 1.00 87.75 301 VAL A CA 1
ATOM 2386 C C . VAL A 1 301 ? 9.874 11.894 14.176 1.00 87.75 301 VAL A C 1
ATOM 2388 O O . VAL A 1 301 ? 10.294 12.907 14.728 1.00 87.75 301 VAL A O 1
ATOM 2391 N N . ASP A 1 302 ? 10.669 10.975 13.623 1.00 83.38 302 ASP A N 1
ATOM 2392 C CA . ASP A 1 302 ? 12.106 10.782 13.872 1.00 83.38 302 ASP A CA 1
ATOM 2393 C C . ASP A 1 302 ? 12.436 10.260 15.282 1.00 83.38 302 ASP A C 1
ATOM 2395 O O . ASP A 1 302 ? 11.767 10.561 16.273 1.00 83.38 302 ASP A O 1
ATOM 2399 N N . LEU A 1 303 ? 13.508 9.464 15.384 1.00 85.06 303 LEU A N 1
ATOM 2400 C CA . LEU A 1 303 ? 13.878 8.743 16.613 1.00 85.06 303 LEU A CA 1
ATOM 2401 C C . LEU A 1 303 ? 14.199 9.672 17.793 1.00 85.06 303 LEU A C 1
ATOM 2403 O O . LEU A 1 303 ? 13.911 9.326 18.935 1.00 85.06 303 LEU A O 1
ATOM 2407 N N . GLU A 1 304 ? 14.755 10.857 17.527 1.00 83.56 304 GLU A N 1
ATOM 2408 C CA . GLU A 1 304 ? 15.139 11.833 18.560 1.00 83.56 304 GLU A CA 1
ATOM 2409 C C . GLU A 1 304 ? 13.942 12.472 19.272 1.00 83.56 304 GLU A C 1
ATOM 2411 O O . GLU A 1 304 ? 14.056 12.896 20.419 1.00 83.56 304 GLU A O 1
ATOM 2416 N N . ARG A 1 305 ? 12.792 12.567 18.594 1.00 84.88 305 ARG A N 1
ATOM 2417 C CA . ARG A 1 305 ? 11.576 13.202 19.130 1.00 84.88 305 ARG A CA 1
ATOM 2418 C C . ARG A 1 305 ? 10.603 12.194 19.737 1.00 84.88 305 ARG A C 1
ATOM 2420 O O . ARG A 1 305 ? 9.700 12.598 20.465 1.00 84.88 305 ARG A O 1
ATOM 2427 N N . LEU A 1 306 ? 10.762 10.908 19.425 1.00 84.56 306 LEU A N 1
ATOM 2428 C CA . LEU A 1 306 ? 9.906 9.834 19.934 1.00 84.56 306 LEU A CA 1
ATOM 2429 C C . LEU A 1 306 ? 10.165 9.504 21.397 1.00 84.56 306 LEU A C 1
ATOM 2431 O O . LEU A 1 306 ? 9.236 9.139 22.114 1.00 84.56 306 LEU A O 1
ATOM 2435 N N . ASP A 1 307 ? 11.427 9.567 21.811 1.00 81.62 307 ASP A N 1
ATOM 2436 C CA . ASP A 1 307 ? 11.860 9.039 23.093 1.00 81.62 307 ASP A CA 1
ATOM 2437 C C . ASP A 1 307 ? 12.918 9.927 23.737 1.00 81.62 307 ASP A C 1
ATOM 2439 O O . ASP A 1 307 ? 13.654 10.640 23.061 1.00 81.62 307 ASP A O 1
ATOM 2443 N N . SER A 1 308 ? 13.013 9.855 25.063 1.00 78.69 308 SER A N 1
ATOM 2444 C CA . SER A 1 308 ? 14.049 10.583 25.803 1.00 78.69 308 SER A CA 1
ATOM 2445 C C . SER A 1 308 ? 15.447 10.012 25.534 1.00 78.69 308 SER A C 1
ATOM 2447 O O . SER A 1 308 ? 16.422 10.760 25.581 1.00 78.69 308 SER A O 1
ATOM 2449 N N . ASP A 1 309 ? 15.547 8.705 25.249 1.00 82.81 309 ASP A N 1
ATOM 2450 C CA . ASP A 1 309 ? 16.772 8.052 24.771 1.00 82.81 309 ASP A CA 1
ATOM 2451 C C . ASP A 1 309 ? 16.583 7.536 23.329 1.00 82.81 309 ASP A C 1
ATOM 2453 O O . ASP A 1 309 ? 15.938 6.501 23.124 1.00 82.81 309 ASP A O 1
ATOM 2457 N N . PRO A 1 310 ? 17.177 8.193 22.314 1.00 79.31 310 PRO A N 1
ATOM 2458 C CA . PRO A 1 310 ? 17.032 7.776 20.917 1.00 79.31 310 PRO A CA 1
ATOM 2459 C C . PRO A 1 310 ? 17.605 6.374 20.658 1.00 79.31 310 PRO A C 1
ATOM 2461 O O . PRO A 1 310 ? 17.166 5.679 19.738 1.00 79.31 310 PRO A O 1
ATOM 2464 N N . ASN A 1 311 ? 18.554 5.910 21.482 1.00 86.19 311 ASN A N 1
ATOM 2465 C CA . ASN A 1 311 ? 19.118 4.568 21.338 1.00 86.19 311 ASN A CA 1
ATOM 2466 C C . ASN A 1 311 ? 18.113 3.476 21.702 1.00 86.19 311 ASN A C 1
ATOM 2468 O O . ASN A 1 311 ? 18.226 2.355 21.207 1.00 86.19 311 ASN A O 1
ATOM 2472 N N . GLU A 1 312 ? 17.156 3.767 22.582 1.00 87.00 312 GLU A N 1
ATOM 2473 C CA . GLU A 1 312 ? 16.127 2.805 22.957 1.00 87.00 312 GLU A CA 1
ATOM 2474 C C . GLU A 1 312 ? 15.131 2.611 21.813 1.00 87.00 312 GLU A C 1
ATOM 2476 O O . GLU A 1 312 ? 14.894 1.476 21.397 1.00 87.00 312 GLU A O 1
ATOM 2481 N N . ALA A 1 313 ? 14.641 3.708 21.228 1.00 86.62 313 ALA A N 1
ATOM 2482 C CA . ALA A 1 313 ? 13.790 3.664 20.041 1.00 86.62 313 ALA A CA 1
ATOM 2483 C C . ALA A 1 313 ? 14.482 2.929 18.880 1.00 86.62 313 ALA A C 1
ATOM 2485 O O . ALA A 1 313 ? 13.881 2.062 18.246 1.00 86.62 313 ALA A O 1
ATOM 2486 N N . ARG A 1 314 ? 15.778 3.191 18.661 1.00 89.44 314 ARG A N 1
ATOM 2487 C CA . ARG A 1 314 ? 16.577 2.471 17.662 1.00 89.44 314 ARG A CA 1
ATOM 2488 C C . ARG A 1 314 ? 16.639 0.966 17.926 1.00 89.44 314 ARG A C 1
ATOM 2490 O O . ARG A 1 314 ? 16.402 0.190 17.007 1.00 89.44 314 ARG A O 1
ATOM 2497 N N . LYS A 1 315 ? 16.911 0.546 19.168 1.00 91.44 315 LYS A N 1
ATOM 2498 C CA . LYS A 1 315 ? 16.956 -0.879 19.546 1.00 91.44 315 LYS A CA 1
ATOM 2499 C C . LYS A 1 315 ? 15.624 -1.587 19.314 1.00 91.44 315 LYS A C 1
ATOM 2501 O O . LYS A 1 315 ? 15.632 -2.738 18.896 1.00 91.44 315 LYS A O 1
ATOM 2506 N N . ILE A 1 316 ? 14.505 -0.910 19.578 1.00 91.88 316 ILE A N 1
ATOM 2507 C CA . ILE A 1 316 ? 13.157 -1.446 19.340 1.00 91.88 316 ILE A CA 1
ATOM 2508 C C . ILE A 1 316 ? 12.915 -1.650 17.840 1.00 91.88 316 ILE A C 1
ATOM 2510 O O . ILE A 1 316 ? 12.415 -2.695 17.425 1.00 91.88 316 ILE A O 1
ATOM 2514 N N . VAL A 1 317 ? 13.296 -0.677 17.009 1.00 92.62 317 VAL A N 1
ATOM 2515 C CA . VAL A 1 317 ? 13.191 -0.815 15.549 1.00 92.62 317 VAL A CA 1
ATOM 2516 C C . VAL A 1 317 ? 14.104 -1.938 15.044 1.00 92.62 317 VAL A C 1
ATOM 2518 O O . VAL A 1 317 ? 13.654 -2.779 14.269 1.00 92.62 317 VAL A O 1
ATOM 2521 N N . ASP A 1 318 ? 15.347 -2.015 15.529 1.00 92.19 318 ASP A N 1
ATOM 2522 C CA . ASP A 1 318 ? 16.284 -3.096 15.197 1.00 92.19 318 ASP A CA 1
ATOM 2523 C C . ASP A 1 318 ? 15.727 -4.478 15.576 1.00 92.19 318 ASP A C 1
ATOM 2525 O O . ASP A 1 318 ? 15.811 -5.407 14.769 1.00 92.19 318 ASP A O 1
ATOM 2529 N N . SER A 1 319 ? 15.114 -4.622 16.759 1.00 92.25 319 SER A N 1
ATOM 2530 C CA . SER A 1 319 ? 14.503 -5.891 17.167 1.00 92.25 319 SER A CA 1
ATOM 2531 C C . SER A 1 319 ? 13.329 -6.268 16.267 1.00 92.25 319 SER A C 1
ATOM 2533 O O . SER A 1 319 ? 13.265 -7.403 15.821 1.00 92.25 319 SER A O 1
ATOM 2535 N N . MET A 1 320 ? 12.459 -5.322 15.896 1.00 92.31 320 MET A N 1
ATOM 2536 C CA . MET A 1 320 ? 11.345 -5.604 14.975 1.00 92.31 320 MET A CA 1
ATOM 2537 C C . MET A 1 320 ? 11.815 -5.992 13.570 1.00 92.31 320 MET A C 1
ATOM 2539 O O . MET A 1 320 ? 11.192 -6.828 12.916 1.00 92.31 320 MET A O 1
ATOM 2543 N N . ILE A 1 321 ? 12.906 -5.390 13.082 1.00 92.56 321 ILE A N 1
ATOM 2544 C CA . ILE A 1 321 ? 13.499 -5.768 11.795 1.00 92.56 321 ILE A CA 1
ATOM 2545 C C . ILE A 1 321 ? 14.066 -7.191 11.874 1.00 92.56 321 ILE A C 1
ATOM 2547 O O . ILE A 1 321 ? 13.910 -7.953 10.919 1.00 92.56 321 ILE A O 1
ATOM 2551 N N . ALA A 1 322 ? 14.697 -7.560 12.993 1.00 90.75 322 ALA A N 1
ATOM 2552 C CA . ALA A 1 322 ? 15.176 -8.920 13.228 1.00 90.75 322 ALA A CA 1
ATOM 2553 C C . ALA A 1 322 ? 14.011 -9.923 13.319 1.00 90.75 322 ALA A C 1
ATOM 2555 O O . ALA A 1 322 ? 14.036 -10.942 12.630 1.00 90.75 322 ALA A O 1
ATOM 2556 N N . ASP A 1 323 ? 12.952 -9.592 14.059 1.00 88.25 323 ASP A N 1
ATOM 2557 C CA . ASP A 1 323 ? 11.749 -10.421 14.185 1.00 88.25 323 ASP A CA 1
ATOM 2558 C C . ASP A 1 323 ? 11.100 -10.658 12.813 1.00 88.25 323 ASP A C 1
ATOM 2560 O O . ASP A 1 323 ? 10.806 -11.793 12.450 1.00 88.25 323 ASP A O 1
ATOM 2564 N N . ALA A 1 324 ? 10.992 -9.623 11.968 1.00 89.31 324 ALA A N 1
ATOM 2565 C CA . ALA A 1 324 ? 10.449 -9.744 10.609 1.00 89.31 324 ALA A CA 1
ATOM 2566 C C . ALA A 1 324 ? 11.218 -10.742 9.724 1.00 89.31 324 ALA A C 1
ATOM 2568 O O . ALA A 1 324 ? 10.674 -11.280 8.753 1.00 89.31 324 ALA A O 1
ATOM 2569 N N . GLN A 1 325 ? 12.496 -10.985 10.025 1.00 87.56 325 GLN A N 1
ATOM 2570 C CA . GLN A 1 325 ? 13.267 -12.002 9.333 1.00 87.56 325 GLN A CA 1
ATOM 2571 C C . GLN A 1 325 ? 12.828 -13.409 9.768 1.00 87.56 325 GLN A C 1
ATOM 2573 O O . GLN A 1 325 ? 12.796 -14.325 8.945 1.00 87.56 325 GLN A O 1
ATOM 2578 N N . GLU A 1 326 ? 12.575 -13.635 11.048 1.00 88.38 326 GLU A N 1
ATOM 2579 C CA . GLU A 1 326 ? 12.325 -14.968 11.614 1.00 88.38 326 GLU A CA 1
ATOM 2580 C C . GLU A 1 326 ? 10.840 -15.342 11.680 1.00 88.38 326 GLU A C 1
ATOM 2582 O O . GLU A 1 326 ? 10.532 -16.528 11.727 1.00 88.38 326 GLU A O 1
ATOM 2587 N N . GLU A 1 327 ? 9.941 -14.363 11.579 1.00 88.44 327 GLU A N 1
ATOM 2588 C CA . GLU A 1 327 ? 8.501 -14.545 11.751 1.00 88.44 327 GLU A CA 1
ATOM 2589 C C . GLU A 1 327 ? 7.886 -15.579 10.786 1.00 88.44 327 GLU A C 1
ATOM 2591 O O . GLU A 1 327 ? 8.062 -15.523 9.552 1.00 88.44 327 GLU A O 1
ATOM 2596 N N . GLU A 1 328 ? 7.129 -16.506 11.381 1.00 84.88 328 GLU A N 1
ATOM 2597 C CA . GLU A 1 328 ? 6.389 -17.568 10.692 1.00 84.88 328 GLU A CA 1
ATOM 2598 C C . GLU A 1 328 ? 4.903 -17.219 10.519 1.00 84.88 328 GLU A C 1
ATOM 2600 O O . GLU A 1 328 ? 4.305 -17.616 9.515 1.00 84.88 328 GLU A O 1
ATOM 2605 N N . ASP A 1 329 ? 4.307 -16.448 11.441 1.00 89.50 329 ASP A N 1
ATOM 2606 C CA . ASP A 1 329 ? 2.911 -16.017 11.326 1.00 89.50 329 ASP A CA 1
ATOM 2607 C C . ASP A 1 329 ? 2.757 -15.002 10.181 1.00 89.50 329 ASP A C 1
ATOM 2609 O O . ASP A 1 329 ? 3.362 -13.926 10.166 1.00 89.50 329 ASP A O 1
ATOM 2613 N N . THR A 1 330 ? 1.916 -15.347 9.202 1.00 90.06 330 THR A N 1
ATOM 2614 C CA . THR A 1 330 ? 1.703 -14.534 7.997 1.00 90.06 330 THR A CA 1
ATOM 2615 C C . THR A 1 330 ? 1.074 -13.179 8.320 1.00 90.06 330 THR A C 1
ATOM 2617 O O . THR A 1 330 ? 1.487 -12.173 7.748 1.00 90.06 330 THR A O 1
ATOM 2620 N N . PHE A 1 331 ? 0.133 -13.111 9.266 1.00 91.94 331 PHE A N 1
ATOM 2621 C CA . PHE A 1 331 ? -0.550 -11.863 9.613 1.00 91.94 331 PHE A CA 1
ATOM 2622 C C . PHE A 1 331 ? 0.371 -10.906 10.378 1.00 91.94 331 PHE A C 1
ATOM 2624 O O . PHE A 1 331 ? 0.407 -9.703 10.091 1.00 91.94 331 PHE A O 1
ATOM 2631 N N . VAL A 1 332 ? 1.136 -11.433 11.341 1.00 93.31 332 VAL A N 1
ATOM 2632 C CA . VAL A 1 332 ? 2.120 -10.641 12.098 1.00 93.31 332 VAL A CA 1
ATOM 2633 C C . VAL A 1 332 ? 3.200 -10.114 11.160 1.00 93.31 332 VAL A C 1
ATOM 2635 O O . VAL A 1 332 ? 3.537 -8.923 11.207 1.00 93.31 332 VAL A O 1
ATOM 2638 N N . LEU A 1 333 ? 3.680 -10.972 10.257 1.00 93.12 333 LEU A N 1
ATOM 2639 C CA . LEU A 1 333 ? 4.623 -10.592 9.220 1.00 93.12 333 LEU A CA 1
ATOM 2640 C C . LEU A 1 333 ? 4.044 -9.499 8.318 1.00 93.12 333 LEU A C 1
ATOM 2642 O O . LEU A 1 333 ? 4.691 -8.472 8.158 1.00 93.12 333 LEU A O 1
ATOM 2646 N N . ASP A 1 334 ? 2.829 -9.648 7.790 1.00 93.75 334 ASP A N 1
ATOM 2647 C CA . ASP A 1 334 ? 2.217 -8.660 6.892 1.00 93.75 334 ASP A CA 1
ATOM 2648 C C . ASP A 1 334 ? 2.069 -7.281 7.532 1.00 93.75 334 ASP A C 1
ATOM 2650 O O . ASP A 1 334 ? 2.413 -6.259 6.929 1.00 93.75 334 ASP A O 1
ATOM 2654 N N . CYS A 1 335 ? 1.622 -7.226 8.784 1.00 95.25 335 CYS A N 1
ATOM 2655 C CA . CYS A 1 335 ? 1.539 -5.960 9.502 1.00 95.25 335 CYS A CA 1
ATOM 2656 C C . CYS A 1 335 ? 2.932 -5.340 9.704 1.00 95.25 335 CYS A C 1
ATOM 2658 O O . CYS A 1 335 ? 3.123 -4.140 9.478 1.00 95.25 335 CYS A O 1
ATOM 2660 N N . THR A 1 336 ? 3.925 -6.160 10.055 1.00 95.25 336 THR A N 1
ATOM 2661 C CA . THR A 1 336 ? 5.310 -5.710 10.243 1.00 95.25 336 THR A CA 1
ATOM 2662 C C . THR A 1 336 ? 5.918 -5.220 8.925 1.00 95.25 336 THR A C 1
ATOM 2664 O O . THR A 1 336 ? 6.498 -4.137 8.884 1.00 95.25 336 THR A O 1
ATOM 2667 N N . LEU A 1 337 ? 5.706 -5.931 7.814 1.00 95.62 337 LEU A N 1
ATOM 2668 C CA . LEU A 1 337 ? 6.141 -5.534 6.472 1.00 95.62 337 LEU A CA 1
ATOM 2669 C C . LEU A 1 337 ? 5.496 -4.218 6.028 1.00 95.62 337 LEU A C 1
ATOM 2671 O O . LEU A 1 337 ? 6.168 -3.363 5.449 1.00 95.62 337 LEU A O 1
ATOM 2675 N N . HIS A 1 338 ? 4.213 -4.010 6.330 1.00 95.31 338 HIS A N 1
ATOM 2676 C CA . HIS A 1 338 ? 3.565 -2.720 6.116 1.00 95.31 338 HIS A CA 1
ATOM 2677 C C . HIS A 1 338 ? 4.228 -1.595 6.924 1.00 95.31 338 HIS A C 1
ATOM 2679 O O . HIS A 1 338 ? 4.371 -0.493 6.393 1.00 95.31 338 HIS A O 1
ATOM 2685 N N . GLY A 1 339 ? 4.666 -1.866 8.157 1.00 95.25 339 GLY A N 1
ATOM 2686 C CA . GLY A 1 339 ? 5.468 -0.944 8.967 1.00 95.25 339 GLY A CA 1
ATOM 2687 C C . GLY A 1 339 ? 6.838 -0.653 8.344 1.00 95.25 339 GLY A C 1
ATOM 2688 O O . GLY A 1 339 ? 7.223 0.508 8.213 1.00 95.25 339 GLY A O 1
ATOM 2689 N N . LEU A 1 340 ? 7.537 -1.680 7.849 1.00 95.50 340 LEU A N 1
ATOM 2690 C CA . LEU A 1 340 ? 8.815 -1.521 7.144 1.00 95.50 340 LEU A CA 1
ATOM 2691 C C . LEU A 1 340 ? 8.674 -0.693 5.860 1.00 95.50 340 LEU A C 1
ATOM 2693 O O . LEU A 1 340 ? 9.579 0.064 5.519 1.00 95.50 340 LEU A O 1
ATOM 2697 N N . LEU A 1 341 ? 7.532 -0.767 5.165 1.00 94.69 341 LEU A N 1
ATOM 2698 C CA . LEU A 1 341 ? 7.251 0.124 4.035 1.00 94.69 341 LEU A CA 1
ATOM 2699 C C . LEU A 1 341 ? 7.170 1.599 4.448 1.00 94.69 341 LEU A C 1
ATOM 2701 O O . LEU A 1 341 ? 7.540 2.446 3.641 1.00 94.69 341 LEU A O 1
ATOM 2705 N N . TYR A 1 342 ? 6.693 1.923 5.656 1.00 93.81 342 TYR A N 1
ATOM 2706 C CA . TYR A 1 342 ? 6.762 3.293 6.182 1.00 93.81 342 TYR A CA 1
ATOM 2707 C C . TYR A 1 342 ? 8.208 3.673 6.521 1.00 93.81 342 TYR A C 1
ATOM 2709 O O . TYR A 1 342 ? 8.651 4.753 6.137 1.00 93.81 342 TYR A O 1
ATOM 2717 N N . LEU A 1 343 ? 8.973 2.769 7.141 1.00 92.88 343 LEU A N 1
ATOM 2718 C CA . LEU A 1 343 ? 10.387 3.000 7.452 1.00 92.88 343 LEU A CA 1
ATOM 2719 C C . LEU A 1 343 ? 11.224 3.254 6.184 1.00 92.88 343 LEU A C 1
ATOM 2721 O O . LEU A 1 343 ? 12.042 4.166 6.158 1.00 92.88 343 LEU A O 1
ATOM 2725 N N . LEU A 1 344 ? 10.953 2.540 5.088 1.00 91.25 344 LEU A N 1
ATOM 2726 C CA . LEU A 1 344 ? 11.589 2.773 3.783 1.00 91.25 344 LEU A CA 1
ATOM 2727 C C . LEU A 1 344 ? 11.241 4.134 3.153 1.00 91.25 344 LEU A C 1
ATOM 2729 O O . LEU A 1 344 ? 11.864 4.511 2.165 1.00 91.25 344 LEU A O 1
ATOM 2733 N N . GLN A 1 345 ? 10.241 4.858 3.660 1.00 87.94 345 GLN A N 1
ATOM 2734 C CA . GLN A 1 345 ? 9.911 6.226 3.232 1.00 87.94 345 GLN A CA 1
ATOM 2735 C C . GLN A 1 345 ? 10.476 7.301 4.169 1.00 87.94 345 GLN A C 1
ATOM 2737 O O . GLN A 1 345 ? 10.376 8.485 3.851 1.00 87.94 345 GLN A O 1
ATOM 2742 N N . SER A 1 346 ? 10.996 6.895 5.325 1.00 85.75 346 SER A N 1
ATOM 2743 C CA . SER A 1 346 ? 11.457 7.792 6.380 1.00 85.75 346 SER A CA 1
ATOM 2744 C C . SER A 1 346 ? 12.842 8.371 6.095 1.00 85.75 346 SER A C 1
ATOM 2746 O O . SER A 1 346 ? 13.592 7.850 5.268 1.00 85.75 346 SER A O 1
ATOM 2748 N N . VAL A 1 347 ? 13.198 9.427 6.829 1.00 81.62 347 VAL A N 1
ATOM 2749 C CA . VAL A 1 347 ? 14.545 10.022 6.797 1.00 81.62 347 VAL A CA 1
ATOM 2750 C C . VAL A 1 347 ? 15.578 9.108 7.474 1.00 81.62 347 VAL A C 1
ATOM 2752 O O . VAL A 1 347 ? 16.735 9.080 7.071 1.00 81.62 347 VAL A O 1
ATOM 2755 N N . ILE A 1 348 ? 15.151 8.291 8.442 1.00 85.38 348 ILE A N 1
ATOM 2756 C CA . ILE A 1 348 ? 16.012 7.394 9.233 1.00 85.38 348 ILE A CA 1
ATOM 2757 C C . ILE A 1 348 ? 16.391 6.090 8.509 1.00 85.38 348 ILE A C 1
ATOM 2759 O O . ILE A 1 348 ? 17.042 5.222 9.089 1.00 85.38 348 ILE A O 1
ATOM 2763 N N . VAL A 1 349 ? 15.993 5.917 7.242 1.00 87.31 349 VAL A N 1
ATOM 2764 C CA . VAL A 1 349 ? 16.215 4.676 6.478 1.00 87.31 349 VAL A CA 1
ATOM 2765 C C . VAL A 1 349 ? 17.698 4.293 6.374 1.00 87.31 349 VAL A C 1
ATOM 2767 O O . VAL A 1 349 ? 18.034 3.106 6.396 1.00 87.31 349 VAL A O 1
ATOM 2770 N N . ASP A 1 350 ? 18.587 5.288 6.317 1.00 87.38 350 ASP A N 1
ATOM 2771 C CA . ASP A 1 350 ? 20.032 5.087 6.187 1.00 87.38 350 ASP A CA 1
ATOM 2772 C C . ASP A 1 350 ? 20.645 4.424 7.432 1.00 87.38 350 ASP A C 1
ATOM 2774 O O . ASP A 1 350 ? 21.614 3.670 7.318 1.00 87.38 350 ASP A O 1
ATOM 2778 N N . GLU A 1 351 ? 20.054 4.617 8.618 1.00 88.50 351 GLU A N 1
ATOM 2779 C CA . GLU A 1 351 ? 20.536 4.008 9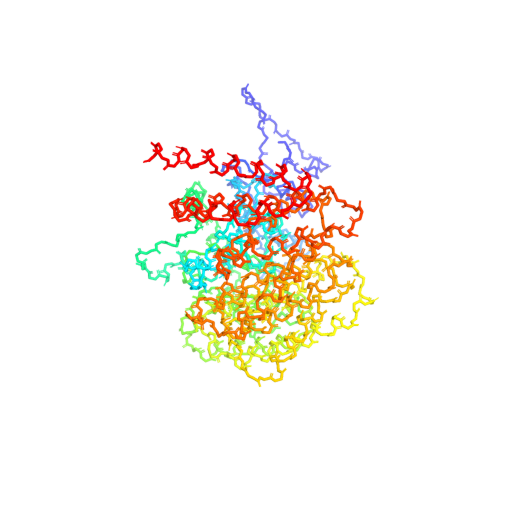.866 1.00 88.50 351 GLU A CA 1
ATOM 2780 C C . GLU A 1 351 ? 20.331 2.487 9.921 1.00 88.50 351 GLU A C 1
ATOM 2782 O O . GLU A 1 351 ? 21.068 1.789 10.626 1.00 88.50 351 GLU A O 1
ATOM 2787 N N . PHE A 1 352 ? 19.352 1.979 9.165 1.00 90.31 352 PHE A N 1
ATOM 2788 C CA . PHE A 1 352 ? 18.928 0.574 9.156 1.00 90.31 352 PHE A CA 1
ATOM 2789 C C . PHE A 1 352 ? 19.213 -0.132 7.824 1.00 90.31 352 PHE A C 1
ATOM 2791 O O . PHE A 1 352 ? 18.678 -1.211 7.554 1.00 90.31 352 PHE A O 1
ATOM 2798 N N . GLN A 1 353 ? 20.048 0.457 6.962 1.00 90.19 353 GLN A N 1
ATOM 2799 C CA . GLN A 1 353 ? 20.280 -0.034 5.602 1.00 90.19 353 GLN A CA 1
ATOM 2800 C C . GLN A 1 353 ? 20.699 -1.514 5.550 1.00 90.19 353 GLN A C 1
ATOM 2802 O O . GLN A 1 353 ? 20.210 -2.264 4.703 1.00 90.19 353 GLN A O 1
ATOM 2807 N N . GLN A 1 354 ? 21.616 -1.949 6.420 1.00 90.00 354 GLN A N 1
ATOM 2808 C CA . GLN A 1 354 ? 22.126 -3.327 6.400 1.00 90.00 354 GLN A CA 1
ATOM 2809 C C . GLN A 1 354 ? 21.044 -4.328 6.820 1.00 90.00 354 GLN A C 1
ATOM 2811 O O . GLN A 1 354 ? 20.843 -5.347 6.159 1.00 90.00 354 GLN A O 1
ATOM 2816 N N . GLN A 1 355 ? 20.306 -4.004 7.878 1.00 91.69 355 GLN A N 1
ATOM 2817 C CA . GLN A 1 355 ? 19.236 -4.827 8.427 1.00 91.69 355 GLN A CA 1
ATOM 2818 C C . GLN A 1 355 ? 18.071 -4.941 7.430 1.00 91.69 355 GLN A C 1
ATOM 2820 O O . GLN A 1 355 ? 17.563 -6.038 7.190 1.00 91.69 355 GLN A O 1
ATOM 2825 N N . LEU A 1 356 ? 17.702 -3.833 6.774 1.00 92.38 356 LEU A N 1
ATOM 2826 C CA . LEU A 1 356 ? 16.659 -3.794 5.744 1.00 92.38 356 LEU A CA 1
ATOM 2827 C C . LEU A 1 356 ? 17.045 -4.577 4.482 1.00 92.38 356 LEU A C 1
ATOM 2829 O O . LEU A 1 356 ? 16.197 -5.264 3.908 1.00 92.38 356 LEU A O 1
ATOM 2833 N N . LYS A 1 357 ? 18.320 -4.542 4.069 1.00 91.06 357 LYS A N 1
ATOM 2834 C CA . LYS A 1 357 ? 18.825 -5.426 3.003 1.00 91.06 357 LYS A CA 1
ATOM 2835 C C . LYS A 1 357 ? 18.716 -6.902 3.397 1.00 91.06 357 LYS A C 1
ATOM 2837 O O . LYS A 1 357 ? 18.262 -7.697 2.579 1.00 91.06 357 LYS A O 1
ATOM 2842 N N . GLY A 1 358 ? 19.022 -7.249 4.650 1.00 91.69 358 GLY A N 1
ATOM 2843 C CA . GLY A 1 358 ? 18.840 -8.607 5.181 1.00 91.69 358 GLY A CA 1
ATOM 2844 C C . GLY A 1 358 ? 17.383 -9.092 5.131 1.00 91.69 358 GLY A C 1
ATOM 2845 O O . GLY A 1 358 ? 17.117 -10.220 4.711 1.00 91.69 358 GLY A O 1
ATOM 2846 N N . VAL A 1 359 ? 16.414 -8.226 5.461 1.00 93.25 359 VAL A N 1
ATOM 2847 C CA . VAL A 1 359 ? 14.983 -8.532 5.255 1.00 93.25 359 VAL A CA 1
ATOM 2848 C C . VAL A 1 359 ? 14.681 -8.747 3.770 1.00 93.25 359 VAL A C 1
ATOM 2850 O O . VAL A 1 359 ? 14.005 -9.713 3.417 1.00 93.25 359 VAL A O 1
ATOM 2853 N N . GLY A 1 360 ? 15.214 -7.890 2.892 1.00 92.81 360 GLY A N 1
ATOM 2854 C CA . GLY A 1 360 ? 15.082 -8.025 1.440 1.00 92.81 360 GLY A CA 1
ATOM 2855 C C . GLY A 1 360 ? 15.576 -9.377 0.912 1.00 92.81 360 GLY A C 1
ATOM 2856 O O . GLY A 1 360 ? 14.875 -10.022 0.134 1.00 92.81 360 GLY A O 1
ATOM 2857 N N . GLU A 1 361 ? 16.730 -9.856 1.377 1.00 93.06 361 GLU A N 1
ATOM 2858 C CA . GLU A 1 361 ? 17.275 -11.173 1.019 1.00 93.06 361 GLU A CA 1
ATOM 2859 C C . GLU A 1 361 ? 16.360 -12.325 1.450 1.00 93.06 361 GLU A C 1
ATOM 2861 O O . GLU A 1 361 ? 16.107 -13.253 0.672 1.00 93.06 361 GLU A O 1
ATOM 2866 N N . LYS A 1 362 ? 15.815 -12.257 2.669 1.00 91.94 362 LYS A N 1
ATOM 2867 C CA . LYS A 1 362 ? 14.884 -13.271 3.182 1.00 91.94 362 LYS A CA 1
ATOM 2868 C C . LYS A 1 362 ? 13.558 -13.265 2.424 1.00 91.94 362 LYS A C 1
ATOM 2870 O O . LYS A 1 362 ? 13.058 -14.334 2.069 1.00 91.94 362 LYS A O 1
ATOM 2875 N N . VAL A 1 363 ? 13.019 -12.084 2.115 1.00 93.88 363 VAL A N 1
ATOM 2876 C CA . VAL A 1 363 ? 11.814 -11.926 1.286 1.00 93.88 363 VAL A CA 1
ATOM 2877 C C . VAL A 1 363 ? 12.042 -12.458 -0.124 1.00 93.88 363 VAL A C 1
ATOM 2879 O O . VAL A 1 363 ? 11.194 -13.185 -0.638 1.00 93.88 363 VAL A O 1
ATOM 2882 N N . LEU A 1 364 ? 13.203 -12.188 -0.727 1.00 93.94 364 LEU A N 1
ATOM 2883 C CA . LEU A 1 364 ? 13.562 -12.747 -2.028 1.00 93.94 364 LEU A CA 1
ATOM 2884 C C . LEU A 1 364 ? 13.599 -14.282 -1.986 1.00 93.94 364 LEU A C 1
ATOM 2886 O O . LEU A 1 364 ? 13.021 -14.931 -2.853 1.00 93.94 364 LEU A O 1
ATOM 2890 N N . GLY A 1 365 ? 14.191 -14.867 -0.939 1.00 92.00 365 GLY A N 1
ATOM 2891 C CA . GLY A 1 365 ? 14.174 -16.316 -0.724 1.00 92.00 365 GLY A CA 1
ATOM 2892 C C . GLY A 1 365 ? 12.763 -16.894 -0.535 1.00 92.00 365 GLY A C 1
ATOM 2893 O O . GLY A 1 365 ? 12.473 -17.976 -1.046 1.00 92.00 365 GLY A O 1
ATOM 2894 N N . LYS A 1 366 ? 11.859 -16.181 0.157 1.00 90.62 366 LYS A N 1
ATOM 2895 C CA . LYS A 1 366 ? 10.438 -16.567 0.267 1.00 90.62 366 LYS A CA 1
ATOM 2896 C C . LYS A 1 366 ? 9.749 -16.530 -1.108 1.00 90.62 366 LYS A C 1
ATOM 2898 O O . LYS A 1 366 ? 9.087 -17.499 -1.472 1.00 90.62 366 LYS A O 1
ATOM 2903 N N . LEU A 1 367 ? 9.964 -15.480 -1.905 1.00 91.94 367 LEU A N 1
ATOM 2904 C CA . LEU A 1 367 ? 9.408 -15.355 -3.261 1.00 91.94 367 LEU A CA 1
ATOM 2905 C C . LEU A 1 367 ? 9.927 -16.436 -4.227 1.00 91.94 367 LEU A C 1
ATOM 2907 O O . LEU A 1 367 ? 9.155 -16.953 -5.033 1.00 91.94 367 LEU A O 1
ATOM 2911 N N . GLU A 1 368 ? 11.204 -16.815 -4.137 1.00 91.69 368 GLU A N 1
ATOM 2912 C CA . GLU A 1 368 ? 11.779 -17.921 -4.919 1.00 91.69 368 GLU A CA 1
ATOM 2913 C C . GLU A 1 368 ? 11.118 -19.267 -4.573 1.00 91.69 368 GLU A C 1
ATOM 2915 O O . GLU A 1 368 ? 10.749 -20.013 -5.480 1.00 91.69 368 GLU A O 1
ATOM 2920 N N . LYS A 1 369 ? 10.910 -19.555 -3.278 1.00 88.75 369 LYS A N 1
ATOM 2921 C CA . LYS A 1 369 ? 10.211 -20.771 -2.810 1.00 88.75 369 LYS A CA 1
ATOM 2922 C C . LYS A 1 369 ? 8.753 -20.816 -3.267 1.00 88.75 369 LYS A C 1
ATOM 2924 O O . LYS A 1 369 ? 8.262 -21.857 -3.696 1.00 88.75 369 LYS A O 1
ATOM 2929 N N . ILE A 1 370 ? 8.061 -19.682 -3.187 1.00 86.88 370 ILE A N 1
ATOM 2930 C CA . ILE A 1 370 ? 6.701 -19.531 -3.713 1.00 86.88 370 ILE A CA 1
ATOM 2931 C C . ILE A 1 370 ? 6.687 -19.838 -5.215 1.00 86.88 370 ILE A C 1
ATOM 2933 O O . ILE A 1 370 ? 5.855 -20.610 -5.685 1.00 86.88 370 ILE A O 1
ATOM 2937 N N . HIS A 1 371 ? 7.632 -19.274 -5.972 1.00 84.50 371 HIS A N 1
ATOM 2938 C CA . HIS A 1 371 ? 7.704 -19.481 -7.414 1.00 84.50 371 HIS A CA 1
ATOM 2939 C C . HIS A 1 371 ? 8.002 -20.940 -7.791 1.00 84.50 371 HIS A C 1
ATOM 2941 O O . HIS A 1 371 ? 7.395 -21.457 -8.727 1.00 84.50 371 HIS A O 1
ATOM 2947 N N . SER A 1 372 ? 8.879 -21.637 -7.058 1.00 84.06 372 SER A N 1
ATOM 2948 C CA . SER A 1 372 ? 9.152 -23.059 -7.313 1.00 84.06 372 SER A CA 1
ATOM 2949 C C . SER A 1 372 ? 7.948 -23.961 -7.038 1.00 84.06 372 SER A C 1
ATOM 2951 O O . SER A 1 372 ? 7.800 -24.991 -7.689 1.00 84.06 372 SER A O 1
ATOM 2953 N N . ASN A 1 373 ? 7.081 -23.564 -6.105 1.00 79.50 373 ASN A N 1
ATOM 2954 C CA . ASN A 1 373 ? 5.930 -24.350 -5.666 1.00 79.50 373 ASN A CA 1
ATOM 2955 C C . ASN A 1 373 ? 4.634 -24.002 -6.412 1.00 79.50 373 ASN A C 1
ATOM 2957 O O . ASN A 1 373 ? 3.570 -24.460 -6.004 1.00 79.50 373 ASN A O 1
ATOM 2961 N N . TYR A 1 374 ? 4.700 -23.226 -7.499 1.00 71.06 374 TYR A N 1
ATOM 2962 C CA . TYR A 1 374 ? 3.512 -22.740 -8.213 1.00 71.06 374 TYR A CA 1
ATOM 2963 C C . TYR A 1 374 ? 2.564 -23.852 -8.693 1.00 71.06 374 TYR A C 1
ATOM 2965 O O . TYR A 1 374 ? 1.370 -23.617 -8.808 1.00 71.06 374 TYR A O 1
ATOM 2973 N N . ASP A 1 375 ? 3.071 -25.066 -8.931 1.00 60.66 375 ASP A N 1
ATOM 2974 C CA . ASP A 1 375 ? 2.248 -26.219 -9.335 1.00 60.66 375 ASP A CA 1
ATOM 2975 C C . ASP A 1 375 ? 1.414 -26.815 -8.180 1.00 60.66 375 ASP A C 1
ATOM 2977 O O . ASP A 1 375 ? 0.507 -27.608 -8.423 1.00 60.66 375 ASP A O 1
ATOM 2981 N N . LEU A 1 376 ? 1.737 -26.476 -6.926 1.00 54.94 376 LEU A N 1
ATOM 2982 C CA . LEU A 1 376 ? 1.145 -27.044 -5.706 1.00 54.94 376 LEU A CA 1
ATOM 2983 C C . LEU A 1 376 ? 0.290 -26.038 -4.921 1.00 54.94 376 LEU A C 1
ATOM 2985 O O . LEU A 1 376 ? -0.423 -26.439 -4.002 1.00 54.94 376 LEU A O 1
ATOM 2989 N N . ILE A 1 377 ? 0.373 -24.745 -5.244 1.00 54.91 377 ILE A N 1
ATOM 2990 C CA . ILE A 1 377 ? -0.375 -23.689 -4.557 1.00 54.91 377 ILE A CA 1
ATOM 2991 C C . ILE A 1 377 ? -1.721 -23.538 -5.263 1.00 54.91 377 ILE A C 1
ATOM 2993 O O . ILE A 1 377 ? -1.783 -23.122 -6.417 1.00 54.91 377 ILE A O 1
ATOM 2997 N N . HIS A 1 378 ? -2.796 -23.898 -4.563 1.00 50.81 378 HIS A N 1
ATOM 2998 C CA . HIS A 1 378 ? -4.158 -23.634 -5.003 1.00 50.81 378 HIS A CA 1
ATOM 2999 C C . HIS A 1 378 ? -4.337 -22.130 -5.271 1.00 50.81 378 HIS A C 1
ATOM 3001 O O . HIS A 1 378 ? -4.197 -21.300 -4.372 1.00 50.81 378 HIS A O 1
ATOM 3007 N N . GLU A 1 379 ? -4.627 -21.790 -6.528 1.00 50.09 379 GLU A N 1
ATOM 3008 C CA . GLU A 1 379 ? -5.239 -20.518 -6.905 1.00 50.09 379 GLU A CA 1
ATOM 3009 C C . GLU A 1 379 ? -6.533 -20.364 -6.084 1.00 50.09 379 GLU A C 1
ATOM 3011 O O . GLU A 1 379 ? -7.365 -21.265 -6.137 1.00 50.09 379 GLU A O 1
ATOM 3016 N N . ASP A 1 380 ? -6.648 -19.302 -5.265 1.00 50.50 380 ASP A N 1
ATOM 3017 C CA . ASP A 1 380 ? -7.894 -18.543 -4.977 1.00 50.50 380 ASP A CA 1
ATOM 3018 C C . ASP A 1 380 ? -8.012 -17.930 -3.564 1.00 50.50 380 ASP A C 1
ATOM 3020 O O . ASP A 1 380 ? -8.958 -17.182 -3.302 1.00 50.50 380 ASP A O 1
ATOM 3024 N N . GLU A 1 381 ? -7.059 -18.121 -2.647 1.00 60.16 381 GLU A N 1
ATOM 3025 C CA . GLU A 1 381 ? -7.123 -17.407 -1.361 1.00 60.16 381 GLU A CA 1
ATOM 3026 C C . GLU A 1 381 ? -6.659 -15.944 -1.505 1.00 60.16 381 GLU A C 1
ATOM 3028 O O . GLU A 1 381 ? -5.480 -15.643 -1.706 1.00 60.16 381 GLU A O 1
ATOM 3033 N N . LEU A 1 382 ? -7.612 -15.010 -1.396 1.00 58.97 382 LEU A N 1
ATOM 3034 C CA . LEU A 1 382 ? -7.385 -13.557 -1.447 1.00 58.97 382 LEU A CA 1
ATOM 3035 C C . LEU A 1 382 ? -6.295 -13.085 -0.469 1.00 58.97 382 LEU A C 1
ATOM 3037 O O . LEU A 1 382 ? -5.503 -12.216 -0.825 1.00 58.97 382 LEU A O 1
ATOM 3041 N N . GLU A 1 383 ? -6.232 -13.668 0.729 1.00 60.28 383 GLU A N 1
ATOM 3042 C CA . GLU A 1 383 ? -5.228 -13.346 1.756 1.00 60.28 383 GLU A CA 1
ATOM 3043 C C . GLU A 1 383 ? -3.818 -13.722 1.288 1.00 60.28 383 GLU A C 1
ATOM 3045 O O . GLU A 1 383 ? -2.882 -12.928 1.384 1.00 60.28 383 GLU A O 1
ATOM 3050 N N . THR A 1 384 ? -3.694 -14.882 0.639 1.00 77.06 384 THR A N 1
ATOM 3051 C CA . THR A 1 384 ? -2.446 -15.319 0.014 1.00 77.06 384 THR A CA 1
ATOM 3052 C C . THR A 1 384 ? -2.044 -14.348 -1.095 1.00 77.06 384 THR A C 1
ATOM 3054 O O . THR A 1 384 ? -0.884 -13.942 -1.171 1.00 77.06 384 THR A O 1
ATOM 3057 N N . MET A 1 385 ? -2.990 -13.888 -1.921 1.00 84.69 385 MET A N 1
ATOM 3058 C CA . MET A 1 385 ? -2.702 -12.881 -2.948 1.00 84.69 385 MET A CA 1
ATOM 3059 C C . MET A 1 385 ? -2.166 -11.579 -2.332 1.00 84.69 385 MET A C 1
ATOM 3061 O O . MET A 1 385 ? -1.146 -11.077 -2.806 1.00 84.69 385 MET A O 1
ATOM 3065 N N . GLU A 1 386 ? -2.827 -11.024 -1.310 1.00 86.50 386 GLU A N 1
ATOM 3066 C CA . GLU A 1 386 ? -2.419 -9.771 -0.652 1.00 86.50 386 GLU A CA 1
ATOM 3067 C C . GLU A 1 386 ? -1.017 -9.869 -0.038 1.00 86.50 386 GLU A C 1
ATOM 3069 O O . GLU A 1 386 ? -0.180 -9.001 -0.315 1.00 86.50 386 GLU A O 1
ATOM 3074 N N . HIS A 1 387 ? -0.725 -10.972 0.658 1.00 90.00 387 HIS A N 1
ATOM 3075 C CA . HIS A 1 387 ? 0.608 -11.288 1.173 1.00 90.00 387 HIS A CA 1
ATOM 3076 C C . HIS A 1 387 ? 1.672 -11.245 0.062 1.00 90.00 387 HIS A C 1
ATOM 3078 O O . HIS A 1 387 ? 2.697 -10.565 0.163 1.00 90.00 387 HIS A O 1
ATOM 3084 N N . HIS A 1 388 ? 1.408 -11.895 -1.076 1.00 90.25 388 HIS A N 1
ATOM 3085 C CA . HIS A 1 388 ? 2.344 -11.916 -2.202 1.00 90.25 388 HIS A CA 1
ATOM 3086 C C . HIS A 1 388 ? 2.567 -10.522 -2.799 1.00 90.25 388 HIS A C 1
ATOM 3088 O O . HIS A 1 388 ? 3.699 -10.180 -3.156 1.00 90.25 388 HIS A O 1
ATOM 3094 N N . LYS A 1 389 ? 1.513 -9.695 -2.907 1.00 91.88 389 LYS A N 1
ATOM 3095 C CA . LYS A 1 389 ? 1.667 -8.307 -3.377 1.00 91.88 389 LYS A CA 1
ATOM 3096 C C . LYS A 1 389 ? 2.568 -7.517 -2.436 1.00 91.88 389 LYS A C 1
ATOM 3098 O O . LYS A 1 389 ? 3.384 -6.724 -2.907 1.00 91.88 389 LYS A O 1
ATOM 3103 N N . LEU A 1 390 ? 2.431 -7.731 -1.129 1.00 93.62 390 LEU A N 1
ATOM 3104 C CA . LEU A 1 390 ? 3.216 -7.039 -0.117 1.00 93.62 390 LEU A CA 1
ATOM 3105 C C . LEU A 1 390 ? 4.699 -7.426 -0.179 1.00 93.62 390 LEU A C 1
ATOM 3107 O O . LEU A 1 390 ? 5.546 -6.532 -0.217 1.00 93.62 390 LEU A O 1
ATOM 3111 N N . LEU A 1 391 ? 5.015 -8.720 -0.307 1.00 94.88 391 LEU A N 1
ATOM 3112 C CA . LEU A 1 391 ? 6.391 -9.201 -0.501 1.00 94.88 391 LEU A CA 1
ATOM 3113 C C . LEU A 1 391 ? 7.051 -8.574 -1.738 1.00 94.88 391 LEU A C 1
ATOM 3115 O O . LEU A 1 391 ? 8.169 -8.058 -1.655 1.00 94.88 391 LEU A O 1
ATOM 3119 N N . TRP A 1 392 ? 6.348 -8.566 -2.879 1.00 95.25 392 TRP A N 1
ATOM 3120 C CA . TRP A 1 392 ? 6.836 -7.912 -4.098 1.00 95.25 392 TRP A CA 1
ATOM 3121 C C . TRP A 1 392 ? 7.029 -6.410 -3.901 1.00 95.25 392 TRP A C 1
ATOM 3123 O O . TRP A 1 392 ? 8.034 -5.843 -4.323 1.00 95.25 392 TRP A O 1
ATOM 3133 N N . THR A 1 393 ? 6.085 -5.754 -3.236 1.00 94.62 393 THR A N 1
ATOM 3134 C CA . THR A 1 393 ? 6.173 -4.318 -2.966 1.00 94.62 393 THR A CA 1
ATOM 3135 C C . THR A 1 393 ? 7.409 -4.000 -2.136 1.00 94.62 393 THR A C 1
ATOM 3137 O O . THR A 1 393 ? 8.171 -3.115 -2.515 1.00 94.62 393 THR A O 1
ATOM 3140 N N . LEU A 1 394 ? 7.646 -4.739 -1.050 1.00 94.94 394 LEU A N 1
ATOM 3141 C CA . LEU A 1 394 ? 8.801 -4.528 -0.186 1.00 94.94 394 LEU A CA 1
ATOM 3142 C C . LEU A 1 394 ? 10.112 -4.687 -0.959 1.00 94.94 394 LEU A C 1
ATOM 3144 O O . LEU A 1 394 ? 10.946 -3.788 -0.908 1.00 94.94 394 LEU A O 1
ATOM 3148 N N . ILE A 1 395 ? 10.282 -5.778 -1.718 1.00 95.12 395 ILE A N 1
ATOM 3149 C CA . ILE A 1 395 ? 11.537 -6.013 -2.443 1.00 95.12 395 ILE A CA 1
ATOM 3150 C C . ILE A 1 395 ? 11.798 -4.912 -3.477 1.00 95.12 395 ILE A C 1
ATOM 3152 O O . ILE A 1 395 ? 12.904 -4.377 -3.533 1.00 95.12 395 ILE A O 1
ATOM 3156 N N . PHE A 1 396 ? 10.773 -4.481 -4.224 1.00 94.31 396 PHE A N 1
ATOM 3157 C CA . PHE A 1 396 ? 10.910 -3.360 -5.155 1.00 94.31 396 PHE A CA 1
ATOM 3158 C C . PHE A 1 396 ? 11.290 -2.061 -4.434 1.00 94.31 396 PHE A C 1
ATOM 3160 O O . PHE A 1 396 ? 12.124 -1.319 -4.942 1.00 94.31 396 PHE A O 1
ATOM 3167 N N . ARG A 1 397 ? 10.745 -1.795 -3.241 1.00 91.62 397 ARG A N 1
ATOM 3168 C CA . ARG A 1 397 ? 11.107 -0.608 -2.449 1.00 91.62 397 ARG A CA 1
ATOM 3169 C C . ARG A 1 397 ? 12.523 -0.658 -1.890 1.00 91.62 397 ARG A C 1
ATOM 3171 O O . ARG A 1 397 ? 13.190 0.369 -1.882 1.00 91.62 397 ARG A O 1
ATOM 3178 N N . VAL A 1 398 ? 12.999 -1.827 -1.472 1.00 92.38 398 VAL A N 1
ATOM 3179 C CA . VAL A 1 398 ? 14.388 -2.017 -1.026 1.00 92.38 398 VAL A CA 1
ATOM 3180 C C . VAL A 1 398 ? 15.362 -1.693 -2.165 1.00 92.38 398 VAL A C 1
ATOM 3182 O O . VAL A 1 398 ? 16.314 -0.942 -1.957 1.00 92.38 398 VAL A O 1
ATOM 3185 N N . PHE A 1 399 ? 15.096 -2.182 -3.383 1.00 91.69 399 PHE A N 1
ATOM 3186 C CA . PHE A 1 399 ? 15.906 -1.851 -4.566 1.00 91.69 399 PHE A CA 1
ATOM 3187 C C . PHE A 1 399 ? 15.753 -0.397 -5.024 1.00 91.69 399 PHE A C 1
ATOM 3189 O O . PHE A 1 399 ? 16.703 0.171 -5.559 1.00 91.69 399 PHE A O 1
ATOM 3196 N N . GLU A 1 400 ? 14.582 0.210 -4.825 1.00 88.81 400 GLU A N 1
ATOM 3197 C CA . GLU A 1 400 ? 14.367 1.630 -5.111 1.00 88.81 400 GLU A CA 1
ATOM 3198 C C . GLU A 1 400 ? 15.232 2.501 -4.194 1.00 88.81 400 GLU A C 1
ATOM 3200 O O . GLU A 1 400 ? 15.915 3.386 -4.691 1.00 88.81 400 GLU A O 1
ATOM 3205 N N . GLN A 1 401 ? 15.273 2.209 -2.889 1.00 87.56 401 GLN A N 1
ATOM 3206 C CA . GLN A 1 401 ? 16.023 3.020 -1.925 1.00 87.56 401 GLN A CA 1
ATOM 3207 C C . GLN A 1 401 ? 17.533 2.788 -1.967 1.00 87.56 401 GLN A C 1
ATOM 3209 O O . GLN A 1 401 ? 18.313 3.736 -1.945 1.00 87.56 401 GLN A O 1
ATOM 3214 N N . PHE A 1 402 ? 17.974 1.532 -2.027 1.00 86.44 402 PHE A N 1
ATOM 3215 C CA . PHE A 1 402 ? 19.402 1.220 -1.917 1.00 86.44 402 PHE A CA 1
ATOM 3216 C C . PHE A 1 402 ? 20.104 1.026 -3.262 1.00 86.44 402 PHE A C 1
ATOM 3218 O O . PHE A 1 402 ? 21.325 0.851 -3.288 1.00 86.44 402 PHE A O 1
ATOM 3225 N N . GLY A 1 403 ? 19.353 1.078 -4.363 1.00 82.56 403 GLY A N 1
ATOM 3226 C CA . GLY A 1 403 ? 19.870 0.943 -5.716 1.00 82.56 403 GLY A CA 1
ATOM 3227 C C . GLY A 1 403 ? 20.418 -0.448 -6.040 1.00 82.56 403 GLY A C 1
ATOM 3228 O O . GLY A 1 403 ? 20.260 -1.412 -5.292 1.00 82.56 403 GLY A O 1
ATOM 3229 N N . ARG A 1 404 ? 21.065 -0.526 -7.208 1.00 79.12 404 ARG A N 1
ATOM 3230 C CA . ARG A 1 404 ? 21.749 -1.723 -7.707 1.00 79.12 404 ARG A CA 1
ATOM 3231 C C . ARG A 1 404 ? 23.232 -1.636 -7.358 1.00 79.12 404 ARG A C 1
ATOM 3233 O O . ARG A 1 404 ? 23.862 -0.633 -7.695 1.00 79.12 404 ARG A O 1
ATOM 3240 N N . GLY A 1 405 ? 23.766 -2.671 -6.720 1.00 72.31 405 GLY A N 1
ATOM 3241 C CA . GLY A 1 405 ? 25.208 -2.865 -6.578 1.00 72.31 405 GLY A CA 1
ATOM 3242 C C . GLY A 1 405 ? 25.725 -3.797 -7.672 1.00 72.31 405 GLY A C 1
ATOM 3243 O O . GLY A 1 405 ? 25.326 -3.687 -8.825 1.00 72.31 405 GLY A O 1
ATOM 3244 N N . ASP A 1 406 ? 26.561 -4.754 -7.280 1.00 69.94 406 ASP A N 1
ATOM 3245 C CA . ASP A 1 406 ? 26.927 -5.939 -8.067 1.00 69.94 406 ASP A CA 1
ATOM 3246 C C . ASP A 1 406 ? 26.984 -7.161 -7.134 1.00 69.94 406 ASP A C 1
ATOM 3248 O O . ASP A 1 406 ? 27.977 -7.881 -7.039 1.00 69.94 406 ASP A O 1
ATOM 3252 N N . SER A 1 407 ? 25.926 -7.347 -6.349 1.00 82.75 407 SER A N 1
ATOM 3253 C CA . SER A 1 407 ? 25.823 -8.429 -5.371 1.00 82.75 407 SER A CA 1
ATOM 3254 C C . SER A 1 407 ? 25.129 -9.665 -5.954 1.00 82.75 407 SER A C 1
ATOM 3256 O O . SER A 1 407 ? 24.372 -9.586 -6.925 1.00 82.75 407 SER A O 1
ATOM 3258 N N . GLU A 1 408 ? 25.339 -10.829 -5.334 1.00 87.56 408 GLU A N 1
ATOM 3259 C CA . GLU A 1 408 ? 24.561 -12.040 -5.644 1.00 87.56 408 GLU A CA 1
ATOM 3260 C C . GLU A 1 408 ? 23.051 -11.792 -5.470 1.00 87.56 408 GLU A C 1
ATOM 3262 O O . GLU A 1 408 ? 22.233 -12.293 -6.243 1.00 87.56 408 GLU A O 1
ATOM 3267 N N . PHE A 1 409 ? 22.688 -10.949 -4.501 1.00 89.38 409 PHE A N 1
ATOM 3268 C CA . PHE A 1 409 ? 21.320 -10.509 -4.258 1.00 89.38 409 PHE A CA 1
ATOM 3269 C C . PHE A 1 409 ? 20.705 -9.790 -5.474 1.00 89.38 409 PHE A C 1
ATOM 3271 O O . PHE A 1 409 ? 19.597 -10.140 -5.888 1.00 89.38 409 PHE A O 1
ATOM 3278 N N . ASP A 1 410 ? 21.440 -8.874 -6.118 1.00 89.69 410 ASP A N 1
ATOM 3279 C CA . ASP A 1 410 ? 20.999 -8.191 -7.346 1.00 89.69 410 ASP A CA 1
ATOM 3280 C C . ASP A 1 410 ? 20.740 -9.193 -8.486 1.00 89.69 410 ASP A C 1
ATOM 3282 O O . ASP A 1 410 ? 19.720 -9.132 -9.179 1.00 89.69 410 ASP A O 1
ATOM 3286 N N . GLN A 1 411 ? 21.656 -10.148 -8.679 1.00 90.69 411 GLN A N 1
ATOM 3287 C CA . GLN A 1 411 ? 21.552 -11.147 -9.748 1.00 90.69 411 GLN A CA 1
ATOM 3288 C C . GLN A 1 411 ? 20.368 -12.093 -9.533 1.00 90.69 411 GLN A C 1
ATOM 3290 O O . GLN A 1 411 ? 19.639 -12.397 -10.482 1.00 90.69 411 GLN A O 1
ATOM 3295 N N . ARG A 1 412 ? 20.141 -12.534 -8.290 1.00 94.19 412 ARG A N 1
ATOM 3296 C CA . ARG A 1 412 ? 18.987 -13.366 -7.925 1.00 94.19 412 ARG A CA 1
ATOM 3297 C C . ARG A 1 412 ? 17.671 -12.633 -8.151 1.00 94.19 412 ARG A C 1
ATOM 3299 O O . ARG A 1 412 ? 16.760 -13.207 -8.742 1.00 94.19 412 ARG A O 1
ATOM 3306 N N . PHE A 1 413 ? 17.589 -11.356 -7.782 1.00 94.56 413 PHE A N 1
ATOM 3307 C CA . PHE A 1 413 ? 16.402 -10.536 -8.027 1.00 94.56 413 PHE A CA 1
ATOM 3308 C C . PHE A 1 413 ? 16.093 -10.371 -9.524 1.00 94.56 413 PHE A C 1
ATOM 3310 O O . PHE A 1 413 ? 14.959 -10.604 -9.958 1.00 94.56 413 PHE A O 1
ATOM 3317 N N . LEU A 1 414 ? 17.098 -10.032 -10.339 1.00 92.44 414 LEU A N 1
ATOM 3318 C CA . LEU A 1 414 ? 16.936 -9.916 -11.794 1.00 92.44 414 LEU A CA 1
ATOM 3319 C C . LEU A 1 414 ? 16.543 -11.255 -12.433 1.00 92.44 414 LEU A C 1
ATOM 3321 O O . LEU A 1 414 ? 15.673 -11.307 -13.303 1.00 92.44 414 LEU A O 1
ATOM 3325 N N . LYS A 1 415 ? 17.136 -12.359 -11.968 1.00 92.88 415 LYS A N 1
ATOM 3326 C CA . LYS A 1 415 ? 16.776 -13.704 -12.422 1.00 92.88 415 LYS A CA 1
ATOM 3327 C C . LYS A 1 415 ? 15.330 -14.041 -12.063 1.00 92.88 415 LYS A C 1
ATOM 3329 O O . LYS A 1 415 ? 14.595 -14.490 -12.939 1.00 92.88 415 LYS A O 1
ATOM 3334 N N . LEU A 1 416 ? 14.912 -13.798 -10.819 1.00 93.81 416 LEU A N 1
ATOM 3335 C CA . LEU A 1 416 ? 13.561 -14.104 -10.354 1.00 93.81 416 LEU A CA 1
ATOM 3336 C C . LEU A 1 416 ? 12.505 -13.301 -11.125 1.00 93.81 416 LEU A C 1
ATOM 3338 O O . LEU A 1 416 ? 11.554 -13.879 -11.651 1.00 93.81 416 LEU A O 1
ATOM 3342 N N . THR A 1 417 ? 12.683 -11.982 -11.236 1.00 92.81 417 THR A N 1
ATOM 3343 C CA . THR A 1 417 ? 11.756 -11.105 -11.977 1.00 92.81 417 THR A CA 1
ATOM 3344 C C . THR A 1 417 ? 11.597 -11.555 -13.429 1.00 92.81 417 THR A C 1
ATOM 3346 O O . THR A 1 417 ? 10.470 -11.679 -13.914 1.00 92.81 417 THR A O 1
ATOM 3349 N N . LYS A 1 418 ? 12.705 -11.911 -14.091 1.00 90.88 418 LYS A N 1
ATOM 3350 C CA . LYS A 1 418 ? 12.696 -12.495 -15.435 1.00 90.88 418 LYS A CA 1
ATOM 3351 C C . LYS A 1 418 ? 11.928 -13.818 -15.485 1.00 90.88 418 LYS A C 1
ATOM 3353 O O . LYS A 1 418 ? 11.039 -13.968 -16.320 1.00 90.88 418 LYS A O 1
ATOM 3358 N N . THR A 1 419 ? 12.220 -14.766 -14.591 1.00 90.44 419 THR A N 1
ATOM 3359 C CA . THR A 1 419 ? 11.532 -16.072 -14.577 1.00 90.44 419 THR A CA 1
ATOM 3360 C C . THR A 1 419 ? 10.028 -15.931 -14.368 1.00 90.44 419 THR A C 1
ATOM 3362 O O . THR A 1 419 ? 9.256 -16.555 -15.088 1.00 90.44 419 THR A O 1
ATOM 3365 N N . VAL A 1 420 ? 9.597 -15.036 -13.477 1.00 89.31 420 VAL A N 1
ATOM 3366 C CA . VAL A 1 420 ? 8.178 -14.814 -13.163 1.00 89.31 420 VAL A CA 1
ATOM 3367 C C . VAL A 1 420 ? 7.417 -14.228 -14.356 1.00 89.31 420 VAL A C 1
ATOM 3369 O O . VAL A 1 420 ? 6.277 -14.617 -14.617 1.00 89.31 420 VAL A O 1
ATOM 3372 N N . LEU A 1 421 ? 8.031 -13.316 -15.117 1.00 87.25 421 LEU A N 1
ATOM 3373 C CA . LEU A 1 421 ? 7.405 -12.760 -16.320 1.00 87.25 421 LEU A CA 1
ATOM 3374 C C . LEU A 1 421 ? 7.304 -13.796 -17.449 1.00 87.25 421 LEU A C 1
ATOM 3376 O O . LEU A 1 421 ? 6.264 -13.867 -18.116 1.00 87.25 421 LEU A O 1
ATOM 3380 N N . MET A 1 422 ? 8.337 -14.624 -17.621 1.00 85.19 422 MET A N 1
ATOM 3381 C CA . MET A 1 422 ? 8.409 -15.634 -18.683 1.00 85.19 422 MET A CA 1
ATOM 3382 C C . MET A 1 422 ? 7.551 -16.876 -18.397 1.00 85.19 422 MET A C 1
ATOM 3384 O O . MET A 1 422 ? 7.024 -17.476 -19.332 1.00 85.19 422 MET A O 1
ATOM 3388 N N . ASP A 1 423 ? 7.363 -17.255 -17.130 1.00 85.31 423 ASP A N 1
ATOM 3389 C CA . ASP A 1 423 ? 6.688 -18.503 -16.759 1.00 85.31 423 ASP A CA 1
ATOM 3390 C C . ASP A 1 423 ? 5.184 -18.484 -17.130 1.00 85.31 423 ASP A C 1
ATOM 3392 O O . ASP A 1 423 ? 4.432 -17.613 -16.670 1.00 85.31 423 ASP A O 1
ATOM 3396 N N . PRO A 1 424 ? 4.698 -19.428 -17.960 1.00 80.44 424 PRO A N 1
ATOM 3397 C CA . PRO A 1 424 ? 3.300 -19.535 -18.360 1.00 80.44 424 PRO A CA 1
ATOM 3398 C C . PRO A 1 424 ? 2.383 -20.156 -17.296 1.00 80.44 424 PRO A C 1
ATOM 3400 O O . PRO A 1 424 ? 1.217 -20.396 -17.600 1.00 80.44 424 PRO A O 1
ATOM 3403 N N . ARG A 1 425 ? 2.841 -20.391 -16.071 1.00 81.44 425 ARG A N 1
ATOM 3404 C CA . ARG A 1 425 ? 1.997 -20.802 -14.937 1.00 81.44 425 ARG A CA 1
ATOM 3405 C C . ARG A 1 425 ? 1.608 -19.629 -14.048 1.00 81.44 425 ARG A C 1
ATOM 3407 O O . ARG A 1 425 ? 0.558 -19.637 -13.429 1.00 81.44 425 ARG A O 1
ATOM 3414 N N . VAL A 1 426 ? 2.409 -18.565 -14.063 1.00 84.06 426 VAL A N 1
ATOM 3415 C CA . VAL A 1 426 ? 2.174 -17.388 -13.224 1.00 84.06 426 VAL A CA 1
ATOM 3416 C C . VAL A 1 426 ? 0.930 -16.610 -13.719 1.00 84.06 426 VAL A C 1
ATOM 3418 O O . VAL A 1 426 ? 0.802 -16.352 -14.934 1.00 84.06 426 VAL A O 1
ATOM 3421 N N . PRO A 1 427 ? 0.030 -16.194 -12.808 1.00 85.00 427 PRO A N 1
ATOM 3422 C CA . PRO A 1 427 ? -1.194 -15.468 -13.082 1.00 85.00 427 PRO A CA 1
ATOM 3423 C C . PRO A 1 427 ? -0.898 -14.026 -13.478 1.00 85.00 427 PRO A C 1
ATOM 3425 O O . PRO A 1 427 ? 0.137 -13.431 -13.161 1.00 85.00 427 PRO A O 1
ATOM 3428 N N . THR A 1 428 ? -1.849 -13.430 -14.186 1.00 84.25 428 THR A N 1
ATOM 3429 C CA . THR A 1 428 ? -1.731 -12.071 -14.722 1.00 84.25 428 THR A CA 1
ATOM 3430 C C . THR A 1 428 ? -1.591 -11.009 -13.636 1.00 84.25 428 THR A C 1
ATOM 3432 O O . THR A 1 428 ? -0.859 -10.046 -13.853 1.00 84.25 428 THR A O 1
ATOM 3435 N N . TRP A 1 429 ? -2.220 -11.176 -12.465 1.00 85.94 429 TRP A N 1
ATOM 3436 C CA . TRP A 1 429 ? -2.107 -10.210 -11.365 1.00 85.94 429 TRP A CA 1
ATOM 3437 C C . TRP A 1 429 ? -0.664 -10.091 -10.853 1.00 85.94 429 TRP A C 1
ATOM 3439 O O . TRP A 1 429 ? -0.182 -8.976 -10.653 1.00 85.94 429 TRP A O 1
ATOM 3449 N N . GLN A 1 430 ? 0.055 -11.211 -10.714 1.00 88.50 430 GLN A N 1
ATOM 3450 C CA . GLN A 1 430 ? 1.438 -11.215 -10.235 1.00 88.50 430 GLN A CA 1
ATOM 3451 C C . GLN A 1 430 ? 2.375 -10.619 -11.286 1.00 88.50 430 GLN A C 1
ATOM 3453 O O . GLN A 1 430 ? 3.224 -9.790 -10.961 1.00 88.50 430 GLN A O 1
ATOM 3458 N N . LYS A 1 431 ? 2.174 -10.966 -12.563 1.00 87.69 431 LYS A N 1
ATOM 3459 C CA . LYS A 1 431 ? 2.929 -10.363 -13.672 1.00 87.69 431 LYS A CA 1
ATOM 3460 C C . LYS A 1 431 ? 2.728 -8.855 -13.749 1.00 87.69 431 LYS A C 1
ATOM 3462 O O . LYS A 1 431 ? 3.704 -8.142 -13.940 1.00 87.69 431 LYS A O 1
ATOM 3467 N N . ASN A 1 432 ? 1.501 -8.384 -13.529 1.00 88.38 432 ASN A N 1
ATOM 3468 C CA . ASN A 1 432 ? 1.179 -6.961 -13.508 1.00 88.38 432 ASN A CA 1
ATOM 3469 C C . ASN A 1 432 ? 1.924 -6.232 -12.376 1.00 88.38 432 ASN A C 1
ATOM 3471 O O . ASN A 1 432 ? 2.494 -5.165 -12.586 1.00 88.38 432 ASN A O 1
ATOM 3475 N N . ILE A 1 433 ? 1.982 -6.809 -11.172 1.00 91.06 433 ILE A N 1
ATOM 3476 C CA . ILE A 1 433 ? 2.750 -6.227 -10.056 1.00 91.06 433 ILE A CA 1
ATOM 3477 C C . ILE A 1 433 ? 4.235 -6.140 -10.408 1.00 91.06 433 ILE A C 1
ATOM 3479 O O . ILE A 1 433 ? 4.835 -5.078 -10.250 1.00 91.06 433 ILE A O 1
ATOM 3483 N N . VAL A 1 434 ? 4.812 -7.224 -10.933 1.00 92.38 434 VAL A N 1
ATOM 3484 C CA . VAL A 1 434 ? 6.230 -7.270 -11.313 1.00 92.38 434 VAL A CA 1
ATOM 3485 C C . VAL A 1 434 ? 6.535 -6.275 -12.435 1.00 92.38 434 VAL A C 1
ATOM 3487 O O . VAL A 1 434 ? 7.502 -5.525 -12.328 1.00 92.38 434 VAL A O 1
ATOM 3490 N N . SER A 1 435 ? 5.696 -6.183 -13.471 1.00 90.88 435 SER A N 1
ATOM 3491 C CA . SER A 1 435 ? 5.886 -5.212 -14.554 1.00 90.88 435 SER A CA 1
ATOM 3492 C C . SER A 1 435 ? 5.769 -3.768 -14.068 1.00 90.88 435 SER A C 1
ATOM 3494 O O . SER A 1 435 ? 6.540 -2.917 -14.508 1.00 90.88 435 SER A O 1
ATOM 3496 N N . ASN A 1 436 ? 4.838 -3.475 -13.153 1.00 90.25 436 ASN A N 1
ATOM 3497 C CA . ASN A 1 436 ? 4.693 -2.142 -12.564 1.00 90.25 436 ASN A CA 1
ATOM 3498 C C . ASN A 1 436 ? 5.886 -1.787 -11.664 1.00 90.25 436 ASN A C 1
ATOM 3500 O O . ASN A 1 436 ? 6.372 -0.657 -11.723 1.00 90.25 436 ASN A O 1
ATOM 3504 N N . GLY A 1 437 ? 6.388 -2.747 -10.882 1.00 91.12 437 GLY A N 1
ATOM 3505 C CA . GLY A 1 437 ? 7.569 -2.574 -10.036 1.00 91.12 437 GLY A CA 1
ATOM 3506 C C . GLY A 1 437 ? 8.842 -2.320 -10.845 1.00 91.12 437 GLY A C 1
ATOM 3507 O O . GLY A 1 437 ? 9.568 -1.371 -10.556 1.00 91.12 437 GLY A O 1
ATOM 3508 N N . ILE A 1 438 ? 9.063 -3.082 -11.923 1.00 92.50 438 ILE A N 1
ATOM 3509 C CA . ILE A 1 438 ? 10.176 -2.870 -12.867 1.00 92.50 438 ILE A CA 1
ATOM 3510 C C . ILE A 1 438 ? 10.131 -1.460 -13.455 1.00 92.50 438 ILE A C 1
ATOM 3512 O O . ILE A 1 438 ? 11.128 -0.743 -13.455 1.00 92.50 438 ILE A O 1
ATOM 3516 N N . GLN A 1 439 ? 8.960 -1.040 -13.932 1.00 89.81 439 GLN A N 1
ATOM 3517 C CA . GLN A 1 439 ? 8.768 0.292 -14.496 1.00 89.81 439 GLN A CA 1
ATOM 3518 C C . GLN A 1 439 ? 9.043 1.404 -13.470 1.00 89.81 439 GLN A C 1
ATOM 3520 O O . GLN A 1 439 ? 9.651 2.415 -13.819 1.00 89.81 439 GLN A O 1
ATOM 3525 N N . GLY A 1 440 ? 8.639 1.214 -12.210 1.00 88.94 440 GLY A N 1
ATOM 3526 C CA . GLY A 1 440 ? 8.978 2.116 -11.105 1.00 88.94 440 GLY A CA 1
ATOM 3527 C C . GLY A 1 440 ? 10.488 2.203 -10.860 1.00 88.94 440 GLY A C 1
ATOM 3528 O O . GLY A 1 440 ? 11.034 3.304 -10.813 1.00 88.94 440 GLY A O 1
ATOM 3529 N N . LEU A 1 441 ? 11.181 1.059 -10.804 1.00 90.06 441 LEU A N 1
ATOM 3530 C CA . LEU A 1 441 ? 12.637 1.003 -10.622 1.00 90.06 441 LEU A CA 1
ATOM 3531 C C . LEU A 1 441 ? 13.407 1.698 -11.747 1.00 90.06 441 LEU A C 1
ATOM 3533 O O . LEU A 1 441 ? 14.347 2.436 -11.471 1.00 90.06 441 LEU A O 1
ATOM 3537 N N . VAL A 1 442 ? 13.004 1.501 -13.004 1.00 89.88 442 VAL A N 1
ATOM 3538 C CA . VAL A 1 442 ? 13.639 2.148 -14.167 1.00 89.88 442 VAL A CA 1
ATOM 3539 C C . VAL A 1 442 ? 13.418 3.666 -14.145 1.00 89.88 442 VAL A C 1
ATOM 3541 O O . VAL A 1 442 ? 14.325 4.450 -14.443 1.00 89.88 442 VAL A O 1
ATOM 3544 N N . CYS A 1 443 ? 12.221 4.108 -13.750 1.00 87.31 443 CYS A N 1
ATOM 3545 C CA . CYS A 1 443 ? 11.938 5.528 -13.541 1.00 87.31 443 CYS A CA 1
ATOM 3546 C C . CYS A 1 443 ? 12.788 6.124 -12.411 1.00 87.31 443 CYS A C 1
ATOM 3548 O O . CYS A 1 443 ? 13.220 7.275 -12.527 1.00 87.31 443 CYS A O 1
ATOM 3550 N N . HIS A 1 444 ? 13.059 5.351 -11.356 1.00 85.69 444 HIS A N 1
ATOM 3551 C CA . HIS A 1 444 ? 13.937 5.751 -10.261 1.00 85.69 444 HIS A CA 1
ATOM 3552 C C . HIS A 1 444 ? 15.404 5.831 -10.712 1.00 85.69 444 HIS A C 1
ATOM 3554 O O . HIS A 1 444 ? 15.993 6.911 -10.748 1.00 85.69 444 HIS A O 1
ATOM 3560 N N . SER A 1 445 ? 15.979 4.709 -11.152 1.00 84.81 445 SER A N 1
ATOM 3561 C CA . SER A 1 445 ? 17.399 4.568 -11.477 1.00 84.81 445 SER A CA 1
ATOM 3562 C C . SER A 1 445 ? 17.630 4.001 -12.878 1.00 84.81 445 SER A C 1
ATOM 3564 O O . SER A 1 445 ? 17.009 3.029 -13.303 1.00 84.81 445 SER A O 1
ATOM 3566 N N . ALA A 1 446 ? 18.614 4.574 -13.572 1.00 84.88 446 ALA A N 1
ATOM 3567 C CA . ALA A 1 446 ? 19.060 4.122 -14.885 1.00 84.88 446 ALA A CA 1
ATOM 3568 C C . ALA A 1 446 ? 19.780 2.759 -14.853 1.00 84.88 446 ALA A C 1
ATOM 3570 O O . ALA A 1 446 ? 19.819 2.074 -15.874 1.00 84.88 446 ALA A O 1
ATOM 3571 N N . SER A 1 447 ? 20.318 2.342 -13.698 1.00 85.56 447 SER A N 1
ATOM 3572 C CA . SER A 1 447 ? 21.159 1.137 -13.543 1.00 85.56 447 SER A CA 1
ATOM 3573 C C . SER A 1 447 ? 20.456 -0.182 -13.888 1.00 85.56 447 SER A C 1
ATOM 3575 O O . SER A 1 447 ? 21.106 -1.198 -14.147 1.00 85.56 447 SER A O 1
ATOM 3577 N N . PHE A 1 448 ? 19.124 -0.180 -13.899 1.00 85.69 448 PHE A N 1
ATOM 3578 C CA . PHE A 1 448 ? 18.302 -1.343 -14.223 1.00 85.69 448 PHE A CA 1
ATOM 3579 C C . PHE A 1 448 ? 17.858 -1.395 -15.694 1.00 85.69 448 PHE A C 1
ATOM 3581 O O . PHE A 1 448 ? 17.309 -2.403 -16.139 1.00 85.69 448 PHE A O 1
ATOM 3588 N N . THR A 1 449 ? 18.087 -0.320 -16.452 1.00 86.69 449 THR A N 1
ATOM 3589 C CA . THR A 1 449 ? 17.503 -0.115 -17.786 1.00 86.69 449 THR A CA 1
ATOM 3590 C C . THR A 1 449 ? 17.890 -1.210 -18.775 1.00 86.69 449 THR A C 1
ATOM 3592 O O . THR A 1 449 ? 17.019 -1.738 -19.458 1.00 86.69 449 THR A O 1
ATOM 3595 N N . GLU A 1 450 ? 19.175 -1.563 -18.848 1.00 86.31 450 GLU A N 1
ATOM 3596 C CA . GLU A 1 450 ? 19.691 -2.558 -19.798 1.00 86.31 450 GLU A CA 1
ATOM 3597 C C . GLU A 1 450 ? 19.134 -3.958 -19.504 1.00 86.31 450 GLU A C 1
ATOM 3599 O O . GLU A 1 450 ? 18.488 -4.556 -20.360 1.00 86.31 450 GLU A O 1
ATOM 3604 N N . ALA A 1 451 ? 19.243 -4.415 -18.253 1.00 88.31 451 ALA A N 1
ATOM 3605 C CA . ALA A 1 451 ? 18.768 -5.736 -17.841 1.00 88.31 451 ALA A CA 1
ATOM 3606 C C . ALA A 1 451 ? 17.260 -5.932 -18.088 1.00 88.31 451 ALA A C 1
ATOM 3608 O O . ALA A 1 451 ? 16.828 -6.989 -18.554 1.00 88.31 451 ALA A O 1
ATOM 3609 N N . PHE A 1 452 ? 16.441 -4.914 -17.801 1.00 90.75 452 PHE A N 1
ATOM 3610 C CA . PHE A 1 452 ? 15.000 -4.996 -18.041 1.00 90.75 452 PHE A CA 1
ATOM 3611 C C . PHE A 1 452 ? 14.607 -4.751 -19.503 1.00 90.75 452 PHE A C 1
ATOM 3613 O O . PHE A 1 452 ? 13.572 -5.267 -19.929 1.00 90.75 452 PHE A O 1
ATOM 3620 N N . ARG A 1 453 ? 15.424 -4.036 -20.295 1.00 88.88 453 ARG A N 1
ATOM 3621 C CA . ARG A 1 453 ? 15.239 -3.938 -21.753 1.00 88.88 453 ARG A CA 1
ATOM 3622 C C . ARG A 1 453 ? 15.411 -5.307 -22.399 1.00 88.88 453 ARG A C 1
ATOM 3624 O O . ARG A 1 453 ? 14.515 -5.733 -23.123 1.00 88.88 453 ARG A O 1
ATOM 3631 N N . ASP A 1 454 ? 16.487 -6.016 -22.069 1.00 87.00 454 ASP A N 1
ATOM 3632 C CA . ASP A 1 454 ? 16.744 -7.366 -22.581 1.00 87.00 454 ASP A CA 1
ATOM 3633 C C . ASP A 1 454 ? 15.619 -8.328 -22.183 1.00 87.00 454 ASP A C 1
ATOM 3635 O O . ASP A 1 454 ? 15.093 -9.066 -23.016 1.00 87.00 454 ASP A O 1
ATOM 3639 N N . CYS A 1 455 ? 15.157 -8.248 -20.930 1.00 87.00 455 CYS A N 1
ATOM 3640 C CA . CYS A 1 455 ? 14.006 -9.022 -20.467 1.00 87.00 455 CYS A CA 1
ATOM 3641 C C . CYS A 1 455 ? 12.732 -8.727 -21.281 1.00 87.00 455 CYS A C 1
ATOM 3643 O O . CYS A 1 455 ? 12.010 -9.658 -21.638 1.00 87.00 455 CYS A O 1
ATOM 3645 N N . ALA A 1 456 ? 12.454 -7.461 -21.607 1.00 86.56 456 ALA A N 1
ATOM 3646 C CA . ALA A 1 456 ? 11.303 -7.085 -22.429 1.00 86.56 456 ALA A CA 1
ATOM 3647 C C . ALA A 1 456 ? 11.424 -7.581 -23.880 1.00 86.56 456 ALA A C 1
ATOM 3649 O O . ALA A 1 456 ? 10.437 -8.036 -24.459 1.00 86.56 456 ALA A O 1
ATOM 3650 N N . VAL A 1 457 ? 12.630 -7.548 -24.453 1.00 85.38 457 VAL A N 1
ATOM 3651 C CA . VAL A 1 457 ? 12.895 -8.056 -25.806 1.00 85.38 457 VAL A CA 1
ATOM 3652 C C . VAL A 1 457 ? 12.722 -9.573 -25.878 1.00 85.38 457 VAL A C 1
ATOM 3654 O O . VAL A 1 457 ? 12.171 -10.074 -26.854 1.00 85.38 457 VAL A O 1
ATOM 3657 N N . GLU A 1 458 ? 13.131 -10.312 -24.849 1.00 85.50 458 GLU A N 1
ATOM 3658 C CA . GLU A 1 458 ? 12.876 -11.755 -24.762 1.00 85.50 458 GLU A CA 1
ATOM 3659 C C . GLU A 1 458 ? 11.385 -12.073 -24.560 1.00 85.50 458 GLU A C 1
ATOM 3661 O O . GLU A 1 458 ? 10.864 -13.039 -25.123 1.00 85.50 458 GLU A O 1
ATOM 3666 N N . LEU A 1 459 ? 10.654 -11.237 -23.814 1.00 81.81 459 LEU A N 1
ATOM 3667 C CA . LEU A 1 459 ? 9.198 -11.363 -23.688 1.00 81.81 459 LEU A CA 1
ATOM 3668 C C . LEU A 1 459 ? 8.493 -11.200 -25.041 1.00 81.81 459 LEU A C 1
ATOM 3670 O O . LEU A 1 459 ? 7.485 -11.869 -25.284 1.00 81.81 459 LEU A O 1
ATOM 3674 N N . PHE A 1 460 ? 9.038 -10.386 -25.953 1.00 81.06 460 PHE A N 1
ATOM 3675 C CA . PHE A 1 460 ? 8.531 -10.302 -27.323 1.00 81.06 460 PHE A CA 1
ATOM 3676 C C . PHE A 1 460 ? 8.666 -11.601 -28.100 1.00 81.06 460 PHE A C 1
ATOM 3678 O O . PHE A 1 460 ? 7.920 -11.762 -29.049 1.00 81.06 460 PHE A O 1
ATOM 3685 N N . ASP A 1 461 ? 9.539 -12.536 -27.727 1.00 78.81 461 ASP A N 1
ATOM 3686 C CA . ASP A 1 461 ? 9.637 -13.821 -28.425 1.00 78.81 461 ASP A CA 1
ATOM 3687 C C . ASP A 1 461 ? 8.539 -14.805 -27.954 1.00 78.81 461 ASP A C 1
ATOM 3689 O O . ASP A 1 461 ? 8.130 -15.694 -28.699 1.00 78.81 461 ASP A O 1
ATOM 3693 N N . THR A 1 462 ? 7.971 -14.605 -26.755 1.00 74.19 462 THR A N 1
ATOM 3694 C CA . THR A 1 462 ? 6.939 -15.487 -26.156 1.00 74.19 462 THR A CA 1
ATOM 3695 C C . THR A 1 462 ? 5.495 -14.994 -26.328 1.00 74.19 462 THR A C 1
ATOM 3697 O O . THR A 1 462 ? 4.544 -15.647 -25.891 1.00 74.19 462 THR A O 1
ATOM 3700 N N . TYR A 1 463 ? 5.300 -13.870 -27.020 1.00 70.12 463 TYR A N 1
ATOM 3701 C CA . TYR A 1 463 ? 4.002 -13.211 -27.229 1.00 70.12 463 TYR A CA 1
ATOM 3702 C C . TYR A 1 463 ? 2.903 -14.084 -27.853 1.00 70.12 463 TYR A C 1
ATOM 3704 O O . TYR A 1 463 ? 1.721 -13.829 -27.620 1.00 70.12 463 TYR A O 1
ATOM 3712 N N . GLN A 1 464 ? 3.271 -15.084 -28.662 1.00 67.56 464 GLN A N 1
ATOM 3713 C CA . GLN A 1 464 ? 2.312 -15.948 -29.359 1.00 67.56 464 GLN A CA 1
ATOM 3714 C C . GLN A 1 464 ? 1.498 -16.798 -28.378 1.00 67.56 464 GLN A C 1
ATOM 3716 O O . GLN A 1 464 ? 0.353 -17.142 -28.663 1.00 67.56 464 GLN A O 1
ATOM 3721 N N . LEU A 1 465 ? 2.072 -17.100 -27.210 1.00 67.62 465 LEU A N 1
ATOM 3722 C CA . LEU A 1 465 ? 1.460 -17.961 -26.203 1.00 67.62 465 LEU A CA 1
ATOM 3723 C C . LEU A 1 465 ? 0.433 -17.215 -25.343 1.00 67.62 465 LEU A C 1
ATOM 3725 O O . LEU A 1 465 ? -0.564 -17.813 -24.944 1.00 67.62 465 LEU A O 1
ATOM 3729 N N . ARG A 1 466 ? 0.641 -15.919 -25.052 1.00 66.62 466 ARG A N 1
ATOM 3730 C CA . ARG A 1 466 ? -0.285 -15.112 -24.236 1.00 66.62 466 ARG A CA 1
ATOM 3731 C C . ARG A 1 466 ? -0.366 -13.648 -24.705 1.00 66.62 466 ARG A C 1
ATOM 3733 O O . ARG A 1 466 ? 0.542 -12.866 -24.417 1.00 66.62 466 ARG A O 1
ATOM 3740 N N . PRO A 1 467 ? -1.492 -13.216 -25.302 1.00 66.62 467 PRO A N 1
ATOM 3741 C CA . PRO A 1 467 ? -1.630 -11.863 -25.840 1.00 66.62 467 PRO A CA 1
ATOM 3742 C C . PRO A 1 467 ? -1.670 -10.758 -24.782 1.00 66.62 467 PRO A C 1
ATOM 3744 O O . PRO A 1 467 ? -1.154 -9.666 -25.009 1.00 66.62 467 PRO A O 1
ATOM 3747 N N . ASN A 1 468 ? -2.189 -11.053 -23.588 1.00 68.00 468 ASN A N 1
ATOM 3748 C CA . ASN A 1 468 ? -2.284 -10.079 -22.496 1.00 68.00 468 ASN A CA 1
ATOM 3749 C C . ASN A 1 468 ? -0.909 -9.647 -21.953 1.00 68.00 468 ASN A C 1
ATOM 3751 O O . ASN A 1 468 ? -0.824 -8.648 -21.249 1.00 68.00 468 ASN A O 1
ATOM 3755 N N . HIS A 1 469 ? 0.170 -10.380 -22.254 1.00 76.19 469 HIS A N 1
ATOM 3756 C CA . HIS A 1 469 ? 1.525 -10.001 -21.839 1.00 76.19 469 HIS A CA 1
ATOM 3757 C C . HIS A 1 469 ? 2.161 -8.951 -22.739 1.00 76.19 469 HIS A C 1
ATOM 3759 O O . HIS A 1 469 ? 3.103 -8.286 -22.315 1.00 76.19 469 HIS A O 1
ATOM 3765 N N . LEU A 1 470 ? 1.654 -8.792 -23.964 1.00 79.19 470 LEU A N 1
ATOM 3766 C CA . LEU A 1 470 ? 2.221 -7.853 -24.920 1.00 79.19 470 LEU A CA 1
ATOM 3767 C C . LEU A 1 470 ? 2.157 -6.417 -24.391 1.00 79.19 470 LEU A C 1
ATOM 3769 O O . LEU A 1 470 ? 3.121 -5.673 -24.544 1.00 79.19 470 LEU A O 1
ATOM 3773 N N . SER A 1 471 ? 1.057 -6.040 -23.733 1.00 81.25 471 SER A N 1
ATOM 3774 C CA . SER A 1 471 ? 0.921 -4.712 -23.132 1.00 81.25 471 SER A CA 1
ATOM 3775 C C . SER A 1 471 ? 1.965 -4.476 -22.038 1.00 81.25 471 SER A C 1
ATOM 3777 O O . SER A 1 471 ? 2.636 -3.451 -22.056 1.00 81.25 471 SER A O 1
ATOM 3779 N N . MET A 1 472 ? 2.172 -5.449 -21.147 1.00 84.44 472 MET A N 1
ATOM 3780 C CA . MET A 1 472 ? 3.178 -5.373 -20.080 1.00 84.44 472 MET A CA 1
ATOM 3781 C C . MET A 1 472 ? 4.609 -5.310 -20.635 1.00 84.44 472 MET A C 1
ATOM 3783 O O . MET A 1 472 ? 5.423 -4.513 -20.175 1.00 84.44 472 MET A O 1
ATOM 3787 N N . ALA A 1 473 ? 4.928 -6.121 -21.648 1.00 85.88 473 ALA A N 1
ATOM 3788 C CA . ALA A 1 473 ? 6.251 -6.124 -22.270 1.00 85.88 473 ALA A CA 1
ATOM 3789 C C . ALA A 1 473 ? 6.538 -4.801 -22.998 1.00 85.88 473 ALA A C 1
ATOM 3791 O O . ALA A 1 473 ? 7.612 -4.223 -22.835 1.00 85.88 473 ALA A O 1
ATOM 3792 N N . LEU A 1 474 ? 5.562 -4.281 -23.753 1.00 85.69 474 LEU A N 1
ATOM 3793 C CA . LEU A 1 474 ? 5.679 -2.991 -24.432 1.00 85.69 474 LEU A CA 1
ATOM 3794 C C . LEU A 1 474 ? 5.807 -1.831 -23.438 1.00 85.69 474 LEU A C 1
ATOM 3796 O O . LEU A 1 474 ? 6.606 -0.927 -23.677 1.00 85.69 474 LEU A O 1
ATOM 3800 N N . SER A 1 475 ? 5.064 -1.835 -22.325 1.00 87.50 475 SER A N 1
ATOM 3801 C CA . SER A 1 475 ? 5.159 -0.757 -21.334 1.00 87.50 475 SER A CA 1
ATOM 3802 C C . SER A 1 475 ? 6.510 -0.734 -20.618 1.00 87.50 475 SER A C 1
ATOM 3804 O O . SER A 1 475 ? 7.108 0.341 -20.487 1.00 87.50 475 SER A O 1
ATOM 3806 N N . VAL A 1 476 ? 7.047 -1.901 -20.241 1.00 89.25 476 VAL A N 1
ATOM 3807 C CA . VAL A 1 476 ? 8.418 -2.030 -19.714 1.00 89.25 476 VAL A CA 1
ATOM 3808 C C . VAL A 1 476 ? 9.437 -1.555 -20.752 1.00 89.25 476 VAL A C 1
ATOM 3810 O O . VAL A 1 476 ? 10.260 -0.693 -20.441 1.00 89.25 476 VAL A O 1
ATOM 3813 N N . TYR A 1 477 ? 9.338 -2.036 -21.995 1.00 89.44 477 TYR A N 1
ATOM 3814 C CA . TYR A 1 477 ? 10.252 -1.668 -23.077 1.00 89.44 477 TYR A CA 1
ATOM 3815 C C . TYR A 1 477 ? 10.283 -0.156 -23.322 1.00 89.44 477 TYR A C 1
ATOM 3817 O O . TYR A 1 477 ? 11.351 0.451 -23.284 1.00 89.44 477 TYR A O 1
ATOM 3825 N N . PHE A 1 478 ? 9.123 0.487 -23.505 1.00 87.00 478 PHE A N 1
ATOM 3826 C CA . PHE A 1 478 ? 9.068 1.934 -23.718 1.00 87.00 478 PHE A CA 1
ATOM 3827 C C . PHE A 1 478 ? 9.654 2.705 -22.539 1.00 87.00 478 PHE A C 1
ATOM 3829 O O . PHE A 1 478 ? 10.400 3.659 -22.755 1.00 87.00 478 PHE A O 1
ATOM 3836 N N . THR A 1 479 ? 9.370 2.287 -21.305 1.00 88.38 479 THR A N 1
ATOM 3837 C CA . THR A 1 479 ? 9.925 2.935 -20.110 1.00 88.38 479 THR A CA 1
ATOM 3838 C C . THR A 1 479 ? 11.454 2.854 -20.099 1.00 88.38 479 THR A C 1
ATOM 3840 O O . THR A 1 479 ? 12.108 3.887 -19.940 1.00 88.38 479 THR A O 1
ATOM 3843 N N . CYS A 1 480 ? 12.031 1.676 -20.369 1.00 88.62 480 CYS A N 1
ATOM 3844 C CA . CYS A 1 480 ? 13.481 1.498 -20.491 1.00 88.62 480 CYS A CA 1
ATOM 3845 C C . CYS A 1 480 ? 14.077 2.358 -21.605 1.00 88.62 480 CYS A C 1
ATOM 3847 O O . CYS A 1 480 ? 15.079 3.045 -21.406 1.00 88.62 480 CYS A O 1
ATOM 3849 N N . VAL A 1 481 ? 13.450 2.368 -22.780 1.00 85.31 481 VAL A N 1
ATOM 3850 C CA . VAL A 1 481 ? 13.997 3.105 -23.912 1.00 85.31 481 VAL A CA 1
ATOM 3851 C C . VAL A 1 481 ? 13.946 4.612 -23.665 1.00 85.31 481 VAL A C 1
ATOM 3853 O O . VAL A 1 481 ? 14.971 5.278 -23.793 1.00 85.31 481 VAL A O 1
ATOM 3856 N N . TYR A 1 482 ? 12.816 5.167 -23.223 1.00 86.38 482 TYR A N 1
ATOM 3857 C CA . TYR A 1 482 ? 12.733 6.595 -22.905 1.00 86.38 482 TYR A CA 1
ATOM 3858 C C . TYR A 1 482 ? 13.702 7.019 -21.796 1.00 86.38 482 TYR A C 1
ATOM 3860 O O . TYR A 1 482 ? 14.216 8.143 -21.848 1.00 86.38 482 TYR A O 1
ATOM 3868 N N . ARG A 1 483 ? 13.987 6.130 -20.834 1.00 86.56 483 ARG A N 1
ATOM 3869 C CA . ARG A 1 483 ? 15.023 6.341 -19.815 1.00 86.56 483 ARG A CA 1
ATOM 3870 C C . ARG A 1 483 ? 16.414 6.403 -20.439 1.00 86.56 483 ARG A C 1
ATOM 3872 O O . ARG A 1 483 ? 17.110 7.397 -20.249 1.00 86.56 483 ARG A O 1
ATOM 3879 N N . SER A 1 484 ? 16.760 5.427 -21.281 1.00 82.75 484 SER A N 1
ATOM 3880 C CA . SER A 1 484 ? 18.054 5.386 -21.975 1.00 82.75 484 SER A CA 1
ATOM 3881 C C . SER A 1 484 ? 18.314 6.629 -22.838 1.00 82.75 484 SER A C 1
ATOM 3883 O O . SER A 1 484 ? 19.420 7.154 -22.817 1.00 82.75 484 SER A O 1
ATOM 3885 N N . ILE A 1 485 ? 17.296 7.177 -23.520 1.00 80.19 485 ILE A N 1
ATOM 3886 C CA . ILE A 1 485 ? 17.422 8.408 -24.332 1.00 80.19 485 ILE A CA 1
ATOM 3887 C C . ILE A 1 485 ? 17.725 9.629 -23.463 1.00 80.19 485 ILE A C 1
ATOM 3889 O O . ILE A 1 485 ? 18.396 10.563 -23.898 1.00 80.19 485 ILE A O 1
ATOM 3893 N N . GLN A 1 486 ? 17.168 9.678 -22.253 1.00 79.69 486 GLN A N 1
ATOM 3894 C CA . GLN A 1 486 ? 17.412 10.799 -21.356 1.00 79.69 486 GLN A CA 1
ATOM 3895 C C . GLN A 1 486 ? 18.843 10.787 -20.813 1.00 79.69 486 GLN A C 1
ATOM 3897 O O . GLN A 1 486 ? 19.456 11.854 -20.728 1.00 79.69 486 GLN A O 1
ATOM 3902 N N . ASP A 1 487 ? 19.353 9.609 -20.459 1.00 71.12 487 ASP A N 1
ATOM 3903 C CA . ASP A 1 487 ? 20.681 9.470 -19.863 1.00 71.12 487 ASP A CA 1
ATOM 3904 C C . ASP A 1 487 ? 21.788 9.497 -20.941 1.00 71.12 487 ASP A C 1
ATOM 3906 O O . ASP A 1 487 ? 22.797 10.188 -20.773 1.00 71.12 487 ASP A O 1
ATOM 3910 N N . ASN A 1 488 ? 21.558 8.884 -22.111 1.00 64.62 488 ASN A N 1
ATOM 3911 C CA . ASN A 1 488 ? 22.488 8.890 -23.244 1.00 64.62 488 ASN A CA 1
ATOM 3912 C C . ASN A 1 488 ? 22.135 9.986 -24.260 1.00 64.62 488 ASN A C 1
ATOM 3914 O O . ASN A 1 488 ? 21.275 9.834 -25.123 1.00 64.62 488 ASN A O 1
ATOM 3918 N N . ARG A 1 489 ? 22.877 11.102 -24.226 1.00 53.97 489 ARG A N 1
ATOM 3919 C CA . ARG A 1 489 ? 22.704 12.217 -25.184 1.00 53.97 489 ARG A CA 1
ATOM 3920 C C . ARG A 1 489 ? 23.098 11.871 -26.630 1.00 53.97 489 ARG A C 1
ATOM 3922 O O . ARG A 1 489 ? 22.762 12.633 -27.537 1.00 53.97 489 ARG A O 1
ATOM 3929 N N . ARG A 1 490 ? 23.839 10.777 -26.852 1.00 55.34 490 ARG A N 1
ATOM 3930 C CA . ARG A 1 490 ? 24.217 10.244 -28.172 1.00 55.34 490 ARG A CA 1
ATOM 3931 C C . ARG A 1 490 ? 24.317 8.723 -28.092 1.00 55.34 490 ARG A C 1
ATOM 3933 O O . ARG A 1 490 ? 25.206 8.221 -27.417 1.00 55.34 490 ARG A O 1
ATOM 3940 N N . PHE A 1 491 ? 23.433 8.024 -28.794 1.00 62.59 491 PHE A N 1
ATOM 3941 C CA . PHE A 1 491 ? 23.558 6.585 -28.998 1.00 62.59 491 PHE A CA 1
ATOM 3942 C C . PHE A 1 491 ? 24.728 6.284 -29.935 1.00 62.59 491 PHE A C 1
ATOM 3944 O O . PHE A 1 491 ? 24.954 6.995 -30.920 1.00 62.59 491 PHE A O 1
ATOM 3951 N N . SER A 1 492 ? 25.469 5.228 -29.629 1.00 63.59 492 SER A N 1
ATOM 3952 C CA . SER A 1 492 ? 26.446 4.645 -30.541 1.00 63.59 492 SER A CA 1
ATOM 3953 C C . SER A 1 492 ? 25.745 4.035 -31.762 1.00 63.59 492 SER A C 1
ATOM 3955 O O . SER A 1 492 ? 24.574 3.658 -31.710 1.00 63.59 492 SER A O 1
ATOM 3957 N N . GLN A 1 493 ? 26.460 3.906 -32.884 1.00 63.50 493 GLN A N 1
ATOM 3958 C CA . GLN A 1 493 ? 25.925 3.233 -34.078 1.00 63.50 493 GLN A CA 1
ATOM 3959 C C . GLN A 1 493 ? 25.483 1.789 -33.781 1.00 63.50 493 GLN A C 1
ATOM 3961 O O . GLN A 1 493 ? 24.469 1.348 -34.308 1.00 63.50 493 GLN A O 1
ATOM 3966 N N . GLN A 1 494 ? 26.182 1.094 -32.878 1.00 65.88 494 GLN A N 1
ATOM 3967 C CA . GLN A 1 494 ? 25.838 -0.269 -32.463 1.00 65.88 494 GLN A CA 1
ATOM 3968 C C . GLN A 1 494 ? 24.511 -0.331 -31.694 1.00 65.88 494 GLN A C 1
ATOM 3970 O O . GLN A 1 494 ? 23.693 -1.201 -31.973 1.00 65.88 494 GLN A O 1
ATOM 3975 N N . GLU A 1 495 ? 24.257 0.606 -30.777 1.00 67.44 495 GLU A N 1
ATOM 3976 C CA . GLU A 1 495 ? 22.968 0.692 -30.073 1.00 67.44 495 GLU A CA 1
ATOM 3977 C C . GLU A 1 495 ? 21.832 1.041 -31.039 1.00 67.44 495 GLU A C 1
ATOM 3979 O O . GLU A 1 495 ? 20.752 0.466 -30.961 1.00 67.44 495 GLU A O 1
ATOM 3984 N N . MET A 1 496 ? 22.081 1.936 -32.001 1.00 66.19 496 MET A N 1
ATOM 3985 C CA . MET A 1 496 ? 21.096 2.260 -33.035 1.00 66.19 496 MET A CA 1
ATOM 3986 C C . MET A 1 496 ? 20.748 1.040 -33.894 1.00 66.19 496 MET A C 1
ATOM 3988 O O . MET A 1 496 ? 19.578 0.849 -34.220 1.00 66.19 496 MET A O 1
ATOM 3992 N N . ASP A 1 497 ? 21.722 0.197 -34.233 1.00 68.31 497 ASP A N 1
ATOM 3993 C CA . ASP A 1 497 ? 21.480 -1.049 -34.965 1.00 68.31 497 ASP A CA 1
ATOM 3994 C C . ASP A 1 497 ? 20.738 -2.091 -34.113 1.00 68.31 497 ASP A C 1
ATOM 3996 O O . ASP A 1 497 ? 19.855 -2.783 -34.625 1.00 68.31 497 ASP A O 1
ATOM 4000 N N . GLN A 1 498 ? 21.015 -2.165 -32.808 1.00 74.75 498 GLN A N 1
ATOM 4001 C CA . GLN A 1 498 ? 20.242 -2.992 -31.874 1.00 74.75 498 GLN A CA 1
ATOM 4002 C C . GLN A 1 498 ? 18.782 -2.534 -31.800 1.00 74.75 498 GLN A C 1
ATOM 4004 O O . GLN A 1 498 ? 17.880 -3.353 -31.982 1.00 74.75 498 GLN A O 1
ATOM 4009 N N . PHE A 1 499 ? 18.530 -1.230 -31.646 1.00 70.19 499 PHE A N 1
ATOM 4010 C CA . PHE A 1 499 ? 17.170 -0.690 -31.657 1.00 70.19 499 PHE A CA 1
ATOM 4011 C C . PHE A 1 499 ? 16.440 -1.007 -32.962 1.00 70.19 499 PHE A C 1
ATOM 4013 O O . PHE A 1 499 ? 15.252 -1.309 -32.925 1.00 70.19 499 PHE A O 1
ATOM 4020 N N . ARG A 1 500 ? 17.126 -1.014 -34.116 1.00 67.81 500 ARG A N 1
ATOM 4021 C CA . ARG A 1 500 ? 16.520 -1.434 -35.395 1.00 67.81 500 ARG A CA 1
ATOM 4022 C C . ARG A 1 500 ? 16.069 -2.891 -35.374 1.00 67.81 500 ARG A C 1
ATOM 4024 O O . ARG A 1 500 ? 14.982 -3.194 -35.864 1.00 67.81 500 ARG A O 1
ATOM 4031 N N . GLN A 1 501 ? 16.880 -3.786 -34.817 1.00 72.38 501 GLN A N 1
ATOM 4032 C CA . GLN A 1 501 ? 16.550 -5.210 -34.725 1.00 72.38 501 GLN A CA 1
ATOM 4033 C C . GLN A 1 501 ? 15.395 -5.464 -33.751 1.00 72.38 501 GLN A C 1
ATOM 4035 O O . GLN A 1 501 ? 14.444 -6.168 -34.094 1.00 72.38 501 GLN A O 1
ATOM 4040 N N . GLU A 1 502 ? 15.439 -4.849 -32.568 1.00 74.62 502 GLU A N 1
ATOM 4041 C CA . GLU A 1 502 ? 14.354 -4.896 -31.578 1.00 74.62 502 GLU A CA 1
ATOM 4042 C C . GLU A 1 502 ? 13.049 -4.367 -32.179 1.00 74.62 502 GLU A C 1
ATOM 4044 O O . GLU A 1 502 ? 11.978 -4.957 -32.040 1.00 74.62 502 GLU A O 1
ATOM 4049 N N . PHE A 1 503 ? 13.151 -3.280 -32.933 1.00 69.56 503 PHE A N 1
ATOM 4050 C CA . PHE A 1 503 ? 12.024 -2.657 -33.585 1.00 69.56 503 PHE A CA 1
ATOM 4051 C C . PHE A 1 503 ? 11.406 -3.537 -34.694 1.00 69.56 503 PHE A C 1
ATOM 4053 O O . PHE A 1 503 ? 10.179 -3.655 -34.789 1.00 69.56 503 PHE A O 1
ATOM 4060 N N . GLN A 1 504 ? 12.228 -4.241 -35.479 1.00 68.12 504 GLN A N 1
ATOM 4061 C CA . GLN A 1 504 ? 11.738 -5.238 -36.435 1.00 68.12 504 GLN A CA 1
ATOM 4062 C C . GLN A 1 504 ? 10.980 -6.373 -35.732 1.00 68.12 504 GLN A C 1
ATOM 4064 O O . GLN A 1 504 ? 9.962 -6.836 -36.251 1.00 68.12 504 GLN A O 1
ATOM 4069 N N . LYS A 1 505 ? 11.426 -6.797 -34.538 1.00 72.06 505 LYS A N 1
ATOM 4070 C CA . LYS A 1 505 ? 10.670 -7.766 -33.733 1.00 72.06 505 LYS A CA 1
ATOM 4071 C C . LYS A 1 505 ? 9.290 -7.216 -33.394 1.00 72.06 505 LYS A C 1
ATOM 4073 O O . LYS A 1 505 ? 8.315 -7.898 -33.683 1.00 72.06 505 LYS A O 1
ATOM 4078 N N . ILE A 1 506 ? 9.200 -5.981 -32.887 1.00 72.06 506 ILE A N 1
ATOM 4079 C CA . ILE A 1 506 ? 7.923 -5.325 -32.555 1.00 72.06 506 ILE A CA 1
ATOM 4080 C C . ILE A 1 506 ? 6.985 -5.329 -33.768 1.00 72.06 506 ILE A C 1
ATOM 4082 O O . ILE A 1 506 ? 5.842 -5.759 -33.644 1.00 72.06 506 ILE A O 1
ATOM 4086 N N . LEU A 1 507 ? 7.456 -4.939 -34.955 1.00 66.12 507 LEU A N 1
ATOM 4087 C CA . LEU A 1 507 ? 6.649 -4.965 -36.185 1.00 66.12 507 LEU A CA 1
ATOM 4088 C C . LEU A 1 507 ? 6.119 -6.349 -36.554 1.00 66.12 507 LEU A C 1
ATOM 4090 O O . LEU A 1 507 ? 4.977 -6.468 -37.005 1.00 66.12 507 LEU A O 1
ATOM 4094 N N . ASN A 1 508 ? 6.931 -7.387 -36.359 1.00 67.25 508 ASN A N 1
ATOM 4095 C CA . ASN A 1 508 ? 6.503 -8.762 -36.583 1.00 67.25 508 ASN A CA 1
ATOM 4096 C C . ASN A 1 508 ? 5.409 -9.177 -35.580 1.00 67.25 508 ASN A C 1
ATOM 4098 O O . ASN A 1 508 ? 4.535 -9.959 -35.936 1.00 67.25 508 ASN A O 1
ATOM 4102 N N . LEU A 1 509 ? 5.383 -8.621 -34.361 1.00 67.06 509 LEU A N 1
ATOM 4103 C CA . LEU A 1 509 ? 4.262 -8.828 -33.428 1.00 67.06 509 LEU A CA 1
ATOM 4104 C C . LEU A 1 509 ? 2.969 -8.226 -33.991 1.00 67.06 509 LEU A C 1
ATOM 4106 O O . LEU A 1 509 ? 1.900 -8.825 -33.886 1.00 67.06 509 LEU A O 1
ATOM 4110 N N . PHE A 1 510 ? 3.052 -7.049 -34.619 1.00 62.28 510 PHE A N 1
ATOM 4111 C CA . PHE A 1 510 ? 1.884 -6.358 -35.172 1.00 62.28 510 PHE A CA 1
ATOM 4112 C C . PHE A 1 510 ? 1.250 -7.075 -36.353 1.00 62.28 510 PHE A C 1
ATOM 4114 O O . PHE A 1 510 ? 0.030 -6.998 -36.492 1.00 62.28 510 PHE A O 1
ATOM 4121 N N . SER A 1 511 ? 2.033 -7.792 -37.168 1.00 58.97 511 SER A N 1
ATOM 4122 C CA . SER A 1 511 ? 1.473 -8.592 -38.264 1.00 58.97 511 SER A CA 1
ATOM 4123 C C . SER A 1 511 ? 0.503 -9.654 -37.751 1.00 58.97 511 SER A C 1
ATOM 4125 O O . SER A 1 511 ? -0.565 -9.855 -38.333 1.00 58.97 511 SER A O 1
ATOM 4127 N N . TYR A 1 512 ? 0.821 -10.245 -36.600 1.00 59.38 512 TYR A N 1
ATOM 4128 C CA . TYR A 1 512 ? 0.023 -11.284 -35.965 1.00 59.38 512 TYR A CA 1
ATOM 4129 C C . TYR A 1 512 ? -1.293 -10.765 -35.363 1.00 59.38 512 TYR A C 1
ATOM 4131 O O . TYR A 1 512 ? -2.317 -11.440 -35.437 1.00 59.38 512 TYR A O 1
ATOM 4139 N N . TYR A 1 513 ? -1.308 -9.558 -34.785 1.00 59.94 513 TYR A N 1
ATOM 4140 C CA . TYR A 1 513 ? -2.493 -9.045 -34.081 1.00 59.94 513 TYR A CA 1
ATOM 4141 C C . TYR A 1 513 ? -3.559 -8.408 -34.972 1.00 59.94 513 TYR A C 1
ATOM 4143 O O . TYR A 1 513 ? -4.605 -8.053 -34.426 1.00 59.94 513 TYR A O 1
ATOM 4151 N N . THR A 1 514 ? -3.314 -8.261 -36.287 1.00 53.31 514 THR A N 1
ATOM 4152 C CA . THR A 1 514 ? -4.054 -7.446 -37.293 1.00 53.31 514 THR A CA 1
ATOM 4153 C C . THR A 1 514 ? -5.589 -7.493 -37.231 1.00 53.31 514 THR A C 1
ATOM 4155 O O . THR A 1 514 ? -6.254 -6.575 -37.705 1.00 53.31 514 THR A O 1
ATOM 4158 N N . LEU A 1 515 ? -6.162 -8.511 -36.590 1.00 48.34 515 LEU A N 1
ATOM 4159 C CA . LEU A 1 515 ? -7.596 -8.759 -36.450 1.00 48.34 515 LEU A CA 1
ATOM 4160 C C . LEU A 1 515 ? -8.261 -8.172 -35.183 1.00 48.34 515 LEU A C 1
ATOM 4162 O O . LEU A 1 515 ? -9.487 -8.226 -35.082 1.00 48.34 515 LEU A O 1
ATOM 4166 N N . LYS A 1 516 ? -7.521 -7.620 -34.206 1.00 54.66 516 LYS A N 1
ATOM 4167 C CA . LYS A 1 516 ? -8.097 -7.160 -32.921 1.00 54.66 516 LYS A CA 1
ATOM 4168 C C . LYS A 1 516 ? -8.147 -5.635 -32.773 1.00 54.66 516 LYS A C 1
ATOM 4170 O O . LYS A 1 516 ? -7.160 -4.936 -32.993 1.00 54.66 516 LYS A O 1
ATOM 4175 N N . SER A 1 517 ? -9.274 -5.123 -32.262 1.00 56.56 517 SER A N 1
ATOM 4176 C CA . SER A 1 517 ? -9.482 -3.713 -31.864 1.00 56.56 517 SER A CA 1
ATOM 4177 C C . SER A 1 517 ? -8.437 -3.185 -30.869 1.00 56.56 517 SER A C 1
ATOM 4179 O O . SER A 1 517 ? -8.267 -1.977 -30.721 1.00 56.56 517 SER A O 1
ATOM 4181 N N . GLU A 1 518 ? -7.714 -4.085 -30.203 1.00 57.75 518 GLU A N 1
ATOM 4182 C CA . GLU A 1 518 ? -6.624 -3.791 -29.271 1.00 57.75 518 GLU A CA 1
ATOM 4183 C C . GLU A 1 518 ? -5.412 -3.126 -29.952 1.00 57.75 518 GLU A C 1
ATOM 4185 O O . GLU A 1 518 ? -4.744 -2.315 -29.315 1.00 57.75 518 GLU A O 1
ATOM 4190 N N . ILE A 1 519 ? -5.168 -3.347 -31.256 1.00 61.56 519 ILE A N 1
ATOM 4191 C CA . ILE A 1 519 ? -4.016 -2.747 -31.963 1.00 61.56 519 ILE A CA 1
ATOM 4192 C C . ILE A 1 519 ? -4.089 -1.225 -32.032 1.00 61.56 519 ILE A C 1
ATOM 4194 O O . ILE A 1 519 ? -3.055 -0.558 -31.962 1.00 61.56 519 ILE A O 1
ATOM 4198 N N . GLN A 1 520 ? -5.291 -0.652 -32.151 1.00 63.78 520 GLN A N 1
ATOM 4199 C CA . GLN A 1 520 ? -5.443 0.805 -32.237 1.00 63.78 520 GLN A CA 1
ATOM 4200 C C . GLN A 1 520 ? -4.825 1.522 -31.031 1.00 63.78 520 GLN A C 1
ATOM 4202 O O . GLN A 1 520 ? -4.382 2.660 -31.161 1.00 63.78 520 GLN A O 1
ATOM 4207 N N . ARG A 1 521 ? -4.737 0.838 -29.884 1.00 68.56 521 ARG A N 1
ATOM 4208 C CA . ARG A 1 521 ? -4.131 1.355 -28.655 1.00 68.56 521 ARG A CA 1
ATOM 4209 C C . ARG A 1 521 ? -2.604 1.395 -28.715 1.00 68.56 521 ARG A C 1
ATOM 4211 O O . ARG A 1 521 ? -1.999 2.308 -28.165 1.00 68.56 521 ARG A O 1
ATOM 4218 N N . PHE A 1 522 ? -1.978 0.446 -29.409 1.00 70.38 522 PHE A N 1
ATOM 4219 C CA . PHE A 1 522 ? -0.519 0.330 -29.487 1.00 70.38 522 PHE A CA 1
ATOM 4220 C C . PHE A 1 522 ? 0.106 1.145 -30.632 1.00 70.38 522 PHE A C 1
ATOM 4222 O O . PHE A 1 522 ? 1.296 1.448 -30.588 1.00 70.38 522 PHE A O 1
ATOM 4229 N N . LEU A 1 523 ? -0.674 1.536 -31.646 1.00 67.69 523 LEU A N 1
ATOM 4230 C CA . LEU A 1 523 ? -0.176 2.311 -32.793 1.00 67.69 523 LEU A CA 1
ATOM 4231 C C . LEU A 1 523 ? 0.411 3.691 -32.415 1.00 67.69 523 LEU A C 1
ATOM 4233 O O . LEU A 1 523 ? 1.503 4.007 -32.896 1.00 67.69 523 LEU A O 1
ATOM 4237 N N . PRO A 1 524 ? -0.240 4.517 -31.567 1.00 69.19 524 PRO A N 1
ATOM 4238 C CA . PRO A 1 524 ? 0.290 5.825 -31.183 1.00 69.19 524 PRO A CA 1
ATOM 4239 C C . PRO A 1 524 ? 1.675 5.808 -30.504 1.00 69.19 524 PRO A C 1
ATOM 4241 O O . PRO A 1 524 ? 2.535 6.572 -30.959 1.00 69.19 524 PRO A O 1
ATOM 4244 N N . PRO A 1 525 ? 1.943 4.969 -29.477 1.00 69.88 525 PRO A N 1
ATOM 4245 C CA . PRO A 1 525 ? 3.247 4.955 -28.812 1.00 69.88 525 PRO A CA 1
ATOM 4246 C C . PRO A 1 525 ? 4.360 4.408 -29.709 1.00 69.88 525 PRO A C 1
ATOM 4248 O O . PRO A 1 525 ? 5.483 4.903 -29.681 1.00 69.88 525 PRO A O 1
ATOM 4251 N N . ILE A 1 526 ? 4.049 3.450 -30.584 1.00 69.38 526 ILE A N 1
ATOM 4252 C CA . ILE A 1 526 ? 5.028 2.884 -31.524 1.00 69.38 526 ILE A CA 1
ATOM 4253 C C . ILE A 1 526 ? 5.418 3.894 -32.593 1.00 69.38 526 ILE A C 1
ATOM 4255 O O . ILE A 1 526 ? 6.596 4.046 -32.907 1.00 69.38 526 ILE A O 1
ATOM 4259 N N . ALA A 1 527 ? 4.445 4.618 -33.144 1.00 66.00 527 ALA A N 1
ATOM 4260 C CA . ALA A 1 527 ? 4.735 5.684 -34.091 1.00 66.00 527 ALA A CA 1
ATOM 4261 C C . ALA A 1 527 ? 5.573 6.804 -33.447 1.00 66.00 527 ALA A C 1
ATOM 4263 O O . ALA A 1 527 ? 6.423 7.401 -34.106 1.00 66.00 527 ALA A O 1
ATOM 4264 N N . GLU A 1 528 ? 5.367 7.081 -32.156 1.00 67.69 528 GLU A N 1
ATOM 4265 C CA . GLU A 1 528 ? 6.197 8.030 -31.413 1.00 67.69 528 GLU A CA 1
ATOM 4266 C C . GLU A 1 528 ? 7.624 7.518 -31.192 1.00 67.69 528 GLU A C 1
ATOM 4268 O O . GLU A 1 528 ? 8.567 8.276 -31.408 1.00 67.69 528 GLU A O 1
ATOM 4273 N N . PHE A 1 529 ? 7.796 6.245 -30.832 1.00 68.69 529 PHE A N 1
ATOM 4274 C CA . PHE A 1 529 ? 9.103 5.589 -30.756 1.00 68.69 529 PHE A CA 1
ATOM 4275 C C . PHE A 1 529 ? 9.867 5.693 -32.087 1.00 68.69 529 PHE A C 1
ATOM 4277 O O . PHE A 1 529 ? 11.021 6.120 -32.128 1.00 68.69 529 PHE A O 1
ATOM 4284 N N . PHE A 1 530 ? 9.189 5.395 -33.194 1.00 66.50 530 PHE A N 1
ATOM 4285 C CA . PHE A 1 530 ? 9.737 5.486 -34.547 1.00 66.50 530 PHE A CA 1
ATOM 4286 C C . PHE A 1 530 ? 10.303 6.859 -34.896 1.00 66.50 530 PHE A C 1
ATOM 4288 O O . PHE A 1 530 ? 11.399 6.957 -35.441 1.00 66.50 530 PHE A O 1
ATOM 4295 N N . LEU A 1 531 ? 9.546 7.918 -34.596 1.00 64.75 531 LEU A N 1
ATOM 4296 C CA . LEU A 1 531 ? 9.934 9.294 -34.908 1.00 64.75 531 LEU A CA 1
ATOM 4297 C C . LEU A 1 531 ? 11.175 9.752 -34.129 1.00 64.75 531 LEU A C 1
ATOM 4299 O O . LEU A 1 531 ? 11.776 10.758 -34.499 1.00 64.75 531 LEU A O 1
ATOM 4303 N N . ILE A 1 532 ? 11.540 9.048 -33.054 1.00 66.25 532 ILE A N 1
ATOM 4304 C CA . ILE A 1 532 ? 12.682 9.399 -32.209 1.00 66.25 532 ILE A CA 1
ATOM 4305 C C . ILE A 1 532 ? 13.973 8.735 -32.695 1.00 66.25 532 ILE A C 1
ATOM 4307 O O . ILE A 1 532 ? 15.010 9.395 -32.710 1.00 66.25 532 ILE A O 1
ATOM 4311 N N . PHE A 1 533 ? 13.921 7.464 -33.106 1.00 62.12 533 PHE A N 1
ATOM 4312 C CA . PHE A 1 533 ? 15.121 6.694 -33.462 1.00 62.12 533 PHE A CA 1
ATOM 4313 C C . PHE A 1 533 ? 15.432 6.648 -34.956 1.00 62.12 533 PHE A C 1
ATOM 4315 O O . PHE A 1 533 ? 16.594 6.512 -35.332 1.00 62.12 533 PHE A O 1
ATOM 4322 N N . PHE A 1 534 ? 14.429 6.762 -35.823 1.00 63.12 534 PHE A N 1
ATOM 4323 C CA . PHE A 1 534 ? 14.635 6.621 -37.261 1.00 63.12 534 PHE A CA 1
ATOM 4324 C C . PHE A 1 534 ? 14.676 7.979 -37.943 1.00 63.12 534 PHE A C 1
ATOM 4326 O O . PHE A 1 534 ? 13.836 8.853 -37.704 1.00 63.12 534 PHE A O 1
ATOM 4333 N N . THR A 1 535 ? 15.625 8.149 -38.865 1.00 60.78 535 THR A N 1
ATOM 4334 C CA . THR A 1 535 ? 15.529 9.264 -39.806 1.00 60.78 535 THR A CA 1
ATOM 4335 C C . THR A 1 535 ? 14.287 9.080 -40.679 1.00 60.78 535 THR A C 1
ATOM 4337 O O . THR A 1 535 ? 13.829 7.963 -40.926 1.00 60.78 535 THR A O 1
ATOM 4340 N N . ARG A 1 536 ? 13.721 10.182 -41.185 1.00 55.50 536 ARG A N 1
ATOM 4341 C CA . ARG A 1 536 ? 12.519 10.122 -42.035 1.00 55.50 536 ARG A CA 1
ATOM 4342 C C . ARG A 1 536 ? 12.728 9.211 -43.255 1.00 55.50 536 ARG A C 1
ATOM 4344 O O . ARG A 1 536 ? 11.815 8.480 -43.605 1.00 55.50 536 ARG A O 1
ATOM 4351 N N . ASN A 1 537 ? 13.931 9.183 -43.834 1.00 54.88 537 ASN A N 1
ATOM 4352 C CA . ASN A 1 537 ? 14.302 8.251 -44.907 1.00 54.88 537 ASN A CA 1
ATOM 4353 C C . ASN A 1 537 ? 14.164 6.784 -44.487 1.00 54.88 537 ASN A C 1
ATOM 4355 O O . ASN A 1 537 ? 13.476 6.011 -45.147 1.00 54.88 537 ASN A O 1
ATOM 4359 N N . GLU A 1 538 ? 14.753 6.422 -43.350 1.00 58.34 538 GLU A N 1
ATOM 4360 C CA . GLU A 1 538 ? 14.748 5.047 -42.846 1.00 58.34 538 GLU A CA 1
ATOM 4361 C C . GLU A 1 538 ? 13.355 4.589 -42.426 1.00 58.34 538 GLU A C 1
ATOM 4363 O O . GLU A 1 538 ? 13.017 3.423 -42.608 1.00 58.34 538 GLU A O 1
ATOM 4368 N N . LEU A 1 539 ? 12.521 5.501 -41.920 1.00 56.59 539 LEU A N 1
ATOM 4369 C CA . LEU A 1 539 ? 11.119 5.226 -41.613 1.00 56.59 539 LEU A CA 1
ATOM 4370 C C . LEU A 1 539 ? 10.379 4.759 -42.868 1.00 56.59 539 LEU A C 1
ATOM 4372 O O . LEU A 1 539 ? 9.743 3.708 -42.868 1.00 56.59 539 LEU A O 1
ATOM 4376 N N . PHE A 1 540 ? 10.509 5.509 -43.960 1.00 55.56 540 PHE A N 1
ATOM 4377 C CA . PHE A 1 540 ? 9.857 5.166 -45.215 1.00 55.56 540 PHE A CA 1
ATOM 4378 C C . PHE A 1 540 ? 10.481 3.944 -45.899 1.00 55.56 540 PHE A C 1
ATOM 4380 O O . PHE A 1 540 ? 9.735 3.160 -46.476 1.00 55.56 540 PHE A O 1
ATOM 4387 N N . ASP A 1 541 ? 11.795 3.730 -45.794 1.00 57.59 541 ASP A N 1
ATOM 4388 C CA . ASP A 1 541 ? 12.462 2.540 -46.338 1.00 57.59 541 ASP A CA 1
ATOM 4389 C C . ASP A 1 541 ? 12.110 1.259 -45.575 1.00 57.59 541 ASP A C 1
ATOM 4391 O O . ASP A 1 541 ? 11.845 0.236 -46.201 1.00 57.59 541 ASP A O 1
ATOM 4395 N N . THR A 1 542 ? 12.027 1.316 -44.244 1.00 54.50 542 THR A N 1
ATOM 4396 C CA . THR A 1 542 ? 11.603 0.180 -43.406 1.00 54.50 542 THR A CA 1
ATOM 4397 C C . THR A 1 542 ? 10.145 -0.164 -43.690 1.00 54.50 542 THR A C 1
ATOM 4399 O O . THR A 1 542 ? 9.794 -1.320 -43.898 1.00 54.50 542 THR A O 1
ATOM 4402 N N . ILE A 1 543 ? 9.287 0.851 -43.800 1.00 53.25 543 ILE A N 1
ATOM 4403 C CA . ILE A 1 543 ? 7.877 0.668 -44.143 1.00 53.25 543 ILE A CA 1
ATOM 4404 C C . ILE A 1 543 ? 7.709 0.146 -45.576 1.00 53.25 543 ILE A C 1
ATOM 4406 O O . ILE A 1 543 ? 6.895 -0.743 -45.814 1.00 53.25 543 ILE A O 1
ATOM 4410 N N . PHE A 1 544 ? 8.504 0.635 -46.528 1.00 52.94 544 PHE A N 1
ATOM 4411 C CA . PHE A 1 544 ? 8.519 0.127 -47.898 1.00 52.94 544 PHE A CA 1
ATOM 4412 C C . PHE A 1 544 ? 9.010 -1.324 -47.959 1.00 52.94 544 PHE A C 1
ATOM 4414 O O . PHE A 1 544 ? 8.433 -2.123 -48.694 1.00 52.94 544 PHE A O 1
ATOM 4421 N N . ALA A 1 545 ? 10.027 -1.688 -47.173 1.00 52.38 545 ALA A N 1
ATOM 4422 C CA . ALA A 1 545 ? 10.503 -3.061 -47.050 1.00 52.38 545 ALA A CA 1
ATOM 4423 C C . ALA A 1 545 ? 9.408 -3.985 -46.494 1.00 52.38 545 ALA A C 1
ATOM 4425 O O . ALA A 1 545 ? 9.187 -5.048 -47.061 1.00 52.38 545 ALA A O 1
ATOM 4426 N N . LEU A 1 546 ? 8.653 -3.557 -45.477 1.00 49.44 546 LEU A N 1
ATOM 4427 C CA . LEU A 1 546 ? 7.528 -4.325 -44.919 1.00 49.44 546 LEU A CA 1
ATOM 4428 C C . LEU A 1 546 ? 6.383 -4.500 -45.923 1.00 49.44 546 LEU A C 1
ATOM 4430 O O . LEU A 1 546 ? 5.877 -5.605 -46.084 1.00 49.44 546 LEU A O 1
ATOM 4434 N N . ILE A 1 547 ? 6.031 -3.435 -46.651 1.00 51.38 547 ILE A N 1
ATOM 4435 C CA . ILE A 1 547 ? 5.043 -3.481 -47.742 1.00 51.38 547 ILE A CA 1
ATOM 4436 C C . ILE A 1 547 ? 5.519 -4.411 -48.877 1.00 51.38 547 ILE A C 1
ATOM 4438 O O . ILE A 1 547 ? 4.709 -5.073 -49.518 1.00 51.38 547 ILE A O 1
ATOM 4442 N N . SER A 1 548 ? 6.832 -4.487 -49.120 1.00 48.16 548 SER A N 1
ATOM 4443 C CA . SER A 1 548 ? 7.431 -5.345 -50.156 1.00 48.16 548 SER A CA 1
ATOM 4444 C C . SER A 1 548 ? 7.576 -6.811 -49.720 1.00 48.16 548 SER A C 1
ATOM 4446 O O . SER A 1 548 ? 7.522 -7.706 -50.560 1.00 48.16 548 SER A O 1
ATOM 4448 N N . MET A 1 549 ? 7.759 -7.086 -48.422 1.00 44.38 549 MET A N 1
ATOM 4449 C CA . MET A 1 549 ? 7.801 -8.451 -47.875 1.00 44.38 549 MET A CA 1
ATOM 4450 C C . MET A 1 549 ? 6.437 -9.154 -47.964 1.00 44.38 549 MET A C 1
ATOM 4452 O O . MET A 1 549 ? 6.396 -10.377 -48.100 1.00 44.38 549 MET A O 1
ATOM 4456 N N . ASP A 1 550 ? 5.341 -8.391 -47.960 1.00 41.94 550 ASP A N 1
ATOM 4457 C CA . ASP A 1 550 ? 3.966 -8.900 -48.030 1.00 41.94 550 ASP A CA 1
ATOM 4458 C C . ASP A 1 550 ? 3.497 -9.246 -49.461 1.00 41.94 550 ASP A C 1
ATOM 4460 O O . ASP A 1 550 ? 2.472 -9.895 -49.637 1.00 41.94 550 ASP A O 1
ATOM 4464 N N . GLU A 1 551 ? 4.282 -8.941 -50.510 1.00 44.75 551 GLU A N 1
ATOM 4465 C CA . GLU A 1 551 ? 3.999 -9.432 -51.878 1.00 44.75 551 GLU A CA 1
ATOM 4466 C C . GLU A 1 551 ? 4.048 -10.975 -51.987 1.00 44.75 551 GLU A C 1
ATOM 4468 O O . GLU A 1 551 ? 3.667 -11.530 -53.019 1.00 44.75 551 GLU A O 1
ATOM 4473 N N . LYS A 1 552 ? 4.508 -11.678 -50.939 1.00 40.53 552 LYS A N 1
ATOM 4474 C CA . LYS A 1 552 ? 4.629 -13.145 -50.884 1.00 40.53 552 LYS A CA 1
ATOM 4475 C C . LYS A 1 552 ? 3.602 -13.854 -49.990 1.00 40.53 552 LYS A C 1
ATOM 4477 O O . LYS A 1 552 ? 3.552 -15.081 -50.045 1.00 40.53 552 LYS A O 1
ATOM 4482 N N . SER A 1 553 ? 2.824 -13.148 -49.165 1.00 39.47 553 SER A N 1
ATOM 4483 C CA . SER A 1 553 ? 1.792 -13.766 -48.312 1.00 39.47 553 SER A CA 1
ATOM 4484 C C . SER A 1 553 ? 0.434 -13.657 -49.013 1.00 39.47 553 SER A C 1
ATOM 4486 O O . SER A 1 553 ? 0.180 -12.658 -49.657 1.00 39.47 553 SER A O 1
ATOM 4488 N N . GLU A 1 554 ? -0.445 -14.663 -48.985 1.00 41.31 554 GLU A N 1
ATOM 4489 C CA . GLU A 1 554 ? -1.766 -14.579 -49.655 1.00 41.31 554 GLU A CA 1
ATOM 4490 C C . GLU A 1 554 ? -2.855 -13.937 -48.765 1.00 41.31 554 GLU A C 1
ATOM 4492 O O . GLU A 1 554 ? -3.977 -13.683 -49.206 1.00 41.31 554 GLU A O 1
ATOM 4497 N N . THR A 1 555 ? -2.526 -13.602 -47.516 1.00 43.19 555 THR A N 1
ATOM 4498 C CA . THR A 1 555 ? -3.437 -13.034 -46.507 1.00 43.19 555 THR A CA 1
ATOM 4499 C C . THR A 1 555 ? -3.333 -11.500 -46.437 1.00 43.19 555 THR A C 1
ATOM 4501 O O . THR A 1 555 ? -3.067 -10.922 -45.389 1.00 43.19 555 THR A O 1
ATOM 4504 N N . ILE A 1 556 ? -3.536 -10.823 -47.575 1.00 43.78 556 ILE A N 1
ATOM 4505 C CA . ILE A 1 556 ? -3.190 -9.397 -47.800 1.00 43.78 556 ILE A CA 1
ATOM 4506 C C . ILE A 1 556 ? -4.412 -8.466 -47.674 1.00 43.78 556 ILE A C 1
ATOM 4508 O O . ILE A 1 556 ? -4.894 -7.889 -48.654 1.00 43.78 556 ILE A O 1
ATOM 4512 N N . GLY A 1 557 ?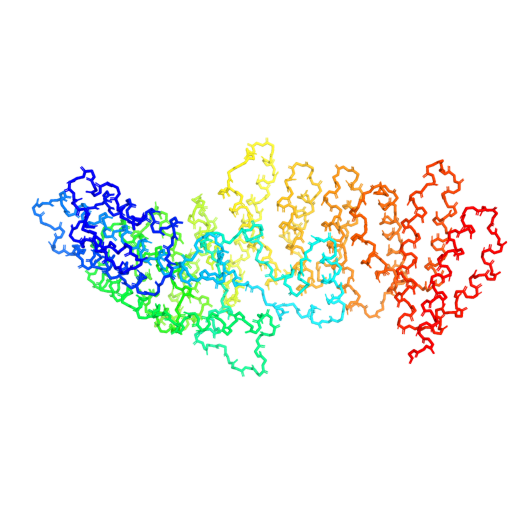 -4.979 -8.338 -46.477 1.00 47.53 557 GLY A N 1
ATOM 4513 C CA . GLY A 1 557 ? -6.092 -7.404 -46.228 1.00 47.53 557 GLY A CA 1
ATOM 4514 C C . GLY A 1 557 ? -5.805 -6.384 -45.135 1.00 47.53 557 GLY A C 1
ATOM 4515 O O . GLY A 1 557 ? -6.004 -5.183 -45.323 1.00 47.53 557 GLY A O 1
ATOM 4516 N N . ASP A 1 558 ? -5.337 -6.870 -43.989 1.00 45.91 558 ASP A N 1
ATOM 4517 C CA . ASP A 1 558 ? -5.372 -6.105 -42.742 1.00 45.91 558 ASP A CA 1
ATOM 4518 C C . ASP A 1 558 ? -3.983 -5.642 -42.267 1.00 45.91 558 ASP A C 1
ATOM 4520 O O . ASP A 1 558 ? -3.884 -4.635 -41.563 1.00 45.91 558 ASP A O 1
ATOM 4524 N N . TYR A 1 559 ? -2.900 -6.269 -42.748 1.00 46.28 559 TYR A N 1
ATOM 4525 C CA . TYR A 1 559 ? -1.522 -5.803 -42.531 1.00 46.28 559 TYR A CA 1
ATOM 4526 C C . TYR A 1 559 ? -1.272 -4.431 -43.175 1.00 46.28 559 TYR A C 1
ATOM 4528 O O . TYR A 1 559 ? -0.782 -3.505 -42.520 1.00 46.28 559 TYR A O 1
ATOM 4536 N N . ASP A 1 560 ? -1.761 -4.260 -44.409 1.00 50.69 560 ASP A N 1
ATOM 4537 C CA . ASP A 1 560 ? -1.802 -2.988 -45.136 1.00 50.69 560 ASP A CA 1
ATOM 4538 C C . ASP A 1 560 ? -2.518 -1.884 -44.340 1.00 50.69 560 ASP A C 1
ATOM 4540 O O . ASP A 1 560 ? -2.089 -0.731 -44.364 1.00 50.69 560 ASP A O 1
ATOM 4544 N N . ARG A 1 561 ? -3.589 -2.211 -43.596 1.00 50.59 561 ARG A N 1
ATOM 4545 C CA . ARG A 1 561 ? -4.342 -1.233 -42.788 1.00 50.59 561 ARG A CA 1
ATOM 4546 C C . ARG A 1 561 ? -3.566 -0.783 -41.557 1.00 50.59 561 ARG A C 1
ATOM 4548 O O . ARG A 1 561 ? -3.560 0.409 -41.260 1.00 50.59 561 ARG A O 1
ATOM 4555 N N . CYS A 1 562 ? -2.898 -1.687 -40.845 1.00 49.44 562 CYS A N 1
ATOM 4556 C CA . CYS A 1 562 ? -2.092 -1.323 -39.676 1.00 49.44 562 CYS A CA 1
ATOM 4557 C C . CYS A 1 562 ? -0.869 -0.486 -40.067 1.00 49.44 562 CYS A C 1
ATOM 4559 O O . CYS A 1 562 ? -0.640 0.563 -39.462 1.00 49.44 562 CYS A O 1
ATOM 4561 N N . LEU A 1 563 ? -0.143 -0.888 -41.117 1.00 54.28 563 LEU A N 1
ATOM 4562 C CA . LEU A 1 563 ? 0.946 -0.095 -41.699 1.00 54.28 563 LEU A CA 1
ATOM 4563 C C . LEU A 1 563 ? 0.441 1.266 -42.181 1.00 54.28 563 LEU A C 1
ATOM 4565 O O . LEU A 1 563 ? 1.073 2.284 -41.906 1.00 54.28 563 LEU A O 1
ATOM 4569 N N . TYR A 1 564 ? -0.731 1.303 -42.824 1.00 55.53 564 TYR A N 1
ATOM 4570 C CA . TYR A 1 564 ? -1.391 2.541 -43.228 1.00 55.53 564 TYR A CA 1
ATOM 4571 C C . TYR A 1 564 ? -1.707 3.443 -42.031 1.00 55.53 564 TYR A C 1
ATOM 4573 O O . TYR A 1 564 ? -1.411 4.633 -42.078 1.00 55.53 564 TYR A O 1
ATOM 4581 N N . HIS A 1 565 ? -2.285 2.911 -40.952 1.00 55.81 565 HIS A N 1
ATOM 4582 C CA . HIS A 1 565 ? -2.622 3.691 -39.761 1.00 55.81 565 HIS A CA 1
ATOM 4583 C C . HIS A 1 565 ? -1.376 4.197 -39.029 1.00 55.81 565 HIS A C 1
ATOM 4585 O O . HIS A 1 565 ? -1.364 5.341 -38.575 1.00 55.81 565 HIS A O 1
ATOM 4591 N N . LEU A 1 566 ? -0.319 3.386 -38.966 1.00 57.28 566 LEU A N 1
ATOM 4592 C CA . LEU A 1 566 ? 0.970 3.767 -38.399 1.00 57.28 566 LEU A CA 1
ATOM 4593 C C . LEU A 1 566 ? 1.626 4.895 -39.211 1.00 57.28 566 LEU A C 1
ATOM 4595 O O . LEU A 1 566 ? 2.005 5.920 -38.647 1.00 57.28 566 LEU A O 1
ATOM 4599 N N . LEU A 1 567 ? 1.686 4.740 -40.540 1.00 57.94 567 LEU A N 1
ATOM 4600 C CA . LEU A 1 567 ? 2.148 5.761 -41.487 1.00 57.94 567 LEU A CA 1
ATOM 4601 C C . LEU A 1 567 ? 1.335 7.042 -41.358 1.00 57.94 567 LEU A C 1
ATOM 4603 O O . LEU A 1 567 ? 1.897 8.130 -41.281 1.00 57.94 567 LEU A O 1
ATOM 4607 N N . HIS A 1 568 ? 0.011 6.914 -41.333 1.00 58.75 568 HIS A N 1
ATOM 4608 C CA . HIS A 1 568 ? -0.908 8.036 -41.245 1.00 58.75 568 HIS A CA 1
ATOM 4609 C C . HIS A 1 568 ? -0.684 8.810 -39.948 1.00 58.75 568 HIS A C 1
ATOM 4611 O O . HIS A 1 568 ? -0.583 10.033 -39.975 1.00 58.75 568 HIS A O 1
ATOM 4617 N N . TYR A 1 569 ? -0.541 8.113 -38.820 1.00 57.50 569 TYR A N 1
ATOM 4618 C CA . TYR A 1 569 ? -0.288 8.739 -37.527 1.00 57.50 569 TYR A CA 1
ATOM 4619 C C . TYR A 1 569 ? 1.102 9.392 -37.458 1.00 57.50 569 TYR A C 1
ATOM 4621 O O . TYR A 1 569 ? 1.221 10.547 -37.039 1.00 57.50 569 TYR A O 1
ATOM 4629 N N . ALA A 1 570 ? 2.148 8.702 -37.929 1.00 57.50 570 ALA A N 1
ATOM 4630 C CA . ALA A 1 570 ? 3.508 9.238 -37.989 1.00 57.50 570 ALA A CA 1
ATOM 4631 C C . ALA A 1 570 ? 3.587 10.491 -38.879 1.00 57.50 570 ALA A C 1
ATOM 4633 O O . ALA A 1 570 ? 4.181 11.497 -38.486 1.00 57.50 570 ALA A O 1
ATOM 4634 N N . LEU A 1 571 ? 2.925 10.475 -40.041 1.00 60.62 571 LEU A N 1
ATOM 4635 C CA . LEU A 1 571 ? 2.836 11.612 -40.960 1.00 60.62 571 LEU A CA 1
ATOM 4636 C C . LEU A 1 571 ? 2.015 12.765 -40.388 1.00 60.62 571 LEU A C 1
ATOM 4638 O O . LEU A 1 571 ? 2.455 13.909 -40.464 1.00 60.62 571 LEU A O 1
ATOM 4642 N N . GLN A 1 572 ? 0.862 12.486 -39.775 1.00 61.31 572 GLN A N 1
ATOM 4643 C CA . GLN A 1 572 ? 0.018 13.503 -39.146 1.00 61.31 572 GLN A CA 1
ATOM 4644 C C . GLN A 1 572 ? 0.769 14.230 -38.023 1.00 61.31 572 GLN A C 1
ATOM 4646 O O . GLN A 1 572 ? 0.676 15.451 -37.895 1.00 61.31 572 GLN A O 1
ATOM 4651 N N . ARG A 1 573 ? 1.552 13.501 -37.223 1.00 59.28 573 ARG A N 1
ATOM 4652 C CA . ARG A 1 573 ? 2.363 14.083 -36.148 1.00 59.28 573 ARG A CA 1
ATOM 4653 C C . ARG A 1 573 ? 3.578 14.843 -36.684 1.00 59.28 573 ARG A C 1
ATOM 4655 O O . ARG A 1 573 ? 3.806 15.982 -36.285 1.00 59.28 573 ARG A O 1
ATOM 4662 N N . SER A 1 574 ? 4.290 14.272 -37.654 1.00 59.25 574 SER A N 1
ATOM 4663 C CA . SER A 1 574 ? 5.412 14.928 -38.339 1.00 59.25 574 SER A CA 1
ATOM 4664 C C . SER A 1 574 ? 4.990 16.219 -39.057 1.00 59.25 574 SER A C 1
ATOM 4666 O O . SER A 1 574 ? 5.737 17.199 -39.088 1.00 59.25 574 SER A O 1
ATOM 4668 N N . ALA A 1 575 ? 3.771 16.257 -39.606 1.00 58.47 575 ALA A N 1
ATOM 4669 C CA . ALA A 1 575 ? 3.182 17.445 -40.218 1.00 58.47 575 ALA A CA 1
ATOM 4670 C C . ALA A 1 575 ? 2.845 18.539 -39.190 1.00 58.47 575 ALA A C 1
ATOM 4672 O O . ALA A 1 575 ? 3.006 19.714 -39.504 1.00 58.47 575 ALA A O 1
ATOM 4673 N N . LYS A 1 576 ? 2.432 18.173 -37.966 1.00 58.78 576 LYS A N 1
ATOM 4674 C CA . LYS A 1 576 ? 2.194 19.130 -36.869 1.00 58.78 576 LYS A CA 1
ATOM 4675 C C . LYS A 1 576 ? 3.486 19.748 -36.333 1.00 58.78 576 LYS A C 1
ATOM 4677 O O . LYS A 1 576 ? 3.503 20.936 -36.043 1.00 58.78 576 LYS A O 1
ATOM 4682 N N . GLU A 1 577 ? 4.554 18.962 -36.198 1.00 59.59 577 GLU A N 1
ATOM 4683 C CA . GLU A 1 577 ? 5.829 19.455 -35.652 1.00 59.59 577 GLU A CA 1
ATOM 4684 C C . GLU A 1 577 ? 6.648 20.244 -36.684 1.00 59.59 577 GLU A C 1
ATOM 4686 O O . GLU A 1 577 ? 7.242 21.266 -36.347 1.00 59.59 577 GLU A O 1
ATOM 4691 N N . LYS A 1 578 ? 6.684 19.792 -37.948 1.00 61.97 578 LYS A N 1
ATOM 4692 C CA . LYS A 1 578 ? 7.458 20.436 -39.022 1.00 61.97 578 LYS A CA 1
ATOM 4693 C C . LYS A 1 578 ? 6.771 20.314 -40.393 1.00 61.97 578 LYS A C 1
ATOM 4695 O O . LYS A 1 578 ? 7.159 19.472 -41.207 1.00 61.97 578 LYS A O 1
ATOM 4700 N N . PRO A 1 579 ? 5.787 21.172 -40.706 1.00 56.09 579 PRO A N 1
ATOM 4701 C CA . PRO A 1 579 ? 4.923 20.997 -41.875 1.00 56.09 579 PRO A CA 1
ATOM 4702 C C . PRO A 1 579 ? 5.661 21.077 -43.217 1.00 56.09 579 PRO A C 1
ATOM 4704 O O . PRO A 1 579 ? 5.373 20.285 -44.108 1.00 56.09 579 PRO A O 1
ATOM 4707 N N . LYS A 1 580 ? 6.632 21.991 -43.377 1.00 53.47 580 LYS A N 1
ATOM 4708 C CA . LYS A 1 580 ? 7.357 22.192 -44.651 1.00 53.47 580 LYS A CA 1
ATOM 4709 C C . LYS A 1 580 ? 8.285 21.023 -44.997 1.00 53.47 580 LYS A C 1
ATOM 4711 O O . LYS A 1 580 ? 8.166 20.458 -46.077 1.00 53.47 580 LYS A O 1
ATOM 4716 N N . GLU A 1 581 ? 9.123 20.599 -44.049 1.00 57.41 581 GLU A N 1
ATOM 4717 C CA . GLU A 1 581 ? 10.043 19.464 -44.230 1.00 57.41 581 GLU A CA 1
ATOM 4718 C C . GLU A 1 581 ? 9.289 18.157 -44.523 1.00 57.41 581 GLU A C 1
ATOM 4720 O O . GLU A 1 581 ? 9.728 17.345 -45.332 1.00 57.41 581 GLU A O 1
ATOM 4725 N N . THR A 1 582 ? 8.134 17.945 -43.886 1.00 54.81 582 THR A N 1
ATOM 4726 C CA . THR A 1 582 ? 7.303 16.750 -44.114 1.00 54.81 582 THR A CA 1
ATOM 4727 C C . THR A 1 582 ? 6.699 16.757 -45.518 1.00 54.81 582 THR A C 1
ATOM 4729 O O . THR A 1 582 ? 6.633 15.720 -46.172 1.00 54.81 582 THR A O 1
ATOM 4732 N N . LEU A 1 583 ? 6.311 17.928 -46.020 1.00 55.78 583 LEU A N 1
ATOM 4733 C CA . LEU A 1 583 ? 5.686 18.095 -47.333 1.00 55.78 583 LEU A CA 1
ATOM 4734 C C . LEU A 1 583 ? 6.695 17.948 -48.481 1.00 55.78 583 LEU A C 1
ATOM 4736 O O . LEU A 1 583 ? 6.391 17.296 -49.481 1.00 55.78 583 LEU A O 1
ATOM 4740 N N . ASP A 1 584 ? 7.898 18.500 -48.322 1.00 54.78 584 ASP A N 1
ATOM 4741 C CA . ASP A 1 584 ? 8.982 18.369 -49.303 1.00 54.78 584 ASP A CA 1
ATOM 4742 C C . ASP A 1 584 ? 9.510 16.931 -49.370 1.00 54.78 584 ASP A C 1
ATOM 4744 O O . ASP A 1 584 ? 9.763 16.403 -50.453 1.00 54.78 584 ASP A O 1
ATOM 4748 N N . PHE A 1 585 ? 9.559 16.245 -48.228 1.00 53.38 585 PHE A N 1
ATOM 4749 C CA . PHE A 1 585 ? 9.945 14.843 -48.163 1.00 53.38 585 PHE A CA 1
ATOM 4750 C C . PHE A 1 585 ? 8.899 13.895 -48.773 1.00 53.38 585 PHE A C 1
ATOM 4752 O O . PHE A 1 585 ? 9.242 13.023 -49.570 1.00 53.38 585 PHE A O 1
ATOM 4759 N N . VAL A 1 586 ? 7.605 14.090 -48.470 1.00 55.19 586 VAL A N 1
ATOM 4760 C CA . VAL A 1 586 ? 6.510 13.311 -49.086 1.00 55.19 586 VAL A CA 1
ATOM 4761 C C . VAL A 1 586 ? 6.508 13.482 -50.608 1.00 55.19 586 VAL A C 1
ATOM 4763 O O . VAL A 1 586 ? 6.260 12.517 -51.328 1.00 55.19 586 VAL A O 1
ATOM 4766 N N . ARG A 1 587 ? 6.832 14.680 -51.114 1.00 53.66 587 ARG A N 1
ATOM 4767 C CA . ARG A 1 587 ? 7.005 14.946 -52.553 1.00 53.66 587 ARG A CA 1
ATOM 4768 C C . ARG A 1 587 ? 8.198 14.208 -53.160 1.00 53.66 587 ARG A C 1
ATOM 4770 O O . ARG A 1 587 ? 8.066 13.685 -54.262 1.00 53.66 587 ARG A O 1
ATOM 4777 N N . PHE A 1 588 ? 9.327 14.148 -52.459 1.00 55.03 588 PHE A N 1
ATOM 4778 C CA . PHE A 1 588 ? 10.507 13.399 -52.897 1.00 55.03 588 PHE A CA 1
ATOM 4779 C C . PHE A 1 588 ? 10.231 11.885 -52.948 1.00 55.03 588 PHE A C 1
ATOM 4781 O O . PHE A 1 588 ? 10.407 11.257 -53.991 1.00 55.03 588 PHE A O 1
ATOM 4788 N N . PHE A 1 589 ? 9.661 11.318 -51.880 1.00 52.28 589 PHE A N 1
ATOM 4789 C CA . PHE A 1 589 ? 9.280 9.900 -51.814 1.00 52.28 589 PHE A CA 1
ATOM 4790 C C . PHE A 1 589 ? 8.260 9.501 -52.902 1.00 52.28 589 PHE A C 1
ATOM 4792 O O . PHE A 1 589 ? 8.336 8.419 -53.492 1.00 52.28 589 PHE A O 1
ATOM 4799 N N . LEU A 1 590 ? 7.322 10.404 -53.212 1.00 51.47 590 LEU A N 1
ATOM 4800 C CA . LEU A 1 590 ? 6.345 10.277 -54.298 1.00 51.47 590 LEU A CA 1
ATOM 4801 C C . LEU A 1 590 ? 6.980 10.141 -55.685 1.00 51.47 590 LEU A C 1
ATOM 4803 O O . LEU A 1 590 ? 6.466 9.393 -56.519 1.00 51.47 590 LEU A O 1
ATOM 4807 N N . LEU A 1 591 ? 8.053 10.890 -55.936 1.00 50.97 591 LEU A N 1
ATOM 4808 C CA . LEU A 1 591 ? 8.729 10.921 -57.230 1.00 50.97 591 LEU A CA 1
ATOM 4809 C C . LEU A 1 591 ? 9.613 9.689 -57.434 1.00 50.97 591 LEU A C 1
ATOM 4811 O O . LEU A 1 591 ? 9.651 9.162 -58.539 1.00 50.97 591 LEU A O 1
ATOM 4815 N N . GLU A 1 592 ? 10.271 9.203 -56.382 1.00 51.62 592 GLU A N 1
ATOM 4816 C CA . GLU A 1 592 ? 11.315 8.183 -56.526 1.00 51.62 592 GLU A CA 1
ATOM 4817 C C . GLU A 1 592 ? 10.822 6.739 -56.295 1.00 51.62 592 GLU A C 1
ATOM 4819 O O . GLU A 1 592 ? 11.201 5.820 -57.025 1.00 51.62 592 GLU A O 1
ATOM 4824 N N . LYS A 1 593 ? 9.942 6.508 -55.306 1.00 49.62 593 LYS A N 1
ATOM 4825 C CA . LYS A 1 593 ? 9.584 5.143 -54.861 1.00 49.62 593 LYS A CA 1
ATOM 4826 C C . LYS A 1 593 ? 8.198 4.684 -55.311 1.00 49.62 593 LYS A C 1
ATOM 4828 O O . LYS A 1 593 ? 8.046 3.536 -55.718 1.00 49.62 593 LYS A O 1
ATOM 4833 N N . VAL A 1 594 ? 7.189 5.563 -55.325 1.00 51.06 594 VAL A N 1
ATOM 4834 C CA . VAL A 1 594 ? 5.807 5.198 -55.722 1.00 51.06 594 VAL A CA 1
ATOM 4835 C C . VAL A 1 594 ? 5.683 4.916 -57.225 1.00 51.06 594 VAL A C 1
ATOM 4837 O O . VAL A 1 594 ? 4.877 4.073 -57.619 1.00 51.06 594 VAL A O 1
ATOM 4840 N N . GLN A 1 595 ? 6.497 5.564 -58.067 1.00 49.75 595 GLN A N 1
ATOM 4841 C CA . GLN A 1 595 ? 6.527 5.296 -59.513 1.00 49.75 595 GLN A CA 1
ATOM 4842 C C . GLN A 1 595 ? 7.014 3.875 -59.854 1.00 49.75 595 GLN A C 1
ATOM 4844 O O . GLN A 1 595 ? 6.663 3.353 -60.909 1.00 49.75 595 GLN A O 1
ATOM 4849 N N . ASN A 1 596 ? 7.751 3.227 -58.946 1.00 46.69 596 ASN A N 1
ATOM 4850 C CA . ASN A 1 596 ? 8.338 1.900 -59.147 1.00 46.69 596 ASN A CA 1
ATOM 4851 C C . ASN A 1 596 ? 7.498 0.738 -58.575 1.00 46.69 596 ASN A C 1
ATOM 4853 O O . ASN A 1 596 ? 7.853 -0.425 -58.769 1.00 46.69 596 ASN A O 1
ATOM 4857 N N . VAL A 1 597 ? 6.369 1.008 -57.907 1.00 47.53 597 VAL A N 1
ATOM 4858 C CA . VAL A 1 597 ? 5.510 -0.037 -57.318 1.00 47.53 597 VAL A CA 1
ATOM 4859 C C . VAL A 1 597 ? 4.547 -0.610 -58.365 1.00 47.53 597 VAL A C 1
ATOM 4861 O O . VAL A 1 597 ? 3.637 0.076 -58.831 1.00 47.53 597 VAL A O 1
ATOM 4864 N N . LYS A 1 598 ? 4.701 -1.897 -58.710 1.00 46.31 598 LYS A N 1
ATOM 4865 C CA . LYS A 1 598 ? 3.867 -2.595 -59.714 1.00 46.31 598 LYS A CA 1
ATOM 4866 C C . LYS A 1 598 ? 2.468 -2.988 -59.203 1.00 46.31 598 LYS A C 1
ATOM 4868 O O . LYS A 1 598 ? 1.556 -3.189 -60.007 1.00 46.31 598 LYS A O 1
ATOM 4873 N N . SER A 1 599 ? 2.262 -3.064 -57.886 1.00 50.12 599 SER A N 1
ATOM 4874 C CA . SER A 1 599 ? 0.980 -3.451 -57.277 1.00 50.12 599 SER A CA 1
ATOM 4875 C C . SER A 1 599 ? -0.065 -2.320 -57.292 1.00 50.12 599 SER A C 1
ATOM 4877 O O . SER A 1 599 ? 0.081 -1.270 -56.657 1.00 50.12 599 SER A O 1
ATOM 4879 N N . ARG A 1 600 ? -1.198 -2.555 -57.975 1.00 51.09 600 ARG A N 1
ATOM 4880 C CA . ARG A 1 600 ? -2.333 -1.607 -58.059 1.00 51.09 600 ARG A CA 1
ATOM 4881 C C . ARG A 1 600 ? -3.021 -1.339 -56.710 1.00 51.09 600 ARG A C 1
ATOM 4883 O O . ARG A 1 600 ? -3.626 -0.276 -56.563 1.00 51.09 600 ARG A O 1
ATOM 4890 N N . ARG A 1 601 ? -2.966 -2.263 -55.739 1.00 47.34 601 ARG A N 1
ATOM 4891 C CA . ARG A 1 601 ? -3.583 -2.096 -54.401 1.00 47.34 601 ARG A CA 1
ATOM 4892 C C . ARG A 1 601 ? -2.747 -1.198 -53.490 1.00 47.34 601 ARG A C 1
ATOM 4894 O O . ARG A 1 601 ? -3.302 -0.265 -52.907 1.00 47.34 601 ARG A O 1
ATOM 4901 N N . ILE A 1 602 ? -1.432 -1.413 -53.469 1.00 49.25 602 ILE A N 1
ATOM 4902 C CA . ILE A 1 602 ? -0.463 -0.602 -52.719 1.00 49.25 602 ILE A CA 1
ATOM 4903 C C . ILE A 1 602 ? -0.482 0.847 -53.237 1.00 49.25 602 ILE A C 1
ATOM 4905 O O . ILE A 1 602 ? -0.566 1.793 -52.456 1.00 49.25 602 ILE A O 1
ATOM 4909 N N . SER A 1 603 ? -0.572 1.035 -54.562 1.00 52.00 603 SER A N 1
ATOM 4910 C CA . SER A 1 603 ? -0.743 2.360 -55.182 1.00 52.00 603 SER A CA 1
ATOM 4911 C C . SER A 1 603 ? -2.001 3.105 -54.704 1.00 52.00 603 SER A C 1
ATOM 4913 O O . SER A 1 603 ? -1.966 4.325 -54.549 1.00 52.00 603 SER A O 1
ATOM 4915 N N . ARG A 1 604 ? -3.120 2.408 -54.444 1.00 52.69 604 ARG A N 1
ATOM 4916 C CA . ARG A 1 604 ? -4.360 3.034 -53.941 1.00 52.69 604 ARG A CA 1
ATOM 4917 C C . ARG A 1 604 ? -4.257 3.435 -52.469 1.00 52.69 604 ARG A C 1
ATOM 4919 O O . ARG A 1 604 ? -4.675 4.541 -52.140 1.00 52.69 604 ARG A O 1
ATOM 4926 N N . HIS A 1 605 ? -3.685 2.584 -51.615 1.00 50.22 605 HIS A N 1
ATOM 4927 C CA . HIS A 1 605 ? -3.499 2.895 -50.192 1.00 50.22 605 HIS A CA 1
ATOM 4928 C C . HIS A 1 605 ? -2.503 4.039 -49.996 1.00 50.22 605 HIS A C 1
ATOM 4930 O O . HIS A 1 605 ? -2.835 5.001 -49.311 1.00 50.22 605 HIS A O 1
ATOM 4936 N N . LEU A 1 606 ? -1.355 4.023 -50.688 1.00 52.56 606 LEU A N 1
ATOM 4937 C CA . LEU A 1 606 ? -0.413 5.149 -50.697 1.00 52.56 606 LEU A CA 1
ATOM 4938 C C . LEU A 1 606 ? -1.097 6.442 -51.158 1.00 52.56 606 LEU A C 1
ATOM 4940 O O . LEU A 1 606 ? -0.999 7.455 -50.474 1.00 52.56 606 LEU A O 1
ATOM 4944 N N . LYS A 1 607 ? -1.865 6.413 -52.258 1.00 53.88 607 LYS A N 1
ATOM 4945 C CA . LYS A 1 607 ? -2.615 7.589 -52.743 1.00 53.88 607 LYS A CA 1
ATOM 4946 C C . LYS A 1 607 ? -3.642 8.119 -51.734 1.00 53.88 607 LYS A C 1
ATOM 4948 O O . LYS A 1 607 ? -3.790 9.334 -51.631 1.00 53.88 607 LYS A O 1
ATOM 4953 N N . ALA A 1 608 ? -4.332 7.251 -50.990 1.00 50.94 608 ALA A N 1
ATOM 4954 C CA . ALA A 1 608 ? -5.268 7.660 -49.938 1.00 50.94 608 ALA A CA 1
ATOM 4955 C C . ALA A 1 608 ? -4.542 8.319 -48.751 1.00 50.94 608 ALA A C 1
ATOM 4957 O O . ALA A 1 608 ? -4.924 9.404 -48.317 1.00 50.94 608 ALA A O 1
ATOM 4958 N N . LEU A 1 609 ? -3.429 7.725 -48.314 1.00 51.06 609 LEU A N 1
ATOM 4959 C CA . LEU A 1 609 ? -2.555 8.236 -47.252 1.00 51.06 609 LEU A CA 1
ATOM 4960 C C . LEU A 1 609 ? -2.008 9.628 -47.601 1.00 51.06 609 LEU A C 1
ATOM 4962 O O . LEU A 1 609 ? -1.966 10.536 -46.770 1.00 51.06 609 LEU A O 1
ATOM 4966 N N . ILE A 1 610 ? -1.663 9.813 -48.875 1.00 53.53 610 ILE A N 1
ATOM 4967 C CA . ILE A 1 610 ? -1.197 11.075 -49.448 1.00 53.53 610 ILE A CA 1
ATOM 4968 C C . ILE A 1 610 ? -2.325 12.110 -49.507 1.00 53.53 610 ILE A C 1
ATOM 4970 O O . ILE A 1 610 ? -2.094 13.257 -49.137 1.00 53.53 610 ILE A O 1
ATOM 4974 N N . MET A 1 611 ? -3.544 11.739 -49.918 1.00 52.25 611 MET A N 1
ATOM 4975 C CA . MET A 1 611 ? -4.679 12.672 -49.934 1.00 52.25 611 MET A CA 1
ATOM 4976 C C . MET A 1 611 ? -5.006 13.207 -48.538 1.00 52.25 611 MET A C 1
ATOM 4978 O O . MET A 1 611 ? -5.250 14.405 -48.398 1.00 52.25 611 MET A O 1
ATOM 4982 N N . VAL A 1 612 ? -4.935 12.365 -47.504 1.00 50.19 612 VAL A N 1
ATOM 4983 C CA . VAL A 1 612 ? -5.166 12.808 -46.122 1.00 50.19 612 VAL A CA 1
ATOM 4984 C C . VAL A 1 612 ? -4.010 13.676 -45.607 1.00 50.19 612 VAL A C 1
ATOM 4986 O O . VAL A 1 612 ? -4.246 14.734 -45.027 1.00 50.19 612 VAL A O 1
ATOM 4989 N N . SER A 1 613 ? -2.760 13.318 -45.915 1.00 49.72 613 SER A N 1
ATOM 4990 C CA . SER A 1 613 ? -1.576 14.127 -45.569 1.00 49.72 613 SER A CA 1
ATOM 4991 C C . SER A 1 613 ? -1.591 15.513 -46.241 1.00 49.72 613 SER A C 1
ATOM 4993 O O . SER A 1 613 ? -1.247 16.524 -45.627 1.00 49.72 613 SER A O 1
ATOM 4995 N N . VAL A 1 614 ? -2.036 15.586 -47.501 1.00 51.03 614 VAL A N 1
ATOM 4996 C CA . VAL A 1 614 ? -2.194 16.840 -48.256 1.00 51.03 614 VAL A CA 1
ATOM 4997 C C . VAL A 1 614 ? -3.370 17.670 -47.731 1.00 51.03 614 VAL A C 1
ATOM 4999 O O . VAL A 1 614 ? -3.246 18.897 -47.684 1.00 51.03 614 VAL A O 1
ATOM 5002 N N . ALA A 1 615 ? -4.467 17.039 -47.294 1.00 50.59 615 ALA A N 1
ATOM 5003 C CA . ALA A 1 615 ? -5.603 17.722 -46.669 1.00 50.59 615 ALA A CA 1
ATOM 5004 C C . ALA A 1 615 ? -5.194 18.420 -45.359 1.00 50.59 615 ALA A C 1
ATOM 5006 O O . ALA A 1 615 ? -5.433 19.618 -45.214 1.00 50.59 615 ALA A O 1
ATOM 5007 N N . PHE A 1 616 ? -4.446 17.737 -44.483 1.00 48.88 616 PHE A N 1
ATOM 5008 C CA . PHE A 1 616 ? -3.890 18.352 -43.269 1.00 48.88 616 PHE A CA 1
ATOM 5009 C C . PHE A 1 616 ? -2.880 19.474 -43.568 1.00 48.88 616 PHE A C 1
ATOM 5011 O O . PHE A 1 616 ? -2.817 20.463 -42.840 1.00 48.88 616 PHE A O 1
ATOM 5018 N N . SER A 1 617 ? -2.121 19.384 -44.668 1.00 46.19 617 SER A N 1
ATOM 5019 C CA . SER A 1 617 ? -1.227 20.476 -45.090 1.00 46.19 617 SER A CA 1
ATOM 5020 C C . SER A 1 617 ? -1.957 21.730 -45.580 1.00 46.19 617 SER A C 1
ATOM 5022 O O . SER A 1 617 ? -1.388 22.818 -45.531 1.00 46.19 617 SER A O 1
ATOM 5024 N N . LYS A 1 618 ? -3.202 21.600 -46.063 1.00 45.19 618 LYS A N 1
ATOM 5025 C CA . LYS A 1 618 ? -4.034 22.754 -46.428 1.00 45.19 618 LYS A CA 1
ATOM 5026 C C . LYS A 1 618 ? -4.565 23.454 -45.179 1.00 45.19 618 LYS A C 1
ATOM 5028 O O . LYS A 1 618 ? -4.538 24.677 -45.148 1.00 45.19 618 LYS A O 1
ATOM 5033 N N . GLU A 1 619 ? -4.962 22.707 -44.151 1.00 40.72 619 GLU A N 1
ATOM 5034 C CA . GLU A 1 619 ? -5.345 23.276 -42.848 1.00 40.72 619 GLU A CA 1
ATOM 5035 C C . GLU A 1 619 ? -4.150 23.937 -42.140 1.00 40.72 619 GLU A C 1
ATOM 5037 O O . GLU A 1 619 ? -4.281 25.041 -41.624 1.00 40.72 619 GLU A O 1
ATOM 5042 N N . ALA A 1 620 ? -2.950 23.350 -42.224 1.00 35.94 620 ALA A N 1
ATOM 5043 C CA . ALA A 1 620 ? -1.709 23.948 -41.714 1.00 35.94 620 ALA A CA 1
ATOM 5044 C C . ALA A 1 620 ? -1.164 25.132 -42.549 1.00 35.94 620 ALA A C 1
ATOM 5046 O O . ALA A 1 620 ? -0.163 25.729 -42.170 1.00 35.94 620 ALA A O 1
ATOM 5047 N N . ARG A 1 621 ? -1.764 25.436 -43.710 1.00 36.72 621 ARG A N 1
ATOM 5048 C CA . ARG A 1 621 ? -1.508 26.667 -44.488 1.00 36.72 621 ARG A CA 1
ATOM 5049 C C . ARG A 1 621 ? -2.553 27.760 -44.223 1.00 36.72 621 ARG A C 1
ATOM 5051 O O . ARG A 1 621 ? -2.386 28.862 -44.738 1.00 36.72 621 ARG A O 1
ATOM 5058 N N . LEU A 1 622 ? -3.642 27.431 -43.522 1.00 35.69 622 LEU A N 1
ATOM 5059 C CA . LEU A 1 622 ? -4.727 28.347 -43.144 1.00 35.69 622 LEU A CA 1
ATOM 5060 C C . LEU A 1 622 ? -4.590 28.862 -41.696 1.00 35.69 622 LEU A C 1
ATOM 5062 O O . LEU A 1 622 ? -5.127 29.928 -41.403 1.00 35.69 622 LEU A O 1
ATOM 5066 N N . LEU A 1 623 ? -3.875 28.132 -40.830 1.00 30.17 623 LEU A N 1
ATOM 5067 C CA . LEU A 1 623 ? -3.240 28.635 -39.598 1.00 30.17 623 LEU A CA 1
ATOM 5068 C C . LEU A 1 623 ? -1.879 29.255 -39.932 1.00 30.17 623 LEU A C 1
ATOM 5070 O O . LEU A 1 623 ? -1.518 30.246 -39.260 1.00 30.17 623 LEU A O 1
#

InterPro domains:
  IPR028426 Huntingtin family [PTHR10170] (2-499)
  IPR048413 Huntingtin, C-terminal HEAT repeats [PF20927] (25-154)

Radius of gyration: 30.31 Å; chains: 1; bounding box: 73×56×101 Å

Sequence (623 aa):
MFLFPQKALVRGVSLQIEPQKDKISIPMISIHLLSDFEILSDFLQRIFLLGWTKKSQFEEIWMSLFGVLCSTPIGNELQGEDVQQIVDQLSASTLAVEALTGMLTMSLLYPTPGDTVNSRFMIKTRQTRDSYLFLNSLNGRKAAISRTQVENSFNPAQIFSANLEKLAADGQKYALGQTSVFYLWSITGELEPTNKKPSGMPKSVSDYLIQASTDLDTVSSLKSLFENFFHWFENGYKTLPLPLLAASIKSIAILSDMFDDIQLYVRVYGYLKEVFVSFHLQNHPAQGLLNYCLLKFAAIVDLERLDSDPNEARKIVDSMIADAQEEEDTFVLDCTLHGLLYLLQSVIVDEFQQQLKGVGEKVLGKLEKIHSNYDLIHEDELETMEHHKLLWTLIFRVFEQFGRGDSEFDQRFLKLTKTVLMDPRVPTWQKNIVSNGIQGLVCHSASFTEAFRDCAVELFDTYQLRPNHLSMALSVYFTCVYRSIQDNRRFSQQEMDQFRQEFQKILNLFSYYTLKSEIQRFLPPIAEFFLIFFTRNELFDTIFALISMDEKSETIGDYDRCLYHLLHYALQRSAKEKPKETLDFVRFFLLEKVQNVKSRRISRHLKALIMVSVAFSKEARLL

pLDDT: mean 77.23, std 16.31, range [30.17, 96.44]

Foldseek 3Di:
DLLQFPVCVVVPDDFDWDDDPPDTDTDDDALVQLLALVRVVSNLVSCLVAFDDDLVRLVRVLVSLVSLLVPQQFDPSCVDPCVVSNVSSLSSNLVSLVSLLSSLVQLQWPPDRRGLPPTFHAAAFQDALVLFPLCVDPLVLLLLLLLCLLVVHDDSRCLLRDQLLCVPPPRSDQDQRSHALVVLCVLQVVDDPPVDDRPRPDPVVVVSSVVSCVVHVSVVSLVSSVVSVVVCLVSPVVRRDPSSSLSVLVSCLRCVVVDRHLVVLLVVLVSLVVVVVVCVQPPHLSLLSSLLSLLLNCQNNPLVRNDVDSVVSVVSPLVLLVCLLVDPDLSSNLSNLSSVSSCLSGPCVVVCLVSLVSSLLSLLVVLVVCVVCLVPDDPDDPSVVSSLSSSLSSNLSNCLRPPDDPDPSNVSVLVSLLCLLLDPSHDPSNVVSSLSSLLNSVSRDLPCLVSQLVSLL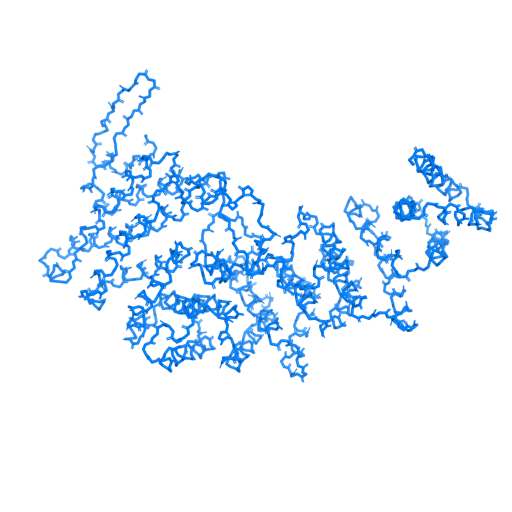VSLVVCVVPVVSVSSSSSSNSSSVSSCCVVDVDDDPVVLVVVVVSLVSVLVVCVVCLPDPSLVSNLQSNLVVCVVRDDPVVLVVVLVVVVVVCVPPPPPDRSLVSSLSSLLNNLLVCCVVPVPVSVVVLVVCCVPPLVPDPDPVNNVSNVVSVVSSVVVSVVVVVD

Secondary structure (DSSP, 8-state):
-TTS-HHHHHTT-----EEETTEEE-PPPPHHHHTSHHHHHHHHHHHHHH---SHHHHHHHHHHHHHHHHT---GGGGG-S-HHHHHHHHHHHHHHHHHHHHHHHHTTEESSTT-TTT-EE----SS-GGG-HHHHSHHHHHHHHHHHHHHT-S-TTTTTTS-GGGTT--S-S--TTSS-HHHHHHHHT-S---S---TTS-HHHHHHHHHHHHHS-HHHHHHHHHHHHHHHHHTTGGGS-HHHHHHHHHHHHHHGGG---HHHHHHHHHHHHHHHHTTTTTTSTHHHHHHHHHHHHHHHH-HHHH-SSHHHHHHHHHHHHHHHHH---HHHHHHHHHHHHHHTTSGGGGGGHHHHHHHHHHHHHHHHHHHHTTTTS-TT-HHHHHHHHHHHHHHHHHHHHH---S-HHHHHHHHHHHHHHH-TTS-HHHHHHHHHHHHHHHHH-GGGHHHHHHHHHHHTTSTTT-TTHHHHHHHHHHHHHHHHHHH-SS--HHHHHHHHHHHHHHHHHHHHHTT-TTHHHHHHHHHHHHHHHS-HHHHHHHHHHHHHHGGG-S--SSHHHHHHHHHHHHHHHHHHH-HHHHHHHHHHHHHHTGGG---HHHHHHHHHHHHHHHHHHHHTTT-